Protein AF-A0A3B9H6B2-F1 (afdb_monomer_lite)

Structure (mmCIF, N/CA/C/O backbone):
data_AF-A0A3B9H6B2-F1
#
_entry.id   AF-A0A3B9H6B2-F1
#
loop_
_atom_site.group_PDB
_atom_site.id
_atom_site.type_symbol
_atom_site.label_atom_id
_atom_site.label_alt_id
_atom_site.label_comp_id
_atom_site.label_asym_id
_atom_site.label_entity_id
_atom_site.label_seq_id
_atom_site.pdbx_PDB_ins_code
_atom_site.Cartn_x
_atom_site.Cartn_y
_atom_site.Cartn_z
_atom_site.occupancy
_atom_site.B_iso_or_equiv
_atom_site.auth_seq_id
_atom_site.auth_comp_id
_atom_site.auth_asym_id
_atom_site.auth_atom_id
_atom_site.pdbx_PDB_model_num
ATOM 1 N N . GLU A 1 1 ? 4.409 -14.843 37.267 1.00 37.34 1 GLU A N 1
ATOM 2 C CA . GLU A 1 1 ? 3.905 -14.847 35.875 1.00 37.34 1 GLU A CA 1
ATOM 3 C C . GLU A 1 1 ? 2.578 -15.586 35.691 1.00 37.34 1 GLU A C 1
ATOM 5 O O . GLU A 1 1 ? 1.813 -15.177 34.839 1.00 37.34 1 GLU A O 1
ATOM 10 N N . THR A 1 2 ? 2.205 -16.562 36.526 1.00 37.47 2 THR A N 1
ATOM 11 C CA . THR A 1 2 ? 0.946 -17.332 36.390 1.00 37.47 2 THR A CA 1
ATOM 12 C C . THR A 1 2 ? -0.362 -16.619 36.785 1.00 37.47 2 THR A C 1
ATOM 14 O O . THR A 1 2 ? -1.421 -17.162 36.511 1.00 37.47 2 THR A O 1
ATOM 17 N N . ASN A 1 3 ? -0.320 -15.412 37.372 1.00 46.03 3 ASN A N 1
ATOM 18 C CA . ASN A 1 3 ? -1.519 -14.617 37.714 1.00 46.03 3 ASN A CA 1
ATOM 19 C C . ASN A 1 3 ? -1.785 -13.425 36.775 1.00 46.03 3 ASN A C 1
ATOM 21 O O . ASN A 1 3 ? -2.861 -12.845 36.850 1.00 46.03 3 ASN A O 1
ATOM 25 N N . LYS A 1 4 ? -0.839 -13.053 35.892 1.00 50.12 4 LYS A N 1
ATOM 26 C CA . LYS A 1 4 ? -1.036 -11.940 34.938 1.00 50.12 4 LYS A CA 1
ATOM 27 C C . LYS A 1 4 ? -2.090 -12.262 33.865 1.00 50.12 4 LYS A C 1
ATOM 29 O O . LYS A 1 4 ? -2.644 -11.346 33.288 1.00 50.12 4 LYS A O 1
ATOM 34 N N . ASN A 1 5 ? -2.401 -13.544 33.675 1.00 65.62 5 ASN A N 1
ATOM 35 C CA . ASN A 1 5 ? -3.339 -14.035 32.665 1.00 65.62 5 ASN A CA 1
ATOM 36 C C . ASN A 1 5 ? -4.755 -14.307 33.193 1.00 65.62 5 ASN A C 1
ATOM 38 O O . ASN A 1 5 ? -5.622 -14.670 32.413 1.00 65.62 5 ASN A O 1
ATOM 42 N N . THR A 1 6 ? -5.028 -14.203 34.498 1.00 80.69 6 THR A N 1
ATOM 43 C CA . THR A 1 6 ? -6.309 -14.709 35.026 1.00 80.69 6 THR A CA 1
ATOM 44 C C . THR A 1 6 ? -7.492 -13.821 34.645 1.00 80.69 6 THR A C 1
ATOM 46 O O . THR A 1 6 ? -8.493 -14.341 34.171 1.00 80.69 6 THR A O 1
ATOM 49 N N . VAL A 1 7 ? -7.387 -12.499 34.831 1.00 83.75 7 VAL A N 1
ATOM 50 C CA . VAL A 1 7 ? -8.486 -11.565 34.511 1.00 83.75 7 VAL A CA 1
ATOM 51 C C . VAL A 1 7 ? -8.689 -11.457 33.002 1.00 83.75 7 VAL A C 1
ATOM 53 O O . VAL A 1 7 ? -9.817 -11.547 32.538 1.00 83.75 7 VAL A O 1
ATOM 56 N N . GLU A 1 8 ? -7.595 -11.352 32.250 1.00 86.81 8 GLU A N 1
ATOM 57 C CA . GLU A 1 8 ? -7.602 -11.362 30.786 1.00 86.81 8 GLU A CA 1
ATOM 58 C C . GLU A 1 8 ? -8.286 -12.622 30.241 1.00 86.81 8 GLU A C 1
ATOM 60 O O . GLU A 1 8 ? -9.296 -12.511 29.556 1.00 86.81 8 GLU A O 1
ATOM 65 N N . ASN A 1 9 ? -7.861 -13.820 30.669 1.00 88.44 9 ASN A N 1
ATOM 66 C CA . ASN A 1 9 ? -8.517 -15.068 30.270 1.00 88.44 9 ASN A CA 1
ATOM 67 C C . ASN A 1 9 ? -10.003 -15.106 30.652 1.00 88.44 9 ASN A C 1
ATOM 69 O O . ASN A 1 9 ? -10.813 -15.640 29.900 1.00 88.44 9 ASN A O 1
ATOM 73 N N . ILE A 1 10 ? -10.372 -14.583 31.827 1.00 91.12 10 ILE A N 1
ATOM 74 C CA . ILE A 1 10 ? -11.774 -14.532 32.256 1.00 91.12 10 ILE A CA 1
ATOM 75 C C . ILE A 1 10 ? -12.583 -13.639 31.315 1.00 91.12 10 ILE A C 1
ATOM 77 O O . ILE A 1 10 ? -13.641 -14.070 30.867 1.00 91.12 10 ILE A O 1
ATOM 81 N N . LEU A 1 11 ? -12.103 -12.438 30.991 1.00 91.69 11 LEU A N 1
ATOM 82 C CA . LEU A 1 11 ? -12.800 -11.518 30.088 1.00 91.69 11 LEU A CA 1
ATOM 83 C C . LEU A 1 11 ? -12.894 -12.074 28.669 1.00 91.69 11 LEU A C 1
ATOM 85 O O . LEU A 1 11 ? -13.954 -11.981 28.058 1.00 91.69 11 LEU A O 1
ATOM 89 N N . THR A 1 12 ? -11.840 -12.729 28.186 1.00 92.12 12 THR A N 1
ATOM 90 C CA . THR A 1 12 ? -11.838 -13.434 26.899 1.00 92.12 12 THR A CA 1
ATOM 91 C C . THR A 1 12 ? -12.897 -14.536 26.869 1.00 92.12 12 THR A C 1
ATOM 93 O O . THR A 1 12 ? -13.685 -14.604 25.931 1.00 92.12 12 THR A O 1
ATOM 96 N N . ILE A 1 13 ? -12.996 -15.354 27.925 1.00 94.50 13 ILE A N 1
ATOM 97 C CA . ILE A 1 13 ? -14.036 -16.392 28.037 1.00 94.50 13 ILE A CA 1
ATOM 98 C C . ILE A 1 13 ? -15.432 -15.769 28.139 1.00 94.50 13 ILE A C 1
ATOM 100 O O . ILE A 1 13 ? -16.369 -16.278 27.527 1.00 94.50 13 ILE A O 1
ATOM 104 N N . ILE A 1 14 ? -15.597 -14.696 28.920 1.00 94.94 14 ILE A N 1
ATOM 105 C CA . ILE A 1 14 ? -16.883 -13.999 29.054 1.00 94.94 14 ILE A CA 1
ATOM 106 C C . ILE A 1 14 ? -17.320 -13.459 27.696 1.00 94.94 14 ILE A C 1
ATOM 108 O O . ILE A 1 14 ? -18.473 -13.669 27.329 1.00 94.94 14 ILE A O 1
ATOM 112 N N . SER A 1 15 ? -16.419 -12.812 26.955 1.00 95.56 15 SER A N 1
ATOM 113 C CA . SER A 1 15 ? -16.688 -12.329 25.604 1.00 95.56 15 SER A CA 1
ATOM 114 C C . SER A 1 15 ? -17.088 -13.501 24.706 1.00 95.56 15 SER A C 1
ATOM 116 O O . SER A 1 15 ? -18.256 -13.608 24.341 1.00 95.56 15 SER A O 1
ATOM 118 N N . GLU A 1 16 ? -16.205 -14.480 24.487 1.00 95.06 16 GLU A N 1
ATOM 119 C CA . GLU A 1 16 ? -16.471 -15.654 23.640 1.00 95.06 16 GLU A CA 1
ATOM 120 C C . GLU A 1 16 ? -17.826 -16.319 23.946 1.00 95.06 16 GLU A C 1
ATOM 122 O O . GLU A 1 16 ? -18.606 -16.626 23.042 1.00 95.06 16 GLU A O 1
ATOM 127 N N . LYS A 1 17 ? -18.141 -16.540 25.229 1.00 95.69 17 LYS A N 1
ATOM 128 C CA . LYS A 1 17 ? -19.388 -17.200 25.640 1.00 95.69 17 LYS A CA 1
ATOM 129 C C . LYS A 1 17 ? -20.616 -16.309 25.539 1.00 95.69 17 LYS A C 1
ATOM 131 O O . LYS A 1 17 ? -21.699 -16.847 25.320 1.00 95.69 17 LYS A O 1
ATOM 136 N N . SER A 1 18 ? -20.476 -14.996 25.674 1.00 95.00 18 SER A N 1
ATOM 137 C CA . SER A 1 18 ? -21.601 -14.074 25.488 1.00 95.00 18 SER A CA 1
ATOM 138 C C . SER A 1 18 ? -22.031 -14.015 24.024 1.00 95.00 18 SER A C 1
ATOM 140 O O . SER A 1 18 ? -23.228 -13.980 23.763 1.00 95.00 18 SER A O 1
ATOM 142 N N . PHE A 1 19 ? -21.079 -14.078 23.087 1.00 94.19 19 PHE A N 1
ATOM 143 C CA . PHE A 1 19 ? -21.347 -14.036 21.645 1.00 94.19 19 PHE A CA 1
ATOM 144 C C . PHE A 1 19 ? -21.756 -15.401 21.069 1.00 94.19 19 PHE A C 1
ATOM 146 O O . PHE A 1 19 ? -22.774 -15.497 20.389 1.00 94.19 19 PHE A O 1
ATOM 153 N N . SER A 1 20 ? -21.037 -16.482 21.395 1.00 92.38 20 SER A N 1
ATOM 154 C CA . SER A 1 20 ? -21.334 -17.821 20.843 1.00 92.38 20 SER A CA 1
ATOM 155 C C . SER A 1 20 ? -22.693 -18.408 21.236 1.00 92.38 20 SER A C 1
ATOM 157 O O . SER A 1 20 ? -23.134 -19.337 20.575 1.00 92.38 20 SER A O 1
ATOM 159 N N . ASN A 1 21 ? -23.343 -17.914 22.299 1.00 92.62 21 ASN A N 1
ATOM 160 C CA . ASN A 1 21 ? -24.599 -18.482 22.816 1.00 92.62 21 ASN A CA 1
ATOM 161 C C . ASN A 1 21 ? -25.804 -17.531 22.672 1.00 92.62 21 ASN A C 1
ATOM 163 O O . ASN A 1 21 ? -26.792 -17.686 23.393 1.00 92.62 21 ASN A O 1
ATOM 167 N N . MET A 1 22 ? -25.734 -16.511 21.809 1.00 93.62 22 MET A N 1
ATOM 168 C CA . MET A 1 22 ? -26.818 -15.523 21.673 1.00 93.62 22 MET A CA 1
ATOM 169 C C . MET A 1 22 ? -28.108 -16.146 21.123 1.00 93.62 22 MET A C 1
ATOM 171 O O . MET A 1 22 ? -29.191 -15.896 21.655 1.00 93.62 22 MET A O 1
ATOM 175 N N . ASP A 1 23 ? -28.006 -16.989 20.097 1.00 91.00 23 ASP A N 1
ATOM 176 C CA . ASP A 1 23 ? -29.142 -17.724 19.531 1.00 91.00 23 ASP A CA 1
ATOM 177 C C . ASP A 1 23 ? -29.670 -18.796 20.497 1.00 91.00 23 ASP A C 1
ATOM 179 O O . ASP A 1 23 ? -30.885 -18.929 20.662 1.00 91.00 23 ASP A O 1
ATOM 183 N N . ASP A 1 24 ? -28.781 -19.483 21.218 1.00 90.62 24 ASP A N 1
ATOM 184 C CA . ASP A 1 24 ? -29.136 -20.417 22.297 1.00 90.62 24 ASP A CA 1
ATOM 185 C C . ASP A 1 24 ? -29.877 -19.728 23.460 1.00 90.62 24 ASP A C 1
ATOM 187 O O . ASP A 1 24 ? -30.750 -20.325 24.101 1.00 90.62 24 ASP A O 1
ATOM 191 N N . ALA A 1 25 ? -29.583 -18.450 23.716 1.00 90.75 25 ALA A N 1
ATOM 192 C CA . ALA A 1 25 ? -30.314 -17.610 24.665 1.00 90.75 25 ALA A CA 1
ATOM 193 C C . ALA A 1 25 ? -31.680 -17.130 24.129 1.00 90.75 25 ALA A C 1
ATOM 195 O O . ALA A 1 25 ? -32.432 -16.474 24.857 1.00 90.75 25 ALA A O 1
ATOM 196 N N . GLY A 1 26 ? -32.030 -17.481 22.888 1.00 91.69 26 GLY A N 1
ATOM 197 C CA . GLY A 1 26 ? -33.289 -17.132 22.236 1.00 91.69 26 GLY A CA 1
ATOM 198 C C . GLY A 1 26 ? -33.285 -15.772 21.539 1.00 91.69 26 GLY A C 1
ATOM 199 O O . GLY A 1 26 ? -34.365 -15.272 21.222 1.00 91.69 26 GLY A O 1
ATOM 200 N N . LEU A 1 27 ? -32.114 -15.164 21.318 1.00 94.69 27 LEU A N 1
ATOM 201 C CA . LEU A 1 27 ? -32.002 -13.918 20.565 1.00 94.69 27 LEU A CA 1
ATOM 202 C C . LEU A 1 27 ? -32.198 -14.185 19.069 1.00 94.69 27 LEU A C 1
ATOM 204 O O . LEU A 1 27 ? -31.592 -15.096 18.501 1.00 94.69 27 LEU A O 1
ATOM 208 N N . GLU A 1 28 ? -33.025 -13.376 18.410 1.00 93.56 28 GLU A N 1
ATOM 209 C CA . GLU A 1 28 ? -33.147 -13.454 16.960 1.00 93.56 28 GLU A CA 1
ATOM 210 C C . GLU A 1 28 ? -31.876 -12.917 16.292 1.00 93.56 28 GLU A C 1
ATOM 212 O O . GLU A 1 28 ? -31.299 -11.911 16.699 1.00 93.56 28 GLU A O 1
ATOM 217 N N . ILE A 1 29 ? -31.455 -13.564 15.208 1.00 91.00 29 ILE A N 1
ATOM 218 C CA . ILE A 1 29 ? -30.258 -13.190 14.443 1.00 91.00 29 ILE A CA 1
ATOM 219 C C . ILE A 1 29 ? -30.289 -11.741 13.917 1.00 91.00 29 ILE A C 1
ATOM 221 O O . ILE A 1 29 ? -29.240 -11.144 13.698 1.00 91.00 29 ILE A O 1
ATOM 225 N N . SER A 1 30 ? -31.477 -11.151 13.732 1.00 91.75 30 SER A N 1
ATOM 226 C CA . SER A 1 30 ? -31.636 -9.730 13.386 1.00 91.75 30 SER A CA 1
ATOM 227 C C . SER A 1 30 ? -31.233 -8.779 14.513 1.00 91.75 30 SER A C 1
ATOM 229 O O . SER A 1 30 ? -30.847 -7.649 14.229 1.00 91.75 30 SER A O 1
ATOM 231 N N . ASP A 1 31 ? -31.293 -9.237 15.762 1.00 94.75 31 ASP A N 1
ATOM 232 C CA . ASP A 1 31 ? -31.017 -8.435 16.955 1.00 94.75 31 ASP A CA 1
ATOM 233 C C . ASP A 1 31 ? -29.579 -8.632 17.462 1.00 94.75 31 ASP A C 1
ATOM 235 O O . ASP A 1 31 ? -29.099 -7.857 18.292 1.00 94.75 31 ASP A O 1
ATOM 239 N N . VAL A 1 32 ? -28.858 -9.633 16.933 1.00 94.50 32 VAL A N 1
ATOM 240 C CA . VAL A 1 32 ? -27.468 -9.948 17.310 1.00 94.50 32 VAL A CA 1
ATOM 241 C C . VAL A 1 32 ? -26.560 -8.734 17.163 1.00 94.50 32 VAL A C 1
ATOM 243 O O . VAL A 1 32 ? -25.736 -8.504 18.040 1.00 94.50 32 VAL A O 1
ATOM 246 N N . SER A 1 33 ? -26.724 -7.917 16.119 1.00 93.88 33 SER A N 1
ATOM 247 C CA . SER A 1 33 ? -25.902 -6.713 15.920 1.00 93.88 33 SER A CA 1
ATOM 248 C C . SER A 1 33 ? -26.065 -5.704 17.062 1.00 93.88 33 SER A C 1
ATOM 250 O O . SER A 1 33 ? -25.073 -5.208 17.591 1.00 93.88 33 SER A O 1
ATOM 252 N N . SER A 1 34 ? -27.303 -5.426 17.482 1.00 92.88 34 SER A N 1
ATOM 253 C CA . SER A 1 34 ? -27.584 -4.485 18.573 1.00 92.88 34 SER A CA 1
ATOM 254 C C . SER A 1 34 ? -27.122 -5.031 19.922 1.00 92.88 34 SER A C 1
ATOM 256 O O . SER A 1 34 ? -26.443 -4.328 20.667 1.00 92.88 34 SER A O 1
ATOM 258 N N . ALA A 1 35 ? -27.412 -6.301 20.204 1.00 95.25 35 ALA A N 1
ATOM 259 C CA . ALA A 1 35 ? -26.955 -6.953 21.427 1.00 95.25 35 ALA A CA 1
ATOM 260 C C . ALA A 1 35 ? -25.419 -7.041 21.497 1.00 95.25 35 ALA A C 1
ATOM 262 O O . ALA A 1 35 ? -24.839 -6.856 22.562 1.00 95.25 35 ALA A O 1
ATOM 263 N N . SER A 1 36 ? -24.751 -7.251 20.358 1.00 95.06 36 SER A N 1
ATOM 264 C CA . SER A 1 36 ? -23.287 -7.245 20.254 1.00 95.06 36 SER A CA 1
ATOM 265 C C . SER A 1 36 ? -22.702 -5.908 20.700 1.00 95.06 36 SER A C 1
ATOM 267 O O . SER A 1 36 ? -21.762 -5.882 21.492 1.00 95.06 36 SER A O 1
ATOM 269 N N . SER A 1 37 ? -23.281 -4.795 20.242 1.00 94.00 37 SER A N 1
ATOM 270 C CA . SER A 1 37 ? -22.865 -3.460 20.674 1.00 94.00 37 SER A CA 1
ATOM 271 C C . SER A 1 37 ? -23.054 -3.254 22.180 1.00 94.00 37 SER A C 1
ATOM 273 O O . SER A 1 37 ? -22.124 -2.797 22.839 1.00 94.00 37 SER A O 1
ATOM 275 N N . GLU A 1 38 ? -24.203 -3.633 22.746 1.00 95.56 38 GLU A N 1
ATOM 276 C CA . GLU A 1 38 ? -24.453 -3.493 24.191 1.00 95.56 38 GLU A CA 1
ATOM 277 C C . GLU A 1 38 ? -23.473 -4.320 25.039 1.00 95.56 38 GLU A C 1
ATOM 279 O O . GLU A 1 38 ? -22.983 -3.847 26.068 1.00 95.56 38 GLU A O 1
ATOM 284 N N . ILE A 1 39 ? -23.147 -5.541 24.601 1.00 95.88 39 ILE A N 1
ATOM 285 C CA . ILE A 1 39 ? -22.178 -6.407 25.286 1.00 95.88 39 ILE A CA 1
ATOM 286 C C . ILE A 1 39 ? -20.778 -5.790 25.240 1.00 95.88 39 ILE A C 1
ATOM 288 O O . ILE A 1 39 ? -20.127 -5.713 26.281 1.00 95.88 39 ILE A O 1
ATOM 292 N N . ILE A 1 40 ? -20.316 -5.326 24.074 1.00 96.69 40 ILE A N 1
ATOM 293 C CA . ILE A 1 40 ? -18.996 -4.689 23.935 1.00 96.69 40 ILE A CA 1
ATOM 294 C C . ILE A 1 40 ? -18.886 -3.436 24.804 1.00 96.69 40 ILE A C 1
ATOM 296 O O . ILE A 1 40 ? -17.924 -3.313 25.561 1.00 96.69 40 ILE A O 1
ATOM 300 N N . GLU A 1 41 ? -19.874 -2.542 24.733 1.00 95.31 41 GLU A N 1
ATOM 301 C CA . GLU A 1 41 ? -19.920 -1.320 25.546 1.00 95.31 41 GLU A CA 1
ATOM 302 C C . GLU A 1 41 ? -19.843 -1.662 27.039 1.00 95.31 41 GLU A C 1
ATOM 304 O O . GLU A 1 41 ? -19.053 -1.083 27.785 1.00 95.31 41 GLU A O 1
ATOM 309 N N . THR A 1 42 ? -20.595 -2.682 27.462 1.00 95.56 42 THR A N 1
ATOM 310 C CA . THR A 1 42 ? -20.593 -3.160 28.848 1.00 95.56 42 THR A CA 1
ATOM 311 C C . THR A 1 42 ? -19.236 -3.735 29.252 1.00 95.56 42 THR A C 1
ATOM 313 O O . THR A 1 42 ? -18.748 -3.429 30.340 1.00 95.56 42 THR A O 1
ATOM 316 N N . LEU A 1 43 ? -18.607 -4.564 28.417 1.00 95.12 43 LEU A N 1
ATOM 317 C CA . LEU A 1 43 ? -17.317 -5.175 28.745 1.00 95.12 43 LEU A CA 1
ATOM 318 C C . LEU A 1 43 ? -16.207 -4.127 28.851 1.00 95.12 43 LEU A C 1
ATOM 320 O O . LEU A 1 43 ? -15.447 -4.159 29.817 1.00 95.12 43 LEU A O 1
ATOM 324 N N . ILE A 1 44 ? -16.137 -3.190 27.904 1.00 93.44 44 ILE A N 1
ATOM 325 C CA . ILE A 1 44 ? -15.106 -2.143 27.879 1.00 93.44 44 ILE A CA 1
ATOM 326 C C . ILE A 1 44 ? -15.340 -1.109 28.983 1.00 93.44 44 ILE A C 1
ATOM 328 O O . ILE A 1 44 ? -14.412 -0.772 29.721 1.00 93.44 44 ILE A O 1
ATOM 332 N N . GLY A 1 45 ? -16.581 -0.653 29.159 1.00 91.44 45 GLY A N 1
ATOM 333 C CA . GLY A 1 45 ? -16.929 0.370 30.144 1.00 91.44 45 GLY A CA 1
ATOM 334 C C . GLY A 1 45 ? -16.814 -0.074 31.604 1.00 91.44 45 GLY A C 1
ATOM 335 O O . GLY A 1 45 ? -16.864 0.773 32.487 1.00 91.44 45 GLY A O 1
ATOM 336 N N . ASN A 1 46 ? -16.652 -1.375 31.879 1.00 90.38 46 ASN A N 1
ATOM 337 C CA . ASN A 1 46 ? -16.465 -1.908 33.236 1.00 90.38 46 ASN A CA 1
ATOM 338 C C . ASN A 1 46 ? -15.044 -2.452 33.489 1.00 90.38 46 ASN A C 1
ATOM 340 O O . ASN A 1 46 ? -14.817 -3.127 34.497 1.00 90.38 46 ASN A O 1
ATOM 344 N N . LEU A 1 47 ? -14.069 -2.183 32.610 1.00 90.56 47 LEU A N 1
ATOM 345 C CA . LEU A 1 47 ? -12.681 -2.633 32.811 1.00 90.56 47 LEU A CA 1
ATOM 346 C C . LEU A 1 47 ? -12.039 -2.036 34.074 1.00 90.56 47 LEU A C 1
ATOM 348 O O . LEU A 1 47 ? -11.181 -2.670 34.686 1.00 90.56 47 LEU A O 1
ATOM 352 N N . ASP A 1 48 ? -12.478 -0.855 34.506 1.00 82.81 48 ASP A N 1
ATOM 353 C CA . ASP A 1 48 ? -12.050 -0.193 35.744 1.00 82.81 48 ASP A CA 1
ATOM 354 C C . ASP A 1 48 ? -12.478 -0.940 37.020 1.00 82.81 48 ASP A C 1
ATOM 356 O O . ASP A 1 48 ? -11.835 -0.806 38.061 1.00 82.81 48 ASP A O 1
ATOM 360 N N . GLN A 1 49 ? -13.523 -1.769 36.939 1.00 83.25 49 GLN A N 1
ATOM 361 C CA . GLN A 1 49 ? -13.996 -2.615 38.042 1.00 83.25 49 GLN A CA 1
ATOM 362 C C . GLN A 1 49 ? -13.183 -3.906 38.199 1.00 83.25 49 GLN A C 1
ATOM 364 O O . GLN A 1 49 ? -13.523 -4.771 39.012 1.00 83.25 49 GLN A O 1
ATOM 369 N N . THR A 1 50 ? -12.114 -4.057 37.423 1.00 81.69 50 THR A N 1
ATOM 370 C CA . THR A 1 50 ? -11.224 -5.215 37.452 1.00 81.69 50 THR A CA 1
ATOM 371 C C . THR A 1 50 ? -9.836 -4.833 37.974 1.00 81.69 50 THR A C 1
ATOM 373 O O . THR A 1 50 ? -9.465 -3.664 38.000 1.00 81.69 50 THR A O 1
ATOM 376 N N . ASP A 1 51 ? -9.022 -5.824 38.350 1.00 83.44 51 ASP A N 1
ATOM 377 C CA . ASP A 1 51 ? -7.619 -5.616 38.757 1.00 83.44 51 ASP A CA 1
ATOM 378 C C . ASP A 1 51 ? -6.653 -5.484 37.548 1.00 83.44 51 ASP A C 1
ATOM 380 O O . ASP A 1 51 ? -5.477 -5.851 37.636 1.00 83.44 51 ASP A O 1
ATOM 384 N N . ILE A 1 52 ? -7.136 -5.008 36.392 1.00 85.62 52 ILE A N 1
ATOM 385 C CA . ILE A 1 52 ? -6.322 -4.819 35.180 1.00 85.62 52 ILE A CA 1
ATOM 386 C C . ILE A 1 52 ? -5.359 -3.646 35.358 1.00 85.62 52 ILE A C 1
ATOM 388 O O . ILE A 1 52 ? -5.744 -2.543 35.747 1.00 85.62 52 ILE A O 1
ATOM 392 N N . SER A 1 53 ? -4.087 -3.871 35.023 1.00 84.00 53 SER A N 1
ATOM 393 C CA . SER A 1 53 ? -3.102 -2.797 34.940 1.00 84.00 53 SER A CA 1
ATOM 394 C C . SER A 1 53 ? -3.136 -2.107 33.579 1.00 84.00 53 SER A C 1
ATOM 396 O O . SER A 1 53 ? -3.511 -2.695 32.566 1.00 84.00 53 SER A O 1
ATOM 398 N N . ILE A 1 54 ? -2.639 -0.871 33.525 1.00 82.00 54 ILE A N 1
ATOM 399 C CA . ILE A 1 54 ? -2.554 -0.116 32.270 1.00 82.00 54 ILE A CA 1
ATOM 400 C C . ILE A 1 54 ? -1.741 -0.849 31.188 1.00 82.00 54 ILE A C 1
ATOM 402 O O . ILE A 1 54 ? -2.056 -0.759 30.012 1.00 82.00 54 ILE A O 1
ATOM 406 N N . GLN A 1 55 ? -0.734 -1.637 31.591 1.00 82.50 55 GLN A N 1
ATOM 407 C CA . GLN A 1 55 ? 0.091 -2.435 30.674 1.00 82.50 55 GLN A CA 1
ATOM 408 C C . GLN A 1 55 ? -0.630 -3.671 30.117 1.00 82.50 55 GLN A C 1
ATOM 410 O O . GLN A 1 55 ? -0.113 -4.307 29.208 1.00 82.50 55 GLN A O 1
ATOM 415 N N . GLN A 1 56 ? -1.764 -4.062 30.700 1.00 87.88 56 GLN A N 1
ATOM 416 C CA . GLN A 1 56 ? -2.575 -5.191 30.236 1.00 87.88 56 GLN A CA 1
ATOM 417 C C . GLN A 1 56 ? -3.739 -4.733 29.356 1.00 87.88 56 GLN A C 1
ATOM 419 O O . GLN A 1 56 ? -4.328 -5.555 28.663 1.00 87.88 56 GLN A O 1
ATOM 424 N N . LEU A 1 57 ? -4.069 -3.440 29.378 1.00 89.56 57 LEU A N 1
ATOM 425 C CA . LEU A 1 57 ? -5.268 -2.903 28.747 1.00 89.56 57 LEU A CA 1
ATOM 426 C C . LEU A 1 57 ? -5.296 -3.163 27.237 1.00 89.56 57 LEU A C 1
ATOM 428 O O . LEU A 1 57 ? -6.314 -3.623 26.737 1.00 89.56 57 LEU A O 1
ATOM 432 N N . GLU A 1 58 ? -4.168 -2.965 26.548 1.00 92.00 58 GLU A N 1
ATOM 433 C CA . GLU A 1 58 ? -4.008 -3.255 25.114 1.00 92.00 58 GLU A CA 1
ATOM 434 C C . GLU A 1 58 ? -4.343 -4.717 24.782 1.00 92.00 58 GLU A C 1
ATOM 436 O O . GLU A 1 58 ? -5.197 -4.976 23.936 1.00 92.00 58 GLU A O 1
ATOM 441 N N . SER A 1 59 ? -3.740 -5.671 25.504 1.00 92.56 59 SER A N 1
ATOM 442 C CA . SER A 1 59 ? -3.990 -7.109 25.304 1.00 92.56 59 SER A CA 1
ATOM 443 C C . SER A 1 59 ? -5.442 -7.481 25.608 1.00 92.56 59 SER A C 1
ATOM 445 O O . SER A 1 59 ? -6.057 -8.271 24.894 1.00 92.56 59 SER A O 1
ATOM 447 N N . VAL A 1 60 ? -6.024 -6.888 26.655 1.00 94.00 60 VAL A N 1
ATOM 448 C CA . VAL A 1 60 ? -7.403 -7.180 27.061 1.00 94.00 60 VAL A CA 1
ATOM 449 C C . VAL A 1 60 ? -8.408 -6.682 26.026 1.00 94.00 60 VAL A C 1
ATOM 451 O O . VAL A 1 60 ? -9.282 -7.454 25.633 1.00 94.00 60 VAL A O 1
ATOM 454 N N . VAL A 1 61 ? -8.304 -5.432 25.559 1.00 95.12 61 VAL A N 1
ATOM 455 C CA . VAL A 1 61 ? -9.245 -4.914 24.547 1.00 95.12 61 VAL A CA 1
ATOM 456 C C . VAL A 1 61 ? -9.069 -5.624 23.203 1.00 95.12 61 VAL A C 1
ATOM 458 O O . VAL A 1 61 ? -10.066 -5.914 22.543 1.00 95.12 61 VAL A O 1
ATOM 461 N N . GLU A 1 62 ? -7.831 -5.985 22.835 1.00 96.19 62 GLU A N 1
ATOM 462 C CA . GLU A 1 62 ? -7.557 -6.831 21.666 1.00 96.19 62 GLU A CA 1
ATOM 463 C C . GLU A 1 62 ? -8.315 -8.159 21.778 1.00 96.19 62 GLU A C 1
ATOM 465 O O . GLU A 1 62 ? -9.045 -8.539 20.861 1.00 96.19 62 GLU A O 1
ATOM 470 N N . GLN A 1 63 ? -8.179 -8.861 22.907 1.00 95.25 63 GLN A N 1
ATOM 471 C CA . GLN A 1 63 ? -8.773 -10.184 23.080 1.00 95.25 63 GLN A CA 1
ATOM 472 C C . GLN A 1 63 ? -10.289 -10.164 23.240 1.00 95.25 63 GLN A C 1
ATOM 474 O O . GLN A 1 63 ? -10.941 -11.078 22.732 1.00 95.25 63 GLN A O 1
ATOM 479 N N . ILE A 1 64 ? -10.873 -9.156 23.897 1.00 96.00 64 ILE A N 1
ATOM 480 C CA . ILE A 1 64 ? -12.335 -9.011 23.984 1.00 96.00 64 ILE A CA 1
ATOM 481 C C . ILE A 1 64 ? -12.925 -8.960 22.574 1.00 96.00 64 ILE A C 1
ATOM 483 O O . ILE A 1 64 ? -13.813 -9.754 22.259 1.00 96.00 64 ILE A O 1
ATOM 487 N N . ASN A 1 65 ? -12.383 -8.101 21.709 1.00 95.88 65 ASN A N 1
ATOM 488 C CA . ASN A 1 65 ? -12.849 -7.973 20.333 1.00 95.88 65 ASN A CA 1
ATOM 489 C C . ASN A 1 65 ? -12.524 -9.208 19.485 1.00 95.88 65 ASN A C 1
ATOM 491 O O . ASN A 1 65 ? -13.386 -9.681 18.743 1.00 95.88 65 ASN A O 1
ATOM 495 N N . ALA A 1 66 ? -11.317 -9.764 19.612 1.00 96.62 66 ALA A N 1
ATOM 496 C CA . ALA A 1 66 ? -10.920 -10.944 18.850 1.00 96.62 66 ALA A CA 1
ATOM 497 C C . ALA A 1 66 ? -11.792 -12.167 19.180 1.00 96.62 66 ALA A C 1
ATOM 499 O O . ALA A 1 66 ? -12.221 -12.889 18.282 1.00 96.62 66 ALA A O 1
ATOM 500 N N . SER A 1 67 ? -12.091 -12.389 20.462 1.00 95.56 67 SER A N 1
ATOM 501 C CA . SER A 1 67 ? -12.952 -13.493 20.907 1.00 95.56 67 SER A CA 1
ATOM 502 C C . SER A 1 67 ? -14.426 -13.272 20.573 1.00 95.56 67 SER A C 1
ATOM 504 O O . SER A 1 67 ? -15.114 -14.236 20.237 1.00 95.56 67 SER A O 1
ATOM 506 N N . ALA A 1 68 ? -14.905 -12.024 20.590 1.00 96.06 68 ALA A N 1
ATOM 507 C CA . ALA A 1 68 ? -16.243 -11.689 20.115 1.00 96.06 68 ALA A CA 1
ATOM 508 C C . ALA A 1 68 ? -16.398 -12.079 18.640 1.00 96.06 68 ALA A C 1
ATOM 510 O O . ALA A 1 68 ? -17.239 -12.908 18.311 1.00 96.06 68 ALA A O 1
ATOM 511 N N . VAL A 1 69 ? -15.524 -11.570 17.764 1.00 96.44 69 VAL A N 1
ATOM 512 C CA . VAL A 1 69 ? -15.575 -11.847 16.318 1.00 96.44 69 VAL A CA 1
ATOM 513 C C . VAL A 1 69 ? -15.341 -13.321 16.003 1.00 96.44 69 VAL A C 1
ATOM 515 O O . VAL A 1 69 ? -16.104 -13.914 15.245 1.00 96.44 69 VAL A O 1
ATOM 518 N N . GLY A 1 70 ? -14.325 -13.932 16.613 1.00 94.25 70 GLY A N 1
ATOM 519 C CA . GLY A 1 70 ? -13.974 -15.332 16.372 1.00 94.25 70 GLY A CA 1
ATOM 520 C C . GLY A 1 70 ? -15.023 -16.337 16.854 1.00 94.25 70 GLY A C 1
ATOM 521 O O . GLY A 1 70 ? -14.925 -17.507 16.510 1.00 94.25 70 GLY A O 1
ATOM 522 N N . SER A 1 71 ? -16.015 -15.907 17.641 1.00 94.12 71 SER A N 1
ATOM 523 C CA . SER A 1 71 ? -17.094 -16.773 18.130 1.00 94.12 71 SER A CA 1
ATOM 524 C C . SER A 1 71 ? -18.423 -16.590 17.392 1.00 94.12 71 SER A C 1
ATOM 526 O O . SER A 1 71 ? -19.332 -17.400 17.597 1.00 94.12 71 SER A O 1
ATOM 528 N N . LEU A 1 72 ? -18.529 -15.591 16.505 1.00 94.44 72 LEU A N 1
ATOM 529 C CA . LEU A 1 72 ? -19.742 -15.303 15.732 1.00 94.44 72 LEU A CA 1
ATOM 530 C C . LEU A 1 72 ? -20.158 -16.461 14.819 1.00 94.44 72 LEU A C 1
ATOM 532 O O . LEU A 1 72 ? -21.349 -16.669 14.601 1.00 94.44 72 LEU A O 1
ATOM 536 N N . ASP A 1 73 ? -19.204 -17.252 14.324 1.00 92.44 73 ASP A N 1
ATOM 537 C CA . ASP A 1 73 ? -19.487 -18.382 13.435 1.00 92.44 73 ASP A CA 1
ATOM 538 C C . ASP A 1 73 ? -20.202 -19.561 14.122 1.00 92.44 73 ASP A C 1
ATOM 540 O O . ASP A 1 73 ? -20.659 -20.478 13.438 1.00 92.44 73 ASP A O 1
ATOM 544 N N . ASN A 1 74 ? -20.367 -19.503 15.450 1.00 92.94 74 ASN A N 1
ATOM 545 C CA . ASN A 1 74 ? -21.187 -20.438 16.222 1.00 92.94 74 ASN A CA 1
ATOM 546 C C . ASN A 1 74 ? -22.677 -20.069 16.232 1.00 92.94 74 ASN A C 1
ATOM 548 O O . ASN A 1 74 ? -23.498 -20.906 16.599 1.00 92.94 74 ASN A O 1
ATOM 552 N N . ILE A 1 75 ? -23.039 -18.847 15.827 1.00 92.75 75 ILE A N 1
ATOM 553 C CA . ILE A 1 75 ? -24.427 -18.384 15.838 1.00 92.75 75 ILE A CA 1
ATOM 554 C C . ILE A 1 75 ? -25.166 -18.942 14.615 1.00 92.75 75 ILE A C 1
ATOM 556 O O . ILE A 1 75 ? -24.794 -18.719 13.456 1.00 92.75 75 ILE A O 1
ATOM 560 N N . SER A 1 76 ? -26.273 -19.636 14.862 1.00 91.12 76 SER A N 1
ATOM 561 C CA . SER A 1 76 ? -27.087 -20.259 13.822 1.00 91.12 76 SER A CA 1
ATOM 562 C C . SER A 1 76 ? -27.658 -19.236 12.837 1.00 91.12 76 SER A C 1
ATOM 564 O O . SER A 1 76 ? -28.293 -18.249 13.208 1.00 91.12 76 SER A O 1
ATOM 566 N N . GLY A 1 77 ? -27.512 -19.517 11.538 1.00 89.19 77 GLY A N 1
ATOM 567 C CA . GLY A 1 77 ? -28.062 -18.666 10.476 1.00 89.19 77 GLY A CA 1
ATOM 568 C C . GLY A 1 77 ? -27.222 -17.428 10.155 1.00 89.19 77 GLY A C 1
ATOM 569 O O . GLY A 1 77 ? -27.747 -16.485 9.552 1.00 89.19 77 GLY A O 1
ATOM 570 N N . MET A 1 78 ? -25.943 -17.427 10.543 1.00 94.44 78 MET A N 1
ATOM 571 C CA . MET A 1 78 ? -24.983 -16.420 10.112 1.00 94.44 78 MET A CA 1
ATOM 572 C C . MET A 1 78 ? -24.624 -16.565 8.625 1.00 94.44 78 MET A C 1
ATOM 574 O O . MET A 1 78 ? -24.284 -17.648 8.144 1.00 94.44 78 MET A O 1
ATOM 578 N N . ASP A 1 79 ? -24.680 -15.444 7.912 1.00 94.31 79 ASP A N 1
ATOM 579 C CA . ASP A 1 79 ? -24.196 -15.271 6.544 1.00 94.31 79 ASP A CA 1
ATOM 580 C C . ASP A 1 79 ? -23.171 -14.128 6.493 1.00 94.31 79 ASP A C 1
ATOM 582 O O . ASP A 1 79 ? -22.913 -13.462 7.499 1.00 94.31 79 ASP A O 1
ATOM 586 N N . LEU A 1 80 ? -22.558 -13.926 5.326 1.00 94.81 80 LEU A N 1
ATOM 587 C CA . LEU A 1 80 ? -21.498 -12.936 5.148 1.00 94.81 80 LEU A CA 1
ATOM 588 C C . LEU A 1 80 ? -21.965 -11.489 5.395 1.00 94.81 80 LEU A C 1
ATOM 590 O O . LEU A 1 80 ? -21.230 -10.727 6.016 1.00 94.81 80 LEU A O 1
ATOM 594 N N . ASP A 1 81 ? -23.166 -11.117 4.944 1.00 93.75 81 ASP A N 1
ATOM 595 C CA . ASP A 1 81 ? -23.684 -9.748 5.089 1.00 93.75 81 ASP A CA 1
ATOM 596 C C . ASP A 1 81 ? -23.944 -9.416 6.567 1.00 93.75 81 ASP A C 1
ATOM 598 O O . ASP A 1 81 ? -23.638 -8.322 7.050 1.00 93.75 81 ASP A O 1
ATOM 602 N N . ARG A 1 82 ? -24.478 -10.385 7.319 1.00 94.69 82 ARG A N 1
ATOM 603 C CA . ARG A 1 82 ? -24.674 -10.256 8.767 1.00 94.69 82 ARG A CA 1
ATOM 604 C C . ARG A 1 82 ? -23.357 -10.232 9.514 1.00 94.69 82 ARG A C 1
ATOM 606 O O . ARG A 1 82 ? -23.206 -9.399 10.402 1.00 94.69 82 ARG A O 1
ATOM 613 N N . LEU A 1 83 ? -22.423 -11.115 9.157 1.00 96.25 83 LEU A N 1
ATOM 614 C CA . LEU A 1 83 ? -21.083 -11.130 9.739 1.00 96.25 83 LEU A CA 1
ATOM 615 C C . LEU A 1 83 ? -20.430 -9.752 9.595 1.00 96.25 83 LEU A C 1
ATOM 617 O O . LEU A 1 83 ? -19.967 -9.196 10.585 1.00 96.25 83 LEU A O 1
ATOM 621 N N . ASP A 1 84 ? -20.461 -9.179 8.392 1.00 96.25 84 ASP A N 1
ATOM 622 C CA . ASP A 1 84 ? -19.921 -7.850 8.113 1.00 96.25 84 ASP A CA 1
ATOM 623 C C . ASP A 1 84 ? -20.575 -6.768 8.992 1.00 96.25 84 ASP A C 1
ATOM 625 O O . ASP A 1 84 ? -19.885 -6.056 9.723 1.00 96.25 84 ASP A O 1
ATOM 629 N N . SER A 1 85 ? -21.910 -6.700 9.016 1.00 95.69 85 SER A N 1
ATOM 630 C CA . SER A 1 85 ? -22.643 -5.724 9.839 1.00 95.69 85 SER A CA 1
ATOM 631 C C . SER A 1 85 ? -22.361 -5.865 11.342 1.00 95.69 85 SER A C 1
ATOM 633 O O . SER A 1 85 ? -22.244 -4.860 12.054 1.00 95.69 85 SER A O 1
ATOM 635 N N . ILE A 1 86 ? -22.270 -7.098 11.849 1.00 96.62 86 ILE A N 1
ATOM 636 C CA . ILE A 1 86 ? -22.021 -7.370 13.270 1.00 96.62 86 ILE A CA 1
ATOM 637 C C . ILE A 1 86 ? -20.575 -7.018 13.630 1.00 96.62 86 ILE A C 1
ATOM 639 O O . ILE A 1 86 ? -20.353 -6.360 14.644 1.00 96.62 86 ILE A O 1
ATOM 643 N N . ILE A 1 87 ? -19.597 -7.381 12.794 1.00 97.50 87 ILE A N 1
ATOM 644 C CA . ILE A 1 87 ? -18.187 -7.024 12.996 1.00 97.50 87 ILE A CA 1
ATOM 645 C C . ILE A 1 87 ? -18.016 -5.503 13.036 1.00 97.50 87 ILE A C 1
ATOM 647 O O . ILE A 1 87 ? -17.393 -4.988 13.962 1.00 97.50 87 ILE A O 1
ATOM 651 N N . GLN A 1 88 ? -18.615 -4.773 12.090 1.00 96.88 88 GLN A N 1
ATOM 652 C CA . GLN A 1 88 ? -18.593 -3.306 12.092 1.00 96.88 88 GLN A CA 1
ATOM 653 C C . GLN A 1 88 ? -19.191 -2.732 13.385 1.00 96.88 88 GLN A C 1
ATOM 655 O O . GLN A 1 88 ? -18.622 -1.815 13.980 1.00 96.88 88 GLN A O 1
ATOM 660 N N . SER A 1 89 ? -20.296 -3.315 13.865 1.00 95.75 89 SER A N 1
ATOM 661 C CA . SER A 1 89 ? -20.941 -2.918 15.123 1.00 95.75 89 SER A CA 1
ATOM 662 C C . SER A 1 89 ? -20.064 -3.194 16.347 1.00 95.75 89 SER A C 1
ATOM 664 O O . SER A 1 89 ? -19.985 -2.342 17.230 1.00 95.75 89 SER A O 1
ATOM 666 N N . ILE A 1 90 ? -19.381 -4.343 16.400 1.00 97.31 90 ILE A N 1
ATOM 667 C CA . ILE A 1 90 ? -18.443 -4.704 17.475 1.00 97.31 90 ILE A CA 1
ATOM 668 C C . ILE A 1 90 ? -17.242 -3.756 17.475 1.00 97.31 90 ILE A C 1
ATOM 670 O O . ILE A 1 90 ? -16.931 -3.161 18.505 1.00 97.31 90 ILE A O 1
ATOM 674 N N . THR A 1 91 ? -16.576 -3.574 16.334 1.00 97.94 91 THR A N 1
ATOM 675 C CA . THR A 1 91 ? -15.384 -2.721 16.235 1.00 97.94 91 THR A CA 1
ATOM 676 C C . THR A 1 91 ? -15.714 -1.258 16.497 1.00 97.94 91 THR A C 1
ATOM 678 O O . THR A 1 91 ? -15.058 -0.622 17.320 1.00 97.94 91 THR A O 1
ATOM 681 N N . GLY A 1 92 ? -16.733 -0.721 15.822 1.00 95.75 92 GLY A N 1
ATOM 682 C CA . GLY A 1 92 ? -17.118 0.679 15.963 1.00 95.75 92 GLY A CA 1
ATOM 683 C C . GLY A 1 92 ? -17.550 1.002 17.390 1.00 95.75 92 GLY A C 1
ATOM 684 O O . GLY A 1 92 ? -17.102 2.000 17.949 1.00 95.75 92 GLY A O 1
ATOM 685 N N . LYS A 1 93 ? -18.350 0.127 18.015 1.00 95.81 93 LYS A N 1
ATOM 686 C CA . LYS A 1 93 ? -18.778 0.324 19.402 1.00 95.81 93 LYS A CA 1
ATOM 687 C C . LYS A 1 93 ? -17.627 0.175 20.397 1.00 95.81 93 LYS A C 1
ATOM 689 O O . LYS A 1 93 ? -17.583 0.911 21.380 1.00 95.81 93 LYS A O 1
ATOM 694 N N . ALA A 1 94 ? -16.684 -0.729 20.137 1.00 96.81 94 ALA A N 1
ATOM 695 C CA . ALA A 1 94 ? -15.517 -0.891 20.994 1.00 96.81 94 ALA A CA 1
ATOM 696 C C . ALA A 1 94 ? -14.659 0.378 21.046 1.00 96.81 94 ALA A C 1
ATOM 698 O O . ALA A 1 94 ? -14.236 0.790 22.123 1.00 96.81 94 ALA A O 1
ATOM 699 N N . VAL A 1 95 ? -14.436 1.007 19.888 1.00 95.62 95 VAL A N 1
ATOM 700 C CA . VAL A 1 95 ? -13.675 2.260 19.788 1.00 95.62 95 VAL A CA 1
ATOM 701 C C . VAL A 1 95 ? -14.444 3.444 20.382 1.00 95.62 95 VAL A C 1
ATOM 703 O O . VAL A 1 95 ? -13.852 4.235 21.111 1.00 95.62 95 VAL A O 1
ATOM 706 N N . ASP A 1 96 ? -15.749 3.541 20.119 1.00 92.50 96 ASP A N 1
ATOM 707 C CA . ASP A 1 96 ? -16.650 4.538 20.727 1.00 92.50 96 ASP A CA 1
ATOM 708 C C . ASP A 1 96 ? -16.580 4.488 22.265 1.00 92.50 96 ASP A C 1
ATOM 710 O O . ASP A 1 96 ? -16.401 5.508 22.917 1.00 92.50 96 ASP A O 1
ATOM 714 N N . SER A 1 97 ? -16.562 3.282 22.839 1.00 93.50 97 SER A N 1
ATOM 715 C CA . SER A 1 97 ? -16.576 3.061 24.294 1.00 93.50 97 SER A CA 1
ATOM 716 C C . SER A 1 97 ? -15.234 3.303 25.001 1.00 93.50 97 SER A C 1
ATOM 718 O O . SER A 1 97 ? -15.132 3.072 26.209 1.00 93.50 97 SER A O 1
ATOM 720 N N . LEU A 1 98 ? -14.178 3.724 24.294 1.00 92.56 98 LEU A N 1
ATOM 721 C CA . LEU A 1 98 ? -12.859 3.942 24.906 1.00 92.56 98 LEU A CA 1
ATOM 722 C C . LEU A 1 98 ? -12.864 5.068 25.950 1.00 92.56 98 LEU A C 1
ATOM 724 O O . LEU A 1 98 ? -12.060 5.033 26.882 1.00 92.56 98 LEU A O 1
ATOM 728 N N . ASP A 1 99 ? -13.768 6.040 25.828 1.00 89.75 99 ASP A N 1
ATOM 729 C CA . ASP A 1 99 ? -13.933 7.122 26.805 1.00 89.75 99 ASP A CA 1
ATOM 730 C C . ASP A 1 99 ? -14.582 6.673 28.126 1.00 89.75 99 ASP A C 1
ATOM 732 O O . ASP A 1 99 ? -14.466 7.369 29.140 1.00 89.75 99 ASP A O 1
ATOM 736 N N . LEU A 1 100 ? -15.207 5.491 28.148 1.00 90.88 100 LEU A N 1
ATOM 737 C CA . LEU A 1 100 ? -15.784 4.883 29.347 1.00 90.88 100 LEU A CA 1
ATOM 738 C C . LEU A 1 100 ? -14.725 4.234 30.246 1.00 90.88 100 LEU A C 1
ATOM 740 O O . LEU A 1 100 ? -15.010 3.926 31.403 1.00 90.88 100 LEU A O 1
ATOM 744 N N . ILE A 1 101 ? -13.501 4.022 29.753 1.00 88.44 101 ILE A N 1
ATOM 745 C CA . ILE A 1 101 ? -12.441 3.360 30.516 1.00 88.44 101 ILE A CA 1
ATOM 746 C C . ILE A 1 101 ? -11.938 4.289 31.630 1.00 88.44 101 ILE A C 1
ATOM 748 O O . ILE A 1 101 ? -11.240 5.270 31.386 1.00 88.44 101 ILE A O 1
ATOM 752 N N . GLN A 1 102 ? -12.225 3.926 32.884 1.00 82.56 102 GLN A N 1
ATOM 753 C CA . GLN A 1 102 ? -11.800 4.670 34.083 1.00 82.56 102 GLN A CA 1
ATOM 754 C C . GLN A 1 102 ? -10.681 3.977 34.880 1.00 82.56 102 GLN A C 1
ATOM 756 O O . GLN A 1 102 ? -10.487 4.250 36.068 1.00 82.56 102 GLN A O 1
ATOM 761 N N . VAL A 1 103 ? -9.923 3.074 34.245 1.00 76.88 103 VAL A N 1
ATOM 762 C CA . VAL A 1 103 ? -8.804 2.363 34.888 1.00 76.88 103 VAL A CA 1
ATOM 763 C C . VAL A 1 103 ? -7.811 3.376 35.472 1.00 76.88 103 VAL A C 1
ATOM 765 O O . VAL A 1 103 ? -7.369 4.315 34.809 1.00 76.88 103 VAL A O 1
ATOM 768 N N . SER A 1 104 ? -7.449 3.188 36.744 1.00 72.19 104 SER A N 1
ATOM 769 C CA . SER A 1 104 ? -6.594 4.131 37.472 1.00 72.19 104 SER A CA 1
ATOM 770 C C . SER A 1 104 ? -5.252 4.354 36.765 1.00 72.19 104 SER A C 1
ATOM 772 O O . SER A 1 104 ? -4.482 3.416 36.564 1.00 72.19 104 SER A O 1
ATOM 774 N N . GLY A 1 105 ? -4.952 5.617 36.452 1.00 69.12 105 GLY A N 1
ATOM 775 C CA . GLY A 1 105 ? -3.714 6.026 35.783 1.00 69.12 105 GLY A CA 1
ATOM 776 C C . GLY A 1 105 ? -3.794 6.081 34.257 1.00 69.12 105 GLY A C 1
ATOM 777 O O . GLY A 1 105 ? -2.789 6.429 33.645 1.00 69.12 105 GLY A O 1
ATOM 778 N N . VAL A 1 106 ? -4.945 5.763 33.651 1.00 75.62 106 VAL A N 1
ATOM 779 C CA . VAL A 1 106 ? -5.182 5.995 32.219 1.00 75.62 106 VAL A CA 1
ATOM 780 C C . VAL A 1 106 ? -5.224 7.489 31.933 1.00 75.62 106 VAL A C 1
ATOM 782 O O . VAL A 1 106 ? -6.059 8.224 32.459 1.00 75.62 106 VAL A O 1
ATOM 785 N N . GLU A 1 107 ? -4.305 7.926 31.081 1.00 78.31 107 GLU A N 1
ATOM 786 C CA . GLU A 1 107 ? -4.289 9.244 30.465 1.00 78.31 107 GLU A CA 1
ATOM 787 C C . GLU A 1 107 ? -4.683 9.133 28.988 1.00 78.31 107 GLU A C 1
ATOM 789 O O . GLU A 1 107 ? -4.709 8.053 28.398 1.00 78.31 107 GLU A O 1
ATOM 794 N N . LEU A 1 108 ? -4.965 10.276 28.364 1.00 78.00 108 LEU A N 1
ATOM 795 C CA . LEU A 1 108 ? -5.395 10.338 26.968 1.00 78.00 108 LEU A CA 1
ATOM 796 C C . LEU A 1 108 ? -4.386 9.689 26.005 1.00 78.00 108 LEU A C 1
ATOM 798 O O . LEU A 1 108 ? -4.780 9.036 25.044 1.00 78.00 108 LEU A O 1
ATOM 802 N N . ASP A 1 109 ? -3.087 9.804 26.299 1.00 75.75 109 ASP A N 1
ATOM 803 C CA . ASP A 1 109 ? -2.033 9.152 25.518 1.00 75.75 109 ASP A CA 1
ATOM 804 C C . ASP A 1 109 ? -2.115 7.616 25.597 1.00 75.75 109 ASP A C 1
ATOM 806 O O . ASP A 1 109 ? -1.833 6.946 24.604 1.00 75.75 109 ASP A O 1
ATOM 810 N N . ASN A 1 110 ? -2.566 7.044 26.721 1.00 82.44 110 ASN A N 1
ATOM 811 C CA . ASN A 1 110 ? -2.729 5.594 26.870 1.00 82.44 110 ASN A CA 1
ATOM 812 C C . ASN A 1 110 ? -3.886 5.032 26.037 1.00 82.44 110 ASN A C 1
ATOM 814 O O . ASN A 1 110 ? -3.878 3.847 25.731 1.00 82.44 110 ASN A O 1
ATOM 818 N N . LEU A 1 111 ? -4.867 5.855 25.658 1.00 80.38 111 LEU A N 1
ATOM 819 C CA . LEU A 1 111 ? -5.985 5.422 24.814 1.00 80.38 111 LEU A CA 1
ATOM 820 C C . LEU A 1 111 ? -5.617 5.358 23.332 1.00 80.38 111 LEU A C 1
ATOM 822 O O . LEU A 1 111 ? -6.284 4.668 22.563 1.00 80.38 111 LEU A O 1
ATOM 826 N N . THR A 1 112 ? -4.562 6.070 22.921 1.00 84.31 112 THR A N 1
ATOM 827 C CA . THR A 1 112 ? -4.205 6.188 21.501 1.00 84.31 112 THR A CA 1
ATOM 828 C C . THR A 1 112 ? -3.833 4.851 20.863 1.00 84.31 112 THR A C 1
ATOM 830 O O . THR A 1 112 ? -4.100 4.658 19.679 1.00 84.31 112 THR A O 1
ATOM 833 N N . THR A 1 113 ? -3.294 3.911 21.645 1.00 92.50 113 THR A N 1
ATOM 834 C CA . THR A 1 113 ? -2.923 2.564 21.193 1.00 92.50 113 THR A CA 1
ATOM 835 C C . THR A 1 113 ? -4.088 1.572 21.247 1.00 92.50 113 THR A C 1
ATOM 837 O O . THR A 1 113 ? -4.141 0.659 20.425 1.00 92.50 113 THR A O 1
ATOM 840 N N . LEU A 1 114 ? -5.075 1.776 22.130 1.00 95.06 114 LEU A N 1
ATOM 841 C CA . LEU A 1 114 ? -6.191 0.839 22.330 1.00 95.06 114 LEU A CA 1
ATOM 842 C C . LEU A 1 114 ? -7.077 0.686 21.094 1.00 95.06 114 LEU A C 1
ATOM 844 O O . LEU A 1 114 ? -7.490 -0.426 20.771 1.00 95.06 114 LEU A O 1
ATOM 848 N N . ALA A 1 115 ? -7.339 1.778 20.369 1.00 95.62 115 ALA A N 1
ATOM 849 C CA . ALA A 1 115 ? -8.074 1.713 19.104 1.00 95.62 115 ALA A CA 1
ATOM 850 C C . ALA A 1 115 ? -7.330 0.852 18.062 1.00 95.62 115 ALA A C 1
ATOM 852 O O . ALA A 1 115 ? -7.948 0.107 17.295 1.00 95.62 115 ALA A O 1
ATOM 853 N N . GLY A 1 116 ? -5.993 0.905 18.080 1.00 97.31 116 GLY A N 1
ATOM 854 C CA . GLY A 1 116 ? -5.125 0.026 17.304 1.00 97.31 116 GLY A CA 1
ATOM 855 C C . GLY A 1 116 ? -5.275 -1.441 17.710 1.00 97.31 116 GLY A C 1
ATOM 856 O O . GLY A 1 116 ? -5.575 -2.268 16.851 1.00 97.31 116 GLY A O 1
ATOM 857 N N . SER A 1 117 ? -5.163 -1.749 19.007 1.00 97.44 117 SER A N 1
ATOM 858 C CA . SER A 1 117 ? -5.333 -3.102 19.566 1.00 97.44 117 SER A CA 1
ATOM 859 C C . SER A 1 117 ? -6.703 -3.717 19.255 1.00 97.44 117 SER A C 1
ATOM 861 O O . SER A 1 117 ? -6.800 -4.878 18.863 1.00 97.44 117 SER A O 1
ATOM 863 N N . ILE A 1 118 ? -7.778 -2.930 19.359 1.00 98.12 118 ILE A N 1
ATOM 864 C CA . ILE A 1 118 ? -9.130 -3.346 18.958 1.00 98.12 118 ILE A CA 1
ATOM 865 C C . ILE A 1 118 ? -9.157 -3.726 17.472 1.00 98.12 118 ILE A C 1
ATOM 867 O O . ILE A 1 118 ? -9.686 -4.776 17.096 1.00 98.12 118 ILE A O 1
ATOM 871 N N . THR A 1 119 ? -8.573 -2.881 16.621 1.00 98.44 119 THR A N 1
ATOM 872 C CA . THR A 1 119 ? -8.555 -3.079 15.167 1.00 98.44 119 THR A CA 1
ATOM 873 C C . THR A 1 119 ? -7.746 -4.319 14.781 1.00 98.44 119 THR A C 1
ATOM 875 O O . THR A 1 119 ? -8.239 -5.157 14.022 1.00 98.44 119 THR A O 1
ATOM 878 N N . SER A 1 120 ? -6.531 -4.479 15.318 1.00 97.88 120 SER A N 1
ATOM 879 C CA . SER A 1 120 ? -5.665 -5.629 15.025 1.00 97.88 120 SER A CA 1
ATOM 880 C C . SER A 1 120 ? -6.283 -6.941 15.498 1.00 97.88 120 SER A C 1
ATOM 882 O O . SER A 1 120 ? -6.299 -7.903 14.728 1.00 97.88 120 SER A O 1
ATOM 884 N N . GLY A 1 121 ? -6.844 -6.973 16.711 1.00 97.81 121 GLY A N 1
ATOM 885 C CA . GLY A 1 121 ? -7.514 -8.146 17.272 1.00 97.81 121 GLY A CA 1
ATOM 886 C C . GLY A 1 121 ? -8.715 -8.579 16.439 1.00 97.81 121 GLY A C 1
ATOM 887 O O . GLY A 1 121 ? -8.854 -9.759 16.115 1.00 97.81 121 GLY A O 1
ATOM 888 N N . THR A 1 122 ? -9.535 -7.614 16.015 1.00 98.50 122 THR A N 1
ATOM 889 C CA . THR A 1 122 ? -10.693 -7.867 15.144 1.00 98.50 122 THR A CA 1
ATOM 890 C C . THR A 1 122 ? -10.257 -8.440 13.787 1.00 98.50 122 THR A C 1
ATOM 892 O O . THR A 1 122 ? -10.802 -9.449 13.345 1.00 98.50 122 THR A O 1
ATOM 895 N N . ILE A 1 123 ? -9.247 -7.849 13.134 1.00 98.50 123 ILE A N 1
ATOM 896 C CA . ILE A 1 123 ? -8.735 -8.334 11.838 1.00 98.50 123 ILE A CA 1
ATOM 897 C C . ILE A 1 123 ? -8.135 -9.735 11.970 1.00 98.50 123 ILE A C 1
ATOM 899 O O . ILE A 1 123 ? -8.454 -10.621 11.180 1.00 98.50 123 ILE A O 1
ATOM 903 N N . LYS A 1 124 ? -7.292 -9.955 12.981 1.00 97.56 124 LYS A N 1
ATOM 904 C CA . LYS A 1 124 ? -6.661 -11.250 13.257 1.00 97.56 124 LYS A CA 1
ATOM 905 C C . LYS A 1 124 ? -7.702 -12.353 13.463 1.00 97.56 124 LYS A C 1
ATOM 907 O O . LYS A 1 124 ? -7.519 -13.467 12.974 1.00 97.56 124 LYS A O 1
ATOM 912 N N . ALA A 1 125 ? -8.804 -12.039 14.145 1.00 97.50 125 ALA A N 1
ATOM 913 C CA . ALA A 1 125 ? -9.883 -12.984 14.419 1.00 97.50 125 ALA A CA 1
ATOM 914 C C . ALA A 1 125 ? -10.608 -13.485 13.163 1.00 97.50 125 ALA A C 1
ATOM 916 O O . ALA A 1 125 ? -11.175 -14.576 13.206 1.00 97.50 125 ALA A O 1
ATOM 917 N N . LEU A 1 126 ? -10.530 -12.769 12.032 1.00 97.31 126 LEU A N 1
ATOM 918 C CA . LEU A 1 126 ? -11.076 -13.251 10.758 1.00 97.31 126 LEU A CA 1
ATOM 919 C C . LEU A 1 126 ? -10.483 -14.605 10.344 1.00 97.31 126 LEU A C 1
ATOM 921 O O . LEU A 1 126 ? -11.180 -15.397 9.720 1.00 97.31 126 LEU A O 1
ATOM 925 N N . GLY A 1 127 ? -9.234 -14.903 10.724 1.00 94.75 127 GLY A N 1
ATOM 926 C CA . GLY A 1 127 ? -8.621 -16.207 10.450 1.00 94.75 127 GLY A CA 1
ATOM 927 C C . GLY A 1 127 ? -9.270 -17.375 11.204 1.00 94.75 127 GLY A C 1
ATOM 928 O O . GLY A 1 127 ? -9.160 -18.519 10.775 1.00 94.75 127 GLY A O 1
ATOM 929 N N . GLY A 1 128 ? -9.968 -17.095 12.310 1.00 90.56 128 GLY A N 1
ATOM 930 C CA . GLY A 1 128 ? -10.698 -18.098 13.090 1.00 90.56 128 GLY A CA 1
ATOM 931 C C . GLY A 1 128 ? -12.124 -18.360 12.601 1.00 90.56 128 GLY A C 1
ATOM 932 O O . GLY A 1 128 ? -12.700 -19.385 12.957 1.00 90.56 128 GLY A O 1
ATOM 933 N N . VAL A 1 129 ? -12.689 -17.471 11.778 1.00 91.81 129 VAL A N 1
ATOM 934 C CA . VAL A 1 129 ? -14.053 -17.604 11.251 1.00 91.81 129 VAL A CA 1
ATOM 935 C C . VAL A 1 129 ? -14.052 -18.671 10.160 1.00 91.81 129 VAL A C 1
ATOM 937 O O . VAL A 1 129 ? -13.436 -18.498 9.111 1.00 91.81 129 VAL A O 1
ATOM 940 N N . SER A 1 130 ? -14.736 -19.791 10.385 1.00 85.38 130 SER A N 1
ATOM 941 C CA . SER A 1 130 ? -14.680 -20.933 9.454 1.00 85.38 130 SER A CA 1
ATOM 942 C C . SER A 1 130 ? -16.045 -21.504 9.084 1.00 85.38 130 SER A C 1
ATOM 944 O O . SER A 1 130 ? -16.189 -22.112 8.023 1.00 85.38 130 SER A O 1
ATOM 946 N N . SER A 1 131 ? -17.057 -21.282 9.924 1.00 87.75 131 SER A N 1
ATOM 947 C CA . SER A 1 131 ? -18.378 -21.907 9.762 1.00 87.75 131 SER A CA 1
ATOM 948 C C . SER A 1 131 ? -19.428 -21.004 9.102 1.00 87.75 131 SER A C 1
ATOM 950 O O . SER A 1 131 ? -20.541 -21.455 8.826 1.00 87.75 131 SER A O 1
ATOM 952 N N . VAL A 1 132 ? -19.093 -19.743 8.803 1.00 92.56 132 VAL A N 1
ATOM 953 C CA . VAL A 1 132 ? -20.022 -18.797 8.165 1.00 92.56 132 VAL A CA 1
ATOM 954 C C . VAL A 1 132 ? -20.225 -19.144 6.692 1.00 92.56 132 VAL A C 1
ATOM 956 O O . VAL A 1 132 ? -19.283 -19.233 5.903 1.00 92.56 132 VAL A O 1
ATOM 959 N N . SER A 1 133 ? -21.488 -19.298 6.293 1.00 89.50 133 SER A N 1
ATOM 960 C CA . SER A 1 133 ? -21.842 -19.609 4.909 1.00 89.50 133 SER A CA 1
ATOM 961 C C . SER A 1 133 ? -21.382 -18.504 3.955 1.00 89.50 133 SER A C 1
ATOM 963 O O . SER A 1 133 ? -21.828 -17.362 4.050 1.00 89.50 133 SER A O 1
ATOM 965 N N . GLY A 1 134 ? -20.553 -18.873 2.976 1.00 88.00 134 GLY A N 1
ATOM 966 C CA . GLY A 1 134 ? -20.062 -17.956 1.946 1.00 88.00 134 GLY A CA 1
ATOM 967 C C . GLY A 1 134 ? -18.827 -17.149 2.344 1.00 88.00 134 GLY A C 1
ATOM 968 O O . GLY A 1 134 ? -18.410 -16.307 1.554 1.00 88.00 134 GLY A O 1
ATOM 969 N N . PHE A 1 135 ? -18.246 -17.408 3.520 1.00 94.69 135 PHE A N 1
ATOM 970 C CA . PHE A 1 135 ? -16.981 -16.813 3.931 1.00 94.69 135 PHE A CA 1
ATOM 971 C C . PHE A 1 135 ? -15.786 -17.602 3.375 1.00 94.69 135 PHE A C 1
ATOM 973 O O . PHE A 1 135 ? -15.646 -18.803 3.607 1.00 94.69 135 PHE A O 1
ATOM 980 N N . TYR A 1 136 ? -14.924 -16.910 2.637 1.00 93.75 136 TYR A N 1
ATOM 981 C CA . TYR A 1 136 ? -13.691 -17.414 2.040 1.00 93.75 136 TYR A CA 1
ATOM 982 C C . TYR A 1 136 ? -12.563 -16.393 2.212 1.00 93.75 136 TYR A C 1
ATOM 984 O O . TYR A 1 136 ? -12.794 -15.238 2.569 1.00 93.75 136 TYR A O 1
ATOM 992 N N . VAL A 1 137 ? -11.334 -16.801 1.885 1.00 94.12 137 VAL A N 1
ATOM 993 C CA . VAL A 1 137 ? -10.139 -15.951 2.014 1.00 94.12 137 VAL A CA 1
ATOM 994 C C . VAL A 1 137 ? -10.267 -14.609 1.280 1.00 94.12 137 VAL A C 1
ATOM 996 O O . VAL A 1 137 ? -9.852 -13.578 1.801 1.00 94.12 137 VAL A O 1
ATOM 999 N N . ASP A 1 138 ? -10.925 -14.586 0.118 1.00 93.75 138 ASP A N 1
ATOM 1000 C CA . ASP A 1 138 ? -11.119 -13.362 -0.669 1.00 93.75 138 ASP A CA 1
ATOM 1001 C C . ASP A 1 138 ? -11.996 -12.325 0.063 1.00 93.75 138 ASP A C 1
ATOM 1003 O O . ASP A 1 138 ? -11.873 -11.121 -0.178 1.00 93.75 138 ASP A O 1
ATOM 1007 N N . ASN A 1 139 ? -12.849 -12.760 1.000 1.00 96.12 139 ASN A N 1
ATOM 1008 C CA . ASN A 1 139 ? -13.701 -11.869 1.786 1.00 96.12 139 ASN A CA 1
ATOM 1009 C C . ASN A 1 139 ? -12.930 -11.095 2.861 1.00 96.12 139 ASN A C 1
ATOM 1011 O O . ASN A 1 139 ? -13.407 -10.038 3.278 1.00 96.12 139 ASN A O 1
ATOM 1015 N N . VAL A 1 140 ? -11.735 -11.557 3.264 1.00 97.31 140 VAL A N 1
ATOM 1016 C CA . VAL A 1 140 ? -10.870 -10.840 4.220 1.00 97.31 140 VAL A CA 1
ATOM 1017 C C . VAL A 1 140 ? -10.602 -9.417 3.738 1.00 97.31 140 VAL A C 1
ATOM 1019 O O . VAL A 1 140 ? -10.623 -8.497 4.543 1.00 97.31 140 VAL A O 1
ATOM 1022 N N . THR A 1 141 ? -10.449 -9.220 2.425 1.00 97.88 141 THR A N 1
ATOM 1023 C CA . THR A 1 141 ? -10.224 -7.899 1.821 1.00 97.88 141 THR A CA 1
ATOM 1024 C C . THR A 1 141 ? -11.360 -6.916 2.122 1.00 97.88 141 THR A C 1
ATOM 1026 O O . THR A 1 141 ? -11.116 -5.778 2.517 1.00 97.88 141 THR A O 1
ATOM 1029 N N . THR A 1 142 ? -12.617 -7.333 1.942 1.00 98.12 142 THR A N 1
ATOM 1030 C CA . THR A 1 142 ? -13.776 -6.461 2.196 1.00 98.12 142 THR A CA 1
ATOM 1031 C C . THR A 1 142 ? -14.004 -6.264 3.691 1.00 98.12 142 THR A C 1
ATOM 1033 O O . THR A 1 142 ? -14.206 -5.133 4.127 1.00 98.12 142 THR A O 1
ATOM 1036 N N . LEU A 1 143 ? -13.913 -7.333 4.488 1.00 98.44 143 LEU A N 1
ATOM 1037 C CA . LEU A 1 143 ? -14.102 -7.235 5.935 1.00 98.44 143 LEU A CA 1
ATOM 1038 C C . LEU A 1 143 ? -13.015 -6.374 6.589 1.00 98.44 143 LEU A C 1
ATOM 1040 O O . LEU A 1 143 ? -13.334 -5.555 7.444 1.00 98.44 143 LEU A O 1
ATOM 1044 N N . SER A 1 144 ? -11.750 -6.478 6.169 1.00 98.56 144 SER A N 1
ATOM 1045 C CA . SER A 1 144 ? -10.672 -5.653 6.725 1.00 98.56 144 SER A CA 1
ATOM 1046 C C . SER A 1 144 ? -10.865 -4.166 6.413 1.00 98.56 144 SER A C 1
ATOM 1048 O O . SER A 1 144 ? -10.695 -3.343 7.313 1.00 98.56 144 SER A O 1
ATOM 1050 N N . LYS A 1 145 ? -11.315 -3.814 5.195 1.00 98.69 145 LYS A N 1
ATOM 1051 C CA . LYS A 1 145 ? -11.735 -2.438 4.858 1.00 98.69 145 LYS A CA 1
ATOM 1052 C C . LYS A 1 145 ? -12.798 -1.938 5.834 1.00 98.69 145 LYS A C 1
ATOM 1054 O O . LYS A 1 145 ? -12.634 -0.867 6.415 1.00 98.69 145 LYS A O 1
ATOM 1059 N N . ASN A 1 146 ? -13.854 -2.721 6.037 1.00 98.50 146 ASN A N 1
ATOM 1060 C CA . ASN A 1 146 ? -15.005 -2.326 6.848 1.00 98.50 146 ASN A CA 1
ATOM 1061 C C . ASN A 1 146 ? -14.675 -2.235 8.347 1.00 98.50 146 ASN A C 1
ATOM 1063 O O . ASN A 1 146 ? -15.160 -1.329 9.028 1.00 98.50 146 ASN A O 1
ATOM 1067 N N . ILE A 1 147 ? -13.799 -3.109 8.854 1.00 98.75 147 ILE A N 1
ATOM 1068 C CA . ILE A 1 147 ? -13.268 -3.043 10.223 1.00 98.75 147 ILE A CA 1
ATOM 1069 C C . ILE A 1 147 ? -12.513 -1.729 10.436 1.00 98.75 147 ILE A C 1
ATOM 1071 O O . ILE A 1 147 ? -12.818 -0.983 11.366 1.00 98.75 147 ILE A O 1
ATOM 1075 N N . VAL A 1 148 ? -11.553 -1.415 9.561 1.00 98.81 148 VAL A N 1
ATOM 1076 C CA . VAL A 1 148 ? -10.731 -0.201 9.693 1.00 98.81 148 VAL A CA 1
ATOM 1077 C C . VAL A 1 148 ? -11.566 1.063 9.496 1.00 98.81 148 VAL A C 1
ATOM 1079 O O . VAL A 1 148 ? -11.361 2.052 10.208 1.00 98.81 148 VAL A O 1
ATOM 1082 N N . PHE A 1 149 ? -12.547 1.019 8.592 1.00 98.12 149 PHE A N 1
ATOM 1083 C CA . PHE A 1 149 ? -13.516 2.094 8.408 1.00 98.12 149 PHE A CA 1
ATOM 1084 C C . PHE A 1 149 ? -14.337 2.333 9.684 1.00 98.12 149 PHE A C 1
ATOM 1086 O O . PHE A 1 149 ? -14.469 3.467 10.149 1.00 98.12 149 PHE A O 1
ATOM 1093 N N . SER A 1 150 ? -14.851 1.264 10.296 1.00 97.25 150 SER A N 1
ATOM 1094 C CA . SER A 1 150 ? -15.665 1.342 11.517 1.00 97.25 150 SER A CA 1
ATOM 1095 C C . SER A 1 150 ? -14.864 1.849 12.710 1.00 97.25 150 SER A C 1
ATOM 1097 O O . SER A 1 150 ? -15.354 2.700 13.451 1.00 97.25 150 SER A O 1
ATOM 1099 N N . ALA A 1 151 ? -13.622 1.381 12.866 1.00 97.88 151 ALA A N 1
ATOM 1100 C CA . ALA A 1 151 ? -12.710 1.859 13.899 1.00 97.88 151 ALA A CA 1
ATOM 1101 C C . ALA A 1 151 ? -12.404 3.354 13.729 1.00 97.88 151 ALA A C 1
ATOM 1103 O O . ALA A 1 151 ? -12.583 4.132 14.660 1.00 97.88 151 ALA A O 1
ATOM 1104 N N . THR A 1 152 ? -11.998 3.774 12.527 1.00 96.94 152 THR A N 1
ATOM 1105 C CA . THR A 1 152 ? -11.624 5.172 12.251 1.00 96.94 152 THR A CA 1
ATOM 1106 C C . THR A 1 152 ? -12.813 6.123 12.392 1.00 96.94 152 THR A C 1
ATOM 1108 O O . THR A 1 152 ? -12.693 7.167 13.029 1.00 96.94 152 THR A O 1
ATOM 1111 N N . SER A 1 153 ? -13.977 5.756 11.852 1.00 94.38 153 SER A N 1
ATOM 1112 C CA . SER A 1 153 ? -15.185 6.589 11.925 1.00 94.38 153 SER A CA 1
ATOM 1113 C C . SER A 1 153 ? -15.774 6.688 13.335 1.00 94.38 153 SER A C 1
ATOM 1115 O O . SER A 1 153 ? -16.531 7.606 13.604 1.00 94.38 153 SER A O 1
ATOM 1117 N N . ALA A 1 154 ? -15.454 5.763 14.249 1.00 94.25 154 ALA A N 1
ATOM 1118 C CA . ALA A 1 154 ? -15.898 5.823 15.645 1.00 94.25 154 ALA A CA 1
ATOM 1119 C C . ALA A 1 154 ? -15.106 6.806 16.513 1.00 94.25 154 ALA A C 1
ATOM 1121 O O . ALA A 1 154 ? -15.550 7.155 17.605 1.00 94.25 154 ALA A O 1
ATOM 1122 N N . LEU A 1 155 ? -13.948 7.275 16.044 1.00 93.81 155 LEU A N 1
ATOM 1123 C CA . LEU A 1 155 ? -13.078 8.158 16.822 1.00 93.81 155 LEU A CA 1
ATOM 1124 C C . LEU A 1 155 ? -13.708 9.515 17.140 1.00 93.81 155 LEU A C 1
ATOM 1126 O O . LEU A 1 155 ? -13.242 10.206 18.043 1.00 93.81 155 LEU A O 1
ATOM 1130 N N . ASP A 1 156 ? -14.739 9.925 16.406 1.00 90.69 156 ASP A N 1
ATOM 1131 C CA . ASP A 1 156 ? -15.454 11.170 16.665 1.00 90.69 156 ASP A CA 1
ATOM 1132 C C . ASP A 1 156 ? -16.554 11.043 17.724 1.00 90.69 156 ASP A C 1
ATOM 1134 O O . ASP A 1 156 ? -17.189 12.040 18.062 1.00 90.69 156 ASP A O 1
ATOM 1138 N N . GLN A 1 157 ? -16.757 9.849 18.282 1.00 89.25 157 GLN A N 1
ATOM 1139 C CA . GLN A 1 157 ? -17.731 9.610 19.347 1.00 89.25 157 GLN A CA 1
ATOM 1140 C C . GLN A 1 157 ? -17.117 9.748 20.740 1.00 89.25 157 GLN A C 1
ATOM 1142 O O . GLN A 1 157 ? -17.822 10.121 21.671 1.00 89.25 157 GLN A O 1
ATOM 1147 N N . ILE A 1 158 ? -15.797 9.600 20.851 1.00 88.19 158 ILE A N 1
ATOM 1148 C CA . ILE A 1 158 ? -15.039 9.696 22.102 1.00 88.19 158 ILE A CA 1
ATOM 1149 C C . ILE A 1 158 ? -15.240 11.071 22.761 1.00 88.19 158 ILE A C 1
ATOM 1151 O O . ILE A 1 158 ? -14.879 12.117 22.206 1.00 88.19 158 ILE A O 1
ATOM 1155 N N . GLN A 1 159 ? -15.768 11.078 23.987 1.00 86.69 159 GLN A N 1
ATOM 1156 C CA . GLN A 1 159 ? -15.993 12.278 24.791 1.00 86.69 159 GLN A CA 1
ATOM 1157 C C . GLN A 1 159 ? -15.015 12.369 25.959 1.00 86.69 159 GLN A C 1
ATOM 1159 O O . GLN A 1 159 ? -15.310 12.012 27.098 1.00 86.69 159 GLN A O 1
ATOM 1164 N N . MET A 1 160 ? -13.849 12.960 25.702 1.00 85.06 160 MET A N 1
ATOM 1165 C CA . MET A 1 160 ? -12.849 13.188 26.744 1.00 85.06 160 MET A CA 1
ATOM 1166 C C . MET A 1 160 ? -12.333 14.618 26.775 1.00 85.06 160 MET A C 1
ATOM 1168 O O . MET A 1 160 ? -12.111 15.266 25.752 1.00 85.06 160 MET A O 1
ATOM 1172 N N . SER A 1 161 ? -12.092 15.117 27.988 1.00 86.81 161 SER A N 1
ATOM 1173 C CA . SER A 1 161 ? -11.453 16.418 28.175 1.00 86.81 161 SER A CA 1
ATOM 1174 C C . SER A 1 161 ? -10.049 16.406 27.568 1.00 86.81 161 SER A C 1
ATOM 1176 O O . SER A 1 161 ? -9.211 15.601 27.963 1.00 86.81 161 SER A O 1
ATOM 1178 N N . GLY A 1 162 ? -9.778 17.342 26.658 1.00 86.75 162 GLY A N 1
ATOM 1179 C CA . GLY A 1 162 ? -8.491 17.442 25.962 1.00 86.75 162 GLY A CA 1
ATOM 1180 C C . GLY A 1 162 ? -8.404 16.635 24.665 1.00 86.75 162 GLY A C 1
ATOM 1181 O O . GLY A 1 162 ? -7.356 16.664 24.030 1.00 86.75 162 GLY A O 1
ATOM 1182 N N . TYR A 1 163 ? -9.481 15.962 24.248 1.00 89.38 163 TYR A N 1
ATOM 1183 C CA . TYR A 1 163 ? -9.540 15.308 22.944 1.00 89.38 163 TYR A CA 1
ATOM 1184 C C . TYR A 1 163 ? -9.618 16.343 21.810 1.00 89.38 163 TYR A C 1
ATOM 1186 O O . TYR A 1 163 ? -10.581 17.108 21.696 1.00 89.38 163 TYR A O 1
ATOM 1194 N N . ASP A 1 164 ? -8.573 16.392 20.988 1.00 89.75 164 ASP A N 1
ATOM 1195 C CA . ASP A 1 164 ? -8.425 17.316 19.865 1.00 89.75 164 ASP A CA 1
ATOM 1196 C C . ASP A 1 164 ? -7.869 16.606 18.620 1.00 89.75 164 ASP A C 1
ATOM 1198 O O . ASP A 1 164 ? -7.612 15.399 18.625 1.00 89.75 164 ASP A O 1
ATOM 1202 N N . SER A 1 165 ? -7.670 17.356 17.532 1.00 91.06 165 SER A N 1
ATOM 1203 C CA . SER A 1 165 ? -7.147 16.791 16.285 1.00 91.06 165 SER A CA 1
ATOM 1204 C C . SER A 1 165 ? -5.745 16.179 16.398 1.00 91.06 165 SER A C 1
ATOM 1206 O O . SER A 1 165 ? -5.419 15.309 15.597 1.00 91.06 165 SER A O 1
ATOM 1208 N N . THR A 1 166 ? -4.932 16.556 17.388 1.00 91.81 166 THR A N 1
ATOM 1209 C CA . THR A 1 166 ? -3.602 15.961 17.613 1.00 91.81 166 THR A CA 1
ATOM 1210 C C . THR A 1 166 ? -3.725 14.548 18.173 1.00 91.81 166 THR A C 1
ATOM 1212 O O . THR A 1 166 ? -2.989 13.645 17.781 1.00 91.81 166 THR A O 1
ATOM 1215 N N . VAL A 1 167 ? -4.657 14.344 19.103 1.00 92.69 167 VAL A N 1
ATOM 1216 C CA . VAL A 1 167 ? -4.927 13.024 19.690 1.00 92.69 167 VAL A CA 1
ATOM 1217 C C . VAL A 1 167 ? -5.595 12.121 18.658 1.00 92.69 167 VAL A C 1
ATOM 1219 O O . VAL A 1 167 ? -5.196 10.966 18.511 1.00 92.69 167 VAL A O 1
ATOM 1222 N N . LEU A 1 168 ? -6.531 12.675 17.883 1.00 93.94 168 LEU A N 1
ATOM 1223 C CA . LEU A 1 168 ? -7.139 11.992 16.746 1.00 93.94 168 LEU A CA 1
ATOM 1224 C C . LEU A 1 168 ? -6.077 11.519 15.733 1.00 93.94 168 LEU A C 1
ATOM 1226 O O . LEU A 1 168 ? -6.109 10.362 15.321 1.00 93.94 168 LEU A O 1
ATOM 1230 N N . GLU A 1 169 ? -5.108 12.375 15.376 1.00 95.25 169 GLU A N 1
ATOM 1231 C CA . GLU A 1 169 ? -3.987 12.006 14.493 1.00 95.25 169 GLU A CA 1
ATOM 1232 C C . GLU A 1 169 ? -3.224 10.786 15.028 1.00 95.25 169 GLU A C 1
ATOM 1234 O O . GLU A 1 169 ? -2.954 9.858 14.266 1.00 95.25 169 GLU A O 1
ATOM 1239 N N . LYS A 1 170 ? -2.925 10.742 16.336 1.00 95.81 170 LYS A N 1
ATOM 1240 C CA . LYS A 1 170 ? -2.255 9.591 16.967 1.00 95.81 170 LYS A CA 1
ATOM 1241 C C . LYS A 1 170 ? -3.119 8.325 16.947 1.00 95.81 170 LYS A C 1
ATOM 1243 O O . LYS A 1 170 ? -2.589 7.237 16.747 1.00 95.81 170 LYS A O 1
ATOM 1248 N N . MET A 1 171 ? -4.427 8.430 17.171 1.00 97.00 171 MET A N 1
ATOM 1249 C CA . MET A 1 171 ? -5.329 7.270 17.122 1.00 97.00 171 MET A CA 1
ATOM 1250 C C . MET A 1 171 ? -5.423 6.685 15.709 1.00 97.00 171 MET A C 1
ATOM 1252 O O . MET A 1 171 ? -5.311 5.473 15.538 1.00 97.00 171 MET A O 1
ATOM 1256 N N . ILE A 1 172 ? -5.539 7.538 14.689 1.00 97.31 172 ILE A N 1
ATOM 1257 C CA . ILE A 1 172 ? -5.542 7.127 13.276 1.00 97.31 172 ILE A CA 1
ATOM 1258 C C . ILE A 1 172 ? -4.198 6.507 12.871 1.00 97.31 172 ILE A C 1
ATOM 1260 O O . ILE A 1 172 ? -4.165 5.500 12.154 1.00 97.31 172 ILE A O 1
ATOM 1264 N N . GLU A 1 173 ? -3.091 7.080 13.356 1.00 97.62 173 GLU A N 1
ATOM 1265 C CA . GLU A 1 173 ? -1.743 6.530 13.190 1.00 97.62 173 GLU A CA 1
ATOM 1266 C C . GLU A 1 173 ? -1.682 5.083 13.710 1.00 97.62 173 GLU A C 1
ATOM 1268 O O . GLU A 1 173 ? -1.292 4.185 12.960 1.00 97.62 173 GLU A O 1
ATOM 1273 N N . ASN A 1 174 ? -2.147 4.848 14.943 1.00 97.44 174 ASN A N 1
ATOM 1274 C CA . ASN A 1 174 ? -2.154 3.530 15.583 1.00 97.44 174 ASN A CA 1
ATOM 1275 C C . ASN A 1 174 ? -3.128 2.538 14.937 1.00 97.44 174 ASN A C 1
ATOM 1277 O O . ASN A 1 174 ? -2.795 1.360 14.820 1.00 97.44 174 ASN A O 1
ATOM 1281 N N . ILE A 1 175 ? -4.310 2.976 14.492 1.00 98.56 175 ILE A N 1
ATOM 1282 C CA . ILE A 1 175 ? -5.250 2.114 13.756 1.00 98.56 175 ILE A CA 1
ATOM 1283 C C . ILE A 1 175 ? -4.598 1.596 12.472 1.00 98.56 175 ILE A C 1
ATOM 1285 O O . ILE A 1 175 ? -4.671 0.404 12.189 1.00 98.56 175 ILE A O 1
ATOM 1289 N N . SER A 1 176 ? -3.919 2.460 11.715 1.00 98.31 176 SER A N 1
ATOM 1290 C CA . SER A 1 176 ? -3.346 2.087 10.414 1.00 98.31 176 SER A CA 1
ATOM 1291 C C . SER A 1 176 ? -2.139 1.143 10.544 1.00 98.31 176 SER A C 1
ATOM 1293 O O . SER A 1 176 ? -2.032 0.168 9.790 1.00 98.31 176 SER A O 1
ATOM 1295 N N . SER A 1 177 ? -1.255 1.367 11.527 1.00 97.69 177 SER A N 1
ATOM 1296 C CA . SER A 1 177 ? -0.149 0.440 11.821 1.00 97.69 177 SER A CA 1
ATOM 1297 C C . SER A 1 177 ? -0.662 -0.891 12.373 1.00 97.69 177 SER A C 1
ATOM 1299 O O . SER A 1 177 ? -0.272 -1.952 11.885 1.00 97.69 177 SER A O 1
ATOM 1301 N N . SER A 1 178 ? -1.598 -0.851 13.323 1.00 98.00 178 SER A N 1
ATOM 1302 C CA . SER A 1 178 ? -2.152 -2.055 13.952 1.00 98.00 178 SER A CA 1
ATOM 1303 C C . SER A 1 178 ? -2.995 -2.875 12.981 1.00 98.00 178 SER A C 1
ATOM 1305 O O . SER A 1 178 ? -2.960 -4.099 13.038 1.00 98.00 178 SER A O 1
ATOM 1307 N N . ALA A 1 179 ? -3.701 -2.244 12.040 1.00 98.56 179 ALA A N 1
ATOM 1308 C CA . ALA A 1 179 ? -4.390 -2.959 10.970 1.00 98.56 179 ALA A CA 1
ATOM 1309 C C . ALA A 1 179 ? -3.400 -3.711 10.072 1.00 98.56 179 ALA A C 1
ATOM 1311 O O . ALA A 1 179 ? -3.614 -4.882 9.761 1.00 98.56 179 ALA A O 1
ATOM 1312 N N . THR A 1 180 ? -2.288 -3.065 9.708 1.00 98.12 180 THR A N 1
ATOM 1313 C CA . THR A 1 180 ? -1.207 -3.689 8.929 1.00 98.12 180 THR A CA 1
ATOM 1314 C C . THR A 1 180 ? -0.611 -4.886 9.672 1.00 98.12 180 THR A C 1
ATOM 1316 O O . THR A 1 180 ? -0.451 -5.959 9.088 1.00 98.12 180 THR A O 1
ATOM 1319 N N . PHE A 1 181 ? -0.352 -4.734 10.973 1.00 97.19 181 PHE A N 1
ATOM 1320 C CA . PHE A 1 181 ? 0.121 -5.822 11.824 1.00 97.19 181 PHE A CA 1
ATOM 1321 C C . PHE A 1 181 ? -0.920 -6.944 11.950 1.00 97.19 181 PHE A C 1
ATOM 1323 O O . PHE A 1 181 ? -0.599 -8.097 11.686 1.00 97.19 181 PHE A O 1
ATOM 1330 N N . GLY A 1 182 ? -2.179 -6.632 12.261 1.00 97.69 182 GLY A N 1
ATOM 1331 C CA . GLY A 1 182 ? -3.264 -7.609 12.401 1.00 97.69 182 GLY A CA 1
ATOM 1332 C C . GLY A 1 182 ? -3.474 -8.451 11.143 1.00 97.69 182 GLY A C 1
ATOM 1333 O O . GLY A 1 182 ? -3.648 -9.664 11.242 1.00 97.69 182 GLY A O 1
ATOM 1334 N N . LEU A 1 183 ? -3.351 -7.844 9.957 1.00 98.38 183 LEU A N 1
ATOM 1335 C CA . LEU A 1 183 ? -3.394 -8.556 8.676 1.00 98.38 183 LEU A CA 1
ATOM 1336 C C . LEU A 1 183 ? -2.272 -9.589 8.522 1.00 98.38 183 LEU A C 1
ATOM 1338 O O . LEU A 1 183 ? -2.490 -10.592 7.848 1.00 98.38 183 LEU A O 1
ATOM 1342 N N . SER A 1 184 ? -1.100 -9.362 9.125 1.00 96.94 184 SER A N 1
ATOM 1343 C CA . SER A 1 184 ? 0.005 -10.335 9.127 1.00 96.94 184 SER A CA 1
ATOM 1344 C C . SER A 1 184 ? -0.226 -11.503 10.084 1.00 96.94 184 SER A C 1
ATOM 1346 O O . SER A 1 184 ? 0.418 -12.538 9.971 1.00 96.94 184 SER A O 1
ATOM 1348 N N . GLN A 1 185 ? -1.144 -11.345 11.038 1.00 96.56 185 GLN A N 1
ATOM 1349 C CA . GLN A 1 185 ? -1.423 -12.341 12.072 1.00 96.56 185 GLN A CA 1
ATOM 1350 C C . GLN A 1 185 ? -2.587 -13.271 11.704 1.00 96.56 185 GLN A C 1
ATOM 1352 O O . GLN A 1 185 ? -2.931 -14.160 12.486 1.00 96.56 185 GLN A O 1
ATOM 1357 N N . ILE A 1 186 ? -3.213 -13.076 10.539 1.00 96.19 186 ILE A N 1
ATOM 1358 C CA . ILE A 1 186 ? -4.288 -13.946 10.060 1.00 96.19 186 ILE A CA 1
ATOM 1359 C C . ILE A 1 186 ? -3.707 -15.318 9.723 1.00 96.19 186 ILE A C 1
ATOM 1361 O O . ILE A 1 186 ? -2.819 -15.456 8.885 1.00 96.19 186 ILE A O 1
ATOM 1365 N N . SER A 1 187 ? -4.262 -16.348 10.357 1.00 93.50 187 SER A N 1
ATOM 1366 C CA . SER A 1 187 ? -3.963 -17.744 10.058 1.00 93.50 187 SER A CA 1
ATOM 1367 C C . SER A 1 187 ? -5.192 -18.382 9.422 1.00 93.50 187 SER A C 1
ATOM 1369 O O . SER A 1 187 ? -6.153 -18.699 10.114 1.00 93.50 187 SER A O 1
ATOM 1371 N N . MET A 1 188 ? -5.179 -18.514 8.096 1.00 93.00 188 MET A N 1
ATOM 1372 C CA . MET A 1 188 ? -6.276 -19.075 7.305 1.00 93.00 188 MET A CA 1
ATOM 1373 C C . MET A 1 188 ? -5.704 -19.802 6.085 1.00 93.00 188 MET A C 1
ATOM 1375 O O . MET A 1 188 ? -4.738 -19.339 5.479 1.00 93.00 188 MET A O 1
ATOM 1379 N N . GLU A 1 189 ? -6.291 -20.938 5.703 1.00 92.50 189 GLU A N 1
ATOM 1380 C CA . GLU A 1 189 ? -5.857 -21.671 4.509 1.00 92.50 189 GLU A CA 1
ATOM 1381 C C . GLU A 1 189 ? -5.992 -20.798 3.248 1.00 92.50 189 GLU A C 1
ATOM 1383 O O . GLU A 1 189 ? -7.046 -20.218 2.982 1.00 92.50 189 GLU A O 1
ATOM 1388 N N . GLY A 1 190 ? -4.911 -20.700 2.468 1.00 91.75 190 GLY A N 1
ATOM 1389 C CA . GLY A 1 190 ? -4.853 -19.887 1.249 1.00 91.75 190 GLY A CA 1
ATOM 1390 C C . GLY A 1 190 ? -4.594 -18.392 1.474 1.00 91.75 190 GLY A C 1
ATOM 1391 O O . GLY A 1 190 ? -4.544 -17.640 0.497 1.00 91.75 190 GLY A O 1
ATOM 1392 N N . TYR A 1 191 ? -4.415 -17.947 2.723 1.00 95.56 191 TYR A N 1
ATOM 1393 C CA . TYR A 1 191 ? -4.073 -16.562 3.038 1.00 95.56 191 TYR A CA 1
ATOM 1394 C C . TYR A 1 191 ? -2.556 -16.334 2.963 1.00 95.56 191 TYR A C 1
ATOM 1396 O O . TYR A 1 191 ? -1.819 -16.481 3.932 1.00 95.56 191 TYR A O 1
ATOM 1404 N N . GLU A 1 192 ? -2.097 -15.978 1.766 1.00 95.44 192 GLU A N 1
ATOM 1405 C CA . GLU A 1 192 ? -0.689 -15.718 1.451 1.00 95.44 192 GLU A CA 1
ATOM 1406 C C . GLU A 1 192 ? -0.384 -14.211 1.396 1.00 95.44 192 GLU A C 1
ATOM 1408 O O . GLU A 1 192 ? -1.284 -13.367 1.407 1.00 95.44 192 GLU A O 1
ATOM 1413 N N . VAL A 1 193 ? 0.893 -13.848 1.219 1.00 95.62 193 VAL A N 1
ATOM 1414 C CA . VAL A 1 193 ? 1.335 -12.442 1.084 1.00 95.62 193 VAL A CA 1
ATOM 1415 C C . VAL A 1 193 ? 0.560 -11.679 -0.003 1.00 95.62 193 VAL A C 1
ATOM 1417 O O . VAL A 1 193 ? 0.326 -10.480 0.134 1.00 95.62 193 VAL A O 1
ATOM 1420 N N . SER A 1 194 ? 0.127 -12.343 -1.079 1.00 95.19 194 SER A N 1
ATOM 1421 C CA . SER A 1 194 ? -0.702 -11.722 -2.123 1.00 95.19 194 SER A CA 1
ATOM 1422 C C . SER A 1 194 ? -2.097 -11.331 -1.632 1.00 95.19 194 SER A C 1
ATOM 1424 O O . SER A 1 194 ? -2.596 -10.284 -2.043 1.00 95.19 194 SER A O 1
ATOM 1426 N N . GLN A 1 195 ? -2.708 -12.132 -0.758 1.00 96.94 195 GLN A N 1
ATOM 1427 C CA . GLN A 1 195 ? -4.010 -11.828 -0.163 1.00 96.94 195 GLN A CA 1
ATOM 1428 C C . GLN A 1 195 ? -3.876 -10.754 0.910 1.00 96.94 195 GLN A C 1
ATOM 1430 O O . GLN A 1 195 ? -4.634 -9.785 0.899 1.00 96.94 195 GLN A O 1
ATOM 1435 N N . MET A 1 196 ? -2.831 -10.835 1.741 1.00 97.69 196 MET A N 1
ATOM 1436 C CA . MET A 1 196 ? -2.481 -9.758 2.669 1.00 97.69 196 MET A CA 1
ATOM 1437 C C . MET A 1 196 ? -2.280 -8.427 1.935 1.00 97.69 196 MET A C 1
ATOM 1439 O O . MET A 1 196 ? -2.743 -7.391 2.394 1.00 97.69 196 MET A O 1
ATOM 1443 N N . ALA A 1 197 ? -1.632 -8.441 0.768 1.00 98.19 197 ALA A N 1
ATOM 1444 C CA . ALA A 1 197 ? -1.409 -7.248 -0.040 1.00 98.19 197 ALA A CA 1
ATOM 1445 C C . ALA A 1 197 ? -2.724 -6.599 -0.520 1.00 98.19 197 ALA A C 1
ATOM 1447 O O . ALA A 1 197 ? -2.820 -5.371 -0.547 1.00 98.19 197 ALA A O 1
ATOM 1448 N N . LEU A 1 198 ? -3.731 -7.399 -0.889 1.00 98.62 198 LEU A N 1
ATOM 1449 C CA . LEU A 1 198 ? -5.061 -6.904 -1.266 1.00 98.62 198 LEU A CA 1
ATOM 1450 C C . LEU A 1 198 ? -5.827 -6.370 -0.053 1.00 98.62 198 LEU A C 1
ATOM 1452 O O . LEU A 1 198 ? -6.365 -5.265 -0.111 1.00 98.62 198 LEU A O 1
ATOM 1456 N N . ALA A 1 199 ? -5.813 -7.108 1.055 1.00 98.69 199 ALA A N 1
ATOM 1457 C CA . ALA A 1 199 ? -6.448 -6.685 2.294 1.00 98.69 199 ALA A CA 1
ATOM 1458 C C . ALA A 1 199 ? -5.799 -5.418 2.877 1.00 98.69 199 ALA A C 1
ATOM 1460 O O . ALA A 1 199 ? -6.500 -4.559 3.399 1.00 98.69 199 ALA A O 1
ATOM 1461 N N . LEU A 1 200 ? -4.483 -5.240 2.718 1.00 98.75 200 LEU A N 1
ATOM 1462 C CA . LEU A 1 200 ? -3.765 -4.026 3.111 1.00 98.75 200 LEU A CA 1
ATOM 1463 C C . LEU A 1 200 ? -4.198 -2.814 2.280 1.00 98.75 200 LEU A C 1
ATOM 1465 O O . LEU A 1 200 ? -4.467 -1.760 2.847 1.00 98.75 200 LEU A O 1
ATOM 1469 N N . GLU A 1 201 ? -4.301 -2.954 0.953 1.00 98.81 201 GLU A N 1
ATOM 1470 C CA . GLU A 1 201 ? -4.849 -1.896 0.087 1.00 98.81 201 GLU A CA 1
ATOM 1471 C C . GLU A 1 201 ? -6.250 -1.484 0.558 1.00 98.81 201 GLU A C 1
ATOM 1473 O O . GLU A 1 201 ? -6.501 -0.300 0.785 1.00 98.81 201 GLU A O 1
ATOM 1478 N N . ALA A 1 202 ? -7.125 -2.463 0.790 1.00 98.81 202 ALA A N 1
ATOM 1479 C CA . ALA A 1 202 ? -8.505 -2.229 1.197 1.00 98.81 202 ALA A CA 1
ATOM 1480 C C . ALA A 1 202 ? -8.622 -1.635 2.616 1.00 98.81 202 ALA A C 1
ATOM 1482 O O . ALA A 1 202 ? -9.414 -0.722 2.836 1.00 98.81 202 ALA A O 1
ATOM 1483 N N . SER A 1 203 ? -7.797 -2.074 3.569 1.00 98.88 203 SER A N 1
ATOM 1484 C CA . SER A 1 203 ? -7.740 -1.515 4.927 1.00 98.88 203 SER A CA 1
ATOM 1485 C C . SER A 1 203 ? -7.328 -0.041 4.929 1.00 98.88 203 SER A C 1
ATOM 1487 O O . SER A 1 203 ? -7.945 0.772 5.613 1.00 98.88 203 SER A O 1
ATOM 1489 N N . ILE A 1 204 ? -6.323 0.337 4.133 1.00 98.81 204 ILE A N 1
ATOM 1490 C CA . ILE A 1 204 ? -5.874 1.736 4.031 1.00 98.81 204 ILE A CA 1
ATOM 1491 C C . ILE A 1 204 ? -6.896 2.603 3.282 1.00 98.81 204 ILE A C 1
ATOM 1493 O O . ILE A 1 204 ? -7.088 3.774 3.626 1.00 98.81 204 ILE A O 1
ATOM 1497 N N . GLU A 1 205 ? -7.594 2.032 2.300 1.00 98.75 205 GLU A N 1
ATOM 1498 C CA . GLU A 1 205 ? -8.762 2.662 1.679 1.00 98.75 205 GLU A CA 1
ATOM 1499 C C . GLU A 1 205 ? -9.878 2.911 2.707 1.00 98.75 205 GLU A C 1
ATOM 1501 O O . GLU A 1 205 ? -10.432 4.009 2.742 1.00 98.75 205 GLU A O 1
ATOM 1506 N N . GLY A 1 206 ? -10.152 1.944 3.590 1.00 98.56 206 GLY A N 1
ATOM 1507 C CA . GLY A 1 206 ? -11.103 2.063 4.703 1.00 98.56 206 GLY A CA 1
ATOM 1508 C C . GLY A 1 206 ? -10.729 3.155 5.707 1.00 98.56 206 GLY A C 1
ATOM 1509 O O . GLY A 1 206 ? -11.571 3.977 6.054 1.00 98.56 206 GLY A O 1
ATOM 1510 N N . ALA A 1 207 ? -9.457 3.235 6.113 1.00 98.62 207 ALA A N 1
ATOM 1511 C CA . ALA A 1 207 ? -8.968 4.310 6.986 1.00 98.62 207 ALA A CA 1
ATOM 1512 C C . ALA A 1 207 ? -9.141 5.692 6.341 1.00 98.62 207 ALA A C 1
ATOM 1514 O O . ALA A 1 207 ? -9.562 6.647 6.988 1.00 98.62 207 ALA A O 1
ATOM 1515 N N . THR A 1 208 ? -8.815 5.800 5.050 1.00 98.06 208 THR A N 1
ATOM 1516 C CA . THR A 1 208 ? -8.850 7.073 4.324 1.00 98.06 208 THR A CA 1
ATOM 1517 C C . THR A 1 208 ? -10.275 7.560 4.073 1.00 98.06 208 THR A C 1
ATOM 1519 O O . THR A 1 208 ? -10.563 8.736 4.276 1.00 98.06 208 THR A O 1
ATOM 1522 N N . SER A 1 209 ? -11.159 6.667 3.629 1.00 96.12 209 SER A N 1
ATOM 1523 C CA . SER A 1 209 ? -12.572 6.975 3.377 1.00 96.12 209 SER A CA 1
ATOM 1524 C C . SER A 1 209 ? -13.320 7.329 4.662 1.00 96.12 209 SER A C 1
ATOM 1526 O O . SER A 1 209 ? -14.110 8.266 4.664 1.00 96.12 209 SER A O 1
ATOM 1528 N N . ALA A 1 210 ? -13.006 6.671 5.780 1.00 95.88 210 ALA A N 1
ATOM 1529 C CA . ALA A 1 210 ? -13.610 6.969 7.077 1.00 95.88 210 ALA A CA 1
ATOM 1530 C C . ALA A 1 210 ? -13.293 8.369 7.618 1.00 95.88 210 ALA A C 1
ATOM 1532 O O . ALA A 1 210 ? -14.016 8.848 8.490 1.00 95.88 210 ALA A O 1
ATOM 1533 N N . LEU A 1 211 ? -12.258 9.050 7.103 1.00 94.31 211 LEU A N 1
ATOM 1534 C CA . LEU A 1 211 ? -12.016 10.456 7.440 1.00 94.31 211 LEU A CA 1
ATOM 1535 C C . LEU A 1 211 ? -13.195 11.352 7.040 1.00 94.31 211 LEU A C 1
ATOM 1537 O O . LEU A 1 211 ? -13.364 12.407 7.637 1.00 9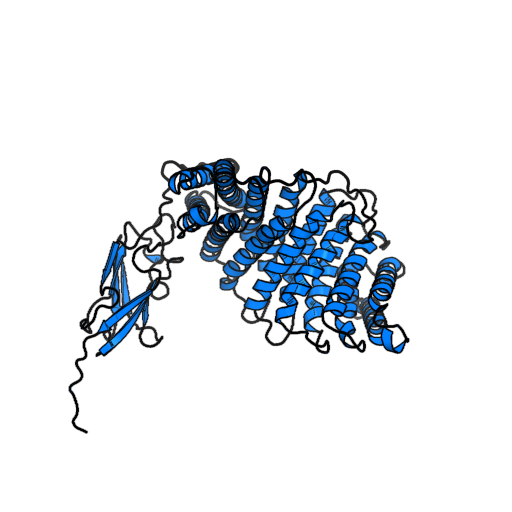4.31 211 LEU A O 1
ATOM 1541 N N . ASP A 1 212 ? -14.000 10.942 6.056 1.00 90.81 212 ASP A N 1
ATOM 1542 C CA . ASP A 1 212 ? -15.196 11.676 5.639 1.00 90.81 212 ASP A CA 1
ATOM 1543 C C . ASP A 1 212 ? -16.304 11.674 6.700 1.00 90.81 212 ASP A C 1
ATOM 1545 O O . ASP A 1 212 ? -17.062 12.635 6.811 1.00 90.81 212 ASP A O 1
ATOM 1549 N N . GLU A 1 213 ? -16.382 10.601 7.491 1.00 89.38 213 GLU A N 1
ATOM 1550 C CA . GLU A 1 213 ? -17.418 10.414 8.511 1.00 89.38 213 GLU A CA 1
ATOM 1551 C C . GLU A 1 213 ? -17.107 11.170 9.806 1.00 89.38 213 GLU A C 1
ATOM 1553 O O . GLU A 1 213 ? -18.019 11.499 10.562 1.00 89.38 213 GLU A O 1
ATOM 1558 N N . ILE A 1 214 ? -15.832 11.479 10.062 1.00 89.12 214 ILE A N 1
ATOM 1559 C CA . ILE A 1 214 ? -15.409 12.212 11.258 1.00 89.12 214 ILE A CA 1
ATOM 1560 C C . ILE A 1 214 ? -16.019 13.616 11.223 1.00 89.12 214 ILE A C 1
ATOM 1562 O O . ILE A 1 214 ? -15.722 14.413 10.334 1.00 89.12 214 ILE A O 1
ATOM 1566 N N . GLN A 1 215 ? -16.830 13.945 12.231 1.00 79.25 215 GLN A N 1
ATOM 1567 C CA . GLN A 1 215 ? -17.622 15.183 12.298 1.00 79.25 215 GLN A CA 1
ATOM 1568 C C . GLN A 1 215 ? -18.676 15.355 11.200 1.00 79.25 215 GLN A C 1
ATOM 1570 O O . GLN A 1 215 ? -19.223 16.456 11.055 1.00 79.25 215 GLN A O 1
ATOM 1575 N N . GLY A 1 216 ? -18.973 14.309 10.432 1.00 67.75 216 GLY A N 1
ATOM 1576 C CA . GLY A 1 216 ? -20.064 14.342 9.471 1.00 67.75 216 GLY A CA 1
ATOM 1577 C C . GLY A 1 216 ? -21.413 14.499 10.178 1.00 67.75 216 GLY A C 1
ATOM 1578 O O . GLY A 1 216 ? -21.636 13.959 11.265 1.00 67.75 216 GLY A O 1
ATOM 1579 N N . ASP A 1 217 ? -22.356 15.202 9.542 1.00 57.12 217 ASP A N 1
ATOM 1580 C CA . ASP A 1 217 ? -23.779 15.036 9.855 1.00 57.12 217 ASP A CA 1
ATOM 1581 C C . ASP A 1 217 ? -24.143 13.594 9.450 1.00 57.12 217 ASP A C 1
ATOM 1583 O O . ASP A 1 217 ? -24.468 13.331 8.293 1.00 57.12 217 ASP A O 1
ATOM 1587 N N . SER A 1 218 ? -23.962 12.647 10.376 1.00 50.81 218 SER A N 1
ATOM 1588 C CA . SER A 1 218 ? -23.938 11.207 10.096 1.00 50.81 218 SER A CA 1
ATOM 1589 C C . SER A 1 218 ? -25.097 10.746 9.204 1.00 50.81 218 SER A C 1
ATOM 1591 O O . SER A 1 218 ? -26.270 11.009 9.485 1.00 50.81 218 SER A O 1
ATOM 1593 N N . SER A 1 219 ? -24.769 9.983 8.157 1.00 46.66 219 SER A N 1
ATOM 1594 C CA . SER A 1 219 ? -25.752 9.318 7.293 1.00 46.66 219 SER A CA 1
ATOM 1595 C C . SER A 1 219 ? -26.456 8.132 7.979 1.00 46.66 219 SER A C 1
ATOM 1597 O O . SER A 1 219 ? -27.522 7.711 7.527 1.00 46.66 219 SER A O 1
ATOM 1599 N N . ASN A 1 220 ? -25.919 7.645 9.107 1.00 49.00 220 ASN A N 1
ATOM 1600 C CA . ASN A 1 220 ? -26.319 6.404 9.770 1.00 49.00 220 ASN A CA 1
ATOM 1601 C C . ASN A 1 220 ? -26.389 6.577 11.294 1.00 49.00 220 ASN A C 1
ATOM 1603 O O . ASN A 1 220 ? -25.375 6.388 11.941 1.00 49.00 220 ASN A O 1
ATOM 1607 N N . SER A 1 221 ? -27.558 6.908 11.863 1.00 48.03 221 SER A N 1
ATOM 1608 C CA . SER A 1 221 ? -27.981 6.743 13.284 1.00 48.03 221 SER A CA 1
ATOM 1609 C C . SER A 1 221 ? -26.977 6.979 14.442 1.00 48.03 221 SER A C 1
ATOM 1611 O O . SER A 1 221 ? -27.265 6.598 15.576 1.00 48.03 221 SER A O 1
ATOM 1613 N N . ARG A 1 222 ? -25.818 7.587 14.198 1.00 64.06 222 ARG A N 1
ATOM 1614 C CA . ARG A 1 222 ? -24.673 7.710 15.103 1.00 64.06 222 ARG A CA 1
ATOM 1615 C C . ARG A 1 222 ? -24.567 9.159 15.565 1.00 64.06 222 ARG A C 1
ATOM 1617 O O . ARG A 1 222 ? -24.696 10.080 14.762 1.00 64.06 222 ARG A O 1
ATOM 1624 N N . ALA A 1 223 ? -24.353 9.373 16.862 1.00 62.31 223 ALA A N 1
ATOM 1625 C CA . ALA A 1 223 ? -24.088 10.704 17.394 1.00 62.31 223 ALA A CA 1
ATOM 1626 C C . ALA A 1 223 ? -22.604 11.037 17.181 1.00 62.31 223 ALA A C 1
ATOM 1628 O O . ALA A 1 223 ? -21.747 10.359 17.735 1.00 62.31 223 ALA A O 1
ATOM 1629 N N . SER A 1 224 ? -22.311 12.052 16.368 1.00 72.06 224 SER A N 1
ATOM 1630 C CA . SER A 1 224 ? -20.953 12.576 16.182 1.00 72.06 224 SER A CA 1
ATOM 1631 C C . SER A 1 224 ? -20.679 13.710 17.173 1.00 72.06 224 SER A C 1
ATOM 1633 O O . SER A 1 224 ? -21.532 14.588 17.371 1.00 72.06 224 SER A O 1
ATOM 1635 N N . ASN A 1 225 ? -19.490 13.722 17.781 1.00 80.25 225 ASN A N 1
ATOM 1636 C CA . ASN A 1 225 ? -19.017 14.823 18.611 1.00 80.25 225 ASN A CA 1
ATOM 1637 C C . ASN A 1 225 ? -18.004 15.680 17.850 1.00 80.25 225 ASN A C 1
ATOM 1639 O O . ASN A 1 225 ? -17.045 15.207 17.242 1.00 80.25 225 ASN A O 1
ATOM 1643 N N . LYS A 1 226 ? -18.181 17.003 17.926 1.00 82.00 226 LYS A N 1
ATOM 1644 C CA . LYS A 1 226 ? -17.246 17.942 17.301 1.00 82.00 226 LYS A CA 1
ATOM 1645 C C . LYS A 1 226 ? -15.883 17.896 17.991 1.00 82.00 226 LYS A C 1
ATOM 1647 O O . LYS A 1 226 ? -15.689 18.485 19.051 1.00 82.00 226 LYS A O 1
ATOM 1652 N N . ILE A 1 227 ? -14.927 17.260 17.331 1.00 87.19 227 ILE A N 1
ATOM 1653 C CA . ILE A 1 227 ? -13.494 17.324 17.647 1.00 87.19 227 ILE A CA 1
ATOM 1654 C C . ILE A 1 227 ? -12.961 18.760 17.461 1.00 87.19 227 ILE A C 1
ATOM 1656 O O . ILE A 1 227 ? -13.164 19.432 16.447 1.00 87.19 227 ILE A O 1
ATOM 1660 N N . SER A 1 228 ? -12.247 19.278 18.451 1.00 84.31 228 SER A N 1
ATOM 1661 C CA . SER A 1 228 ? -11.700 20.633 18.338 1.00 84.31 228 SER A CA 1
ATOM 1662 C C . SER A 1 228 ? -10.570 20.694 17.302 1.00 84.31 228 SER A C 1
ATOM 1664 O O . SER A 1 228 ? -9.686 19.840 17.290 1.00 84.31 228 SER A O 1
ATOM 1666 N N . ASN A 1 229 ? -10.562 21.746 16.472 1.00 83.50 229 ASN A N 1
ATOM 1667 C CA . ASN A 1 229 ? -9.519 22.018 15.470 1.00 83.50 229 ASN A CA 1
ATOM 1668 C C . ASN A 1 229 ? -9.335 20.910 14.413 1.00 83.50 229 ASN A C 1
ATOM 1670 O O . ASN A 1 229 ? -8.205 20.655 13.981 1.00 83.50 229 ASN A O 1
ATOM 1674 N N . TYR A 1 230 ? -10.424 20.244 14.032 1.00 86.31 230 TYR A N 1
ATOM 1675 C CA . TYR A 1 230 ? -10.475 19.324 12.898 1.00 86.31 230 TYR A CA 1
ATOM 1676 C C . TYR A 1 230 ? -11.331 19.915 11.768 1.00 86.31 230 TYR A C 1
ATOM 1678 O O . TYR A 1 230 ? -12.289 20.643 12.028 1.00 86.31 230 TYR A O 1
ATOM 1686 N N . GLY A 1 231 ? -10.945 19.608 10.531 1.00 83.31 231 GLY A N 1
ATOM 1687 C CA . GLY A 1 231 ? -11.532 20.125 9.301 1.00 83.31 231 GLY A CA 1
ATOM 1688 C C . GLY A 1 231 ? -10.752 19.649 8.066 1.00 83.31 231 GLY A C 1
ATOM 1689 O O . GLY A 1 231 ? -9.730 18.962 8.205 1.00 83.31 231 GLY A O 1
ATOM 1690 N N . PRO A 1 232 ? -11.184 20.016 6.845 1.00 84.25 232 PRO A N 1
ATOM 1691 C CA . PRO A 1 232 ? -10.550 19.586 5.593 1.00 84.25 232 PRO A CA 1
ATOM 1692 C C . PRO A 1 232 ? -9.063 19.971 5.493 1.00 84.25 232 PRO A C 1
ATOM 1694 O O . PRO A 1 232 ? -8.283 19.305 4.811 1.00 84.25 232 PRO A O 1
ATOM 1697 N N . GLU A 1 233 ? -8.625 21.014 6.199 1.00 88.00 233 GLU A N 1
ATOM 1698 C CA . GLU A 1 233 ? -7.221 21.422 6.295 1.00 88.00 233 GLU A CA 1
ATOM 1699 C C . GLU A 1 233 ? -6.329 20.414 7.037 1.00 88.00 233 GLU A C 1
ATOM 1701 O O . GLU A 1 233 ? -5.110 20.427 6.849 1.00 88.00 233 GLU A O 1
ATOM 1706 N N . LYS A 1 234 ? -6.920 19.530 7.852 1.00 92.31 234 LYS A N 1
ATOM 1707 C CA . LYS A 1 234 ? -6.229 18.460 8.586 1.00 92.31 234 LYS A CA 1
ATOM 1708 C C . LYS A 1 234 ? -6.160 17.140 7.825 1.00 92.31 234 LYS A C 1
ATOM 1710 O O . LYS A 1 234 ? -5.358 16.288 8.190 1.00 92.31 234 LYS A O 1
ATOM 1715 N N . LEU A 1 235 ? -6.899 16.975 6.724 1.00 93.56 235 LEU A N 1
ATOM 1716 C CA . LEU A 1 235 ? -6.830 15.748 5.916 1.00 93.56 235 LEU A CA 1
ATOM 1717 C C . LEU A 1 235 ? -5.400 15.431 5.466 1.00 93.56 235 LEU A C 1
ATOM 1719 O O . LEU A 1 235 ? -4.997 14.274 5.448 1.00 93.56 235 LEU A O 1
ATOM 1723 N N . GLY A 1 236 ? -4.610 16.459 5.141 1.00 95.56 236 GLY A N 1
ATOM 1724 C CA . GLY A 1 236 ? -3.216 16.280 4.748 1.00 95.56 236 GLY A CA 1
ATOM 1725 C C . GLY A 1 236 ? -2.360 15.630 5.839 1.00 95.56 236 GLY A C 1
ATOM 1726 O O . GLY A 1 236 ? -1.613 14.707 5.530 1.00 95.56 236 GLY A O 1
ATOM 1727 N N . SER A 1 237 ? -2.472 16.072 7.098 1.00 96.25 237 SER A N 1
ATOM 1728 C CA . SER A 1 237 ? -1.719 15.461 8.202 1.00 96.25 237 SER A CA 1
ATOM 1729 C C . SER A 1 237 ? -2.239 14.064 8.528 1.00 96.25 237 SER A C 1
ATOM 1731 O O . SER A 1 237 ? -1.432 13.155 8.688 1.00 96.25 237 SER A O 1
ATOM 1733 N N . MET A 1 238 ? -3.558 13.848 8.518 1.00 97.25 238 MET A N 1
ATOM 1734 C CA . MET A 1 238 ? -4.153 12.520 8.731 1.00 97.25 238 MET A CA 1
ATOM 1735 C C . MET A 1 238 ? -3.682 11.500 7.689 1.00 97.25 238 MET A C 1
ATOM 1737 O O . MET A 1 238 ? -3.248 10.409 8.040 1.00 97.25 238 MET A O 1
ATOM 1741 N N . LEU A 1 239 ? -3.700 11.861 6.403 1.00 98.00 239 LEU A N 1
ATOM 1742 C CA . LEU A 1 239 ? -3.229 10.994 5.319 1.00 98.00 239 LEU A CA 1
ATOM 1743 C C . LEU A 1 239 ? -1.727 10.708 5.407 1.00 98.00 239 LEU A C 1
ATOM 1745 O O . LEU A 1 239 ? -1.298 9.585 5.134 1.00 98.00 239 LEU A O 1
ATOM 1749 N N . GLU A 1 240 ? -0.926 11.706 5.796 1.00 98.19 240 GLU A N 1
ATOM 1750 C CA . GLU A 1 240 ? 0.497 11.509 6.089 1.00 98.19 240 GLU A CA 1
ATOM 1751 C C . GLU A 1 240 ? 0.667 10.470 7.209 1.00 98.19 240 GLU A C 1
ATOM 1753 O O . GLU A 1 240 ? 1.461 9.546 7.052 1.00 98.19 240 GLU A O 1
ATOM 1758 N N . LYS A 1 241 ? -0.127 10.553 8.289 1.00 98.19 241 LYS A N 1
ATOM 1759 C CA . LYS A 1 241 ? -0.104 9.589 9.401 1.00 98.19 241 LYS A CA 1
ATOM 1760 C C . LYS A 1 241 ? -0.526 8.182 8.994 1.00 98.19 241 LYS A C 1
ATOM 1762 O O . LYS A 1 241 ? 0.226 7.252 9.268 1.00 98.19 241 LYS A O 1
ATOM 1767 N N . ILE A 1 242 ? -1.658 8.034 8.302 1.00 98.62 242 ILE A N 1
ATOM 1768 C CA . ILE A 1 242 ? -2.168 6.739 7.809 1.00 98.62 242 ILE A CA 1
ATOM 1769 C C . ILE A 1 242 ? -1.094 6.021 6.989 1.00 98.62 242 ILE A C 1
ATOM 1771 O O . ILE A 1 242 ? -0.791 4.849 7.203 1.00 98.62 242 ILE A O 1
ATOM 1775 N N . THR A 1 243 ? -0.506 6.736 6.030 1.00 98.38 243 THR A N 1
ATOM 1776 C CA . THR A 1 243 ? 0.436 6.145 5.075 1.00 98.38 243 THR A CA 1
ATOM 1777 C C . THR A 1 243 ? 1.807 5.885 5.688 1.00 98.38 243 THR A C 1
ATOM 1779 O O . THR A 1 243 ? 2.405 4.840 5.414 1.00 98.38 243 THR A O 1
ATOM 1782 N N . ALA A 1 244 ? 2.294 6.787 6.546 1.00 97.94 244 ALA A N 1
ATOM 1783 C CA . ALA A 1 244 ? 3.557 6.609 7.249 1.00 97.94 244 ALA A CA 1
ATOM 1784 C C . ALA A 1 244 ? 3.498 5.425 8.223 1.00 97.94 244 ALA A C 1
ATOM 1786 O O . ALA A 1 244 ? 4.379 4.568 8.189 1.00 97.94 244 ALA A O 1
ATOM 1787 N N . SER A 1 245 ? 2.459 5.327 9.056 1.00 97.69 245 SER A N 1
ATOM 1788 C CA . SER A 1 245 ? 2.399 4.277 10.077 1.00 97.69 245 SER A CA 1
ATOM 1789 C C . SER A 1 245 ? 2.162 2.890 9.487 1.00 97.69 245 SER A C 1
ATOM 1791 O O . SER A 1 245 ? 2.818 1.937 9.906 1.00 97.69 245 SER A O 1
ATOM 1793 N N . ALA A 1 246 ? 1.323 2.774 8.453 1.00 98.31 246 ALA A N 1
ATOM 1794 C CA . ALA A 1 246 ? 1.160 1.525 7.712 1.00 98.31 246 ALA A CA 1
ATOM 1795 C C . ALA A 1 246 ? 2.466 1.085 7.031 1.00 98.31 246 ALA A C 1
ATOM 1797 O O . ALA A 1 246 ? 2.811 -0.094 7.046 1.00 98.31 246 ALA A O 1
ATOM 1798 N N . THR A 1 247 ? 3.227 2.030 6.464 1.00 97.56 247 THR A N 1
ATOM 1799 C CA . THR A 1 247 ? 4.520 1.730 5.825 1.00 97.56 247 THR A CA 1
ATOM 1800 C C . THR A 1 247 ? 5.573 1.313 6.846 1.00 97.56 247 THR A C 1
ATOM 1802 O O . THR A 1 247 ? 6.292 0.345 6.607 1.00 97.56 247 THR A O 1
ATOM 1805 N N . GLY A 1 248 ? 5.650 2.000 7.988 1.00 95.94 248 GLY A N 1
ATOM 1806 C CA . GLY A 1 248 ? 6.567 1.647 9.073 1.00 95.94 248 GLY A CA 1
ATOM 1807 C C . GLY A 1 248 ? 6.281 0.255 9.640 1.00 95.94 248 GLY A C 1
ATOM 1808 O O . GLY A 1 248 ? 7.206 -0.540 9.810 1.00 95.94 248 GLY A O 1
ATOM 1809 N N . ALA A 1 249 ? 4.999 -0.085 9.818 1.00 96.25 249 ALA A N 1
ATOM 1810 C CA . ALA A 1 249 ? 4.556 -1.391 10.309 1.00 96.25 249 ALA A CA 1
ATOM 1811 C C . ALA A 1 249 ? 4.970 -2.564 9.401 1.00 96.25 249 ALA A C 1
ATOM 1813 O O . ALA A 1 249 ? 5.059 -3.697 9.868 1.00 96.25 249 ALA A O 1
ATOM 1814 N N . LEU A 1 250 ? 5.304 -2.317 8.125 1.00 96.12 250 LEU A N 1
ATOM 1815 C CA . LEU A 1 250 ? 5.842 -3.359 7.243 1.00 96.12 250 LEU A CA 1
ATOM 1816 C C . LEU A 1 250 ? 7.164 -3.952 7.752 1.00 96.12 250 LEU A C 1
ATOM 1818 O O . LEU A 1 250 ? 7.498 -5.089 7.414 1.00 96.12 250 LEU A O 1
ATOM 1822 N N . GLY A 1 251 ? 7.926 -3.192 8.546 1.00 93.50 251 GLY A N 1
ATOM 1823 C CA . GLY A 1 251 ? 9.153 -3.678 9.175 1.00 93.50 251 GLY A CA 1
ATOM 1824 C C . GLY A 1 251 ? 8.904 -4.802 10.178 1.00 93.50 251 GLY A C 1
ATOM 1825 O O . GLY A 1 251 ? 9.719 -5.716 10.269 1.00 93.50 251 GLY A O 1
ATOM 1826 N N . GLU A 1 252 ? 7.753 -4.773 10.850 1.00 91.62 252 GLU A N 1
ATOM 1827 C CA . GLU A 1 252 ? 7.385 -5.678 11.944 1.00 91.62 252 GLU A CA 1
ATOM 1828 C C . GLU A 1 252 ? 6.647 -6.940 11.467 1.00 91.62 252 GLU A C 1
ATOM 1830 O O . GLU A 1 252 ? 6.302 -7.799 12.273 1.00 91.62 252 GLU A O 1
ATOM 1835 N N . ILE A 1 253 ? 6.403 -7.077 10.158 1.00 92.75 253 ILE A N 1
ATOM 1836 C CA . ILE A 1 253 ? 5.705 -8.241 9.604 1.00 92.75 253 ILE A CA 1
ATOM 1837 C C . ILE A 1 253 ? 6.574 -9.497 9.722 1.00 92.75 253 ILE A C 1
ATOM 1839 O O . ILE A 1 253 ? 7.662 -9.595 9.137 1.00 92.75 253 ILE A O 1
ATOM 1843 N N . GLU A 1 254 ? 6.015 -10.502 10.388 1.00 87.06 254 GLU A N 1
ATOM 1844 C CA . GLU A 1 254 ? 6.513 -11.872 10.424 1.00 87.06 254 GLU A CA 1
ATOM 1845 C C . GLU A 1 254 ? 5.417 -12.805 9.899 1.00 87.06 254 GLU A C 1
ATOM 1847 O O . GLU A 1 254 ? 4.405 -13.032 10.556 1.00 87.06 254 GLU A O 1
ATOM 1852 N N . MET A 1 255 ? 5.608 -13.328 8.688 1.00 89.69 255 MET A N 1
ATOM 1853 C CA . MET A 1 255 ? 4.681 -14.251 8.030 1.00 89.69 255 MET A CA 1
ATOM 1854 C C . MET A 1 255 ? 5.462 -15.317 7.266 1.00 89.69 255 MET A C 1
ATOM 1856 O O . MET A 1 255 ? 6.595 -15.080 6.831 1.00 89.69 255 MET A O 1
ATOM 1860 N N . GLU A 1 256 ? 4.857 -16.486 7.063 1.00 89.25 256 GLU A N 1
ATOM 1861 C CA . GLU A 1 256 ? 5.454 -17.519 6.218 1.00 89.25 256 GLU A CA 1
ATOM 1862 C C . GLU A 1 256 ? 5.675 -16.977 4.794 1.00 89.25 256 GLU A C 1
ATOM 1864 O O . GLU A 1 256 ? 4.842 -16.252 4.251 1.00 89.25 256 GLU A O 1
ATOM 1869 N N . ASN A 1 257 ? 6.831 -17.290 4.200 1.00 88.12 257 ASN A N 1
ATOM 1870 C CA . ASN A 1 257 ? 7.233 -16.848 2.857 1.00 88.12 257 ASN A CA 1
ATOM 1871 C C . ASN A 1 257 ? 7.326 -15.321 2.651 1.00 88.12 257 ASN A C 1
ATOM 1873 O O . ASN A 1 257 ? 7.488 -14.865 1.515 1.00 88.12 257 ASN A O 1
ATOM 1877 N N . PHE A 1 258 ? 7.279 -14.524 3.721 1.00 92.75 258 PHE A N 1
ATOM 1878 C CA . PHE A 1 258 ? 7.492 -13.082 3.653 1.00 92.75 258 PHE A CA 1
ATOM 1879 C C . PHE A 1 258 ? 8.987 -12.725 3.661 1.00 92.75 258 PHE A C 1
ATOM 1881 O O . PHE A 1 258 ? 9.757 -13.224 4.482 1.00 92.75 258 PHE A O 1
ATOM 1888 N N . SER A 1 259 ? 9.403 -11.820 2.772 1.00 92.69 259 SER A N 1
ATOM 1889 C CA . SER A 1 259 ? 10.760 -11.255 2.736 1.00 92.69 259 SER A CA 1
ATOM 1890 C C . SER A 1 259 ? 10.766 -9.795 2.273 1.00 92.69 259 SER A C 1
ATOM 1892 O O . SER A 1 259 ? 9.758 -9.267 1.795 1.00 92.69 259 SER A O 1
ATOM 1894 N N . ALA A 1 260 ? 11.927 -9.141 2.333 1.00 89.25 260 ALA A N 1
ATOM 1895 C CA . ALA A 1 260 ? 12.105 -7.770 1.854 1.00 89.25 260 ALA A CA 1
ATOM 1896 C C . ALA A 1 260 ? 11.720 -7.558 0.372 1.00 89.25 260 ALA A C 1
ATOM 1898 O O . ALA A 1 260 ? 11.399 -6.433 -0.018 1.00 89.25 260 ALA A O 1
ATOM 1899 N N . ASP A 1 261 ? 11.698 -8.609 -0.458 1.00 88.88 261 ASP A N 1
ATOM 1900 C CA . ASP A 1 261 ? 11.221 -8.523 -1.847 1.00 88.88 261 ASP A CA 1
ATOM 1901 C C . ASP A 1 261 ? 9.720 -8.195 -1.940 1.00 88.88 261 ASP A C 1
ATOM 1903 O O . ASP A 1 261 ? 9.270 -7.604 -2.927 1.00 88.88 261 ASP A O 1
ATOM 1907 N N . ASN A 1 262 ? 8.941 -8.505 -0.900 1.00 94.81 262 ASN A N 1
ATOM 1908 C CA . ASN A 1 262 ? 7.512 -8.207 -0.840 1.00 94.81 262 ASN A CA 1
ATOM 1909 C C . ASN A 1 262 ? 7.219 -6.737 -0.491 1.00 94.81 262 ASN A C 1
ATOM 1911 O O . ASN A 1 262 ? 6.147 -6.235 -0.829 1.00 94.81 262 ASN A O 1
ATOM 1915 N N . LEU A 1 263 ? 8.159 -6.007 0.119 1.00 95.19 263 LEU A N 1
ATOM 1916 C CA . LEU A 1 263 ? 7.942 -4.628 0.587 1.00 95.19 263 LEU A CA 1
ATOM 1917 C C . LEU A 1 263 ? 7.609 -3.650 -0.547 1.00 95.19 263 LEU A C 1
ATOM 1919 O O . LEU A 1 263 ? 6.804 -2.734 -0.375 1.00 95.19 263 LEU A O 1
ATOM 1923 N N . THR A 1 264 ? 8.182 -3.858 -1.735 1.00 94.56 264 THR A N 1
ATOM 1924 C CA . THR A 1 264 ? 7.850 -3.050 -2.921 1.00 94.56 264 THR A CA 1
ATOM 1925 C C . THR A 1 264 ? 6.391 -3.254 -3.352 1.00 94.56 264 THR A C 1
ATOM 1927 O O . THR A 1 264 ? 5.738 -2.301 -3.771 1.00 94.56 264 THR A O 1
ATOM 1930 N N . LEU A 1 265 ? 5.858 -4.476 -3.234 1.00 96.81 265 LEU A N 1
ATOM 1931 C CA . LEU A 1 265 ? 4.444 -4.748 -3.504 1.00 96.81 265 LEU A CA 1
ATOM 1932 C C . LEU A 1 265 ? 3.557 -4.107 -2.429 1.00 96.81 265 LEU A C 1
ATOM 1934 O O . LEU A 1 265 ? 2.576 -3.453 -2.764 1.00 96.81 265 LEU A O 1
ATOM 1938 N N . LEU A 1 266 ? 3.898 -4.261 -1.149 1.00 98.00 266 LEU A N 1
ATOM 1939 C CA . LEU A 1 266 ? 3.070 -3.730 -0.062 1.00 98.00 266 LEU A CA 1
ATOM 1940 C C . LEU A 1 266 ? 3.048 -2.192 -0.033 1.00 98.00 266 LEU A C 1
ATOM 1942 O O . LEU A 1 266 ? 1.987 -1.605 0.146 1.00 98.00 266 LEU A O 1
ATOM 1946 N N . THR A 1 267 ? 4.164 -1.518 -0.321 1.00 97.69 267 THR A N 1
ATOM 1947 C CA . THR A 1 267 ? 4.182 -0.045 -0.461 1.00 97.69 267 THR A CA 1
ATOM 1948 C C . THR A 1 267 ? 3.367 0.454 -1.652 1.00 97.69 267 THR A C 1
ATOM 1950 O O . THR A 1 267 ? 2.705 1.492 -1.559 1.00 97.69 267 THR A O 1
ATOM 1953 N N . GLU A 1 268 ? 3.352 -0.292 -2.762 1.00 98.38 268 GLU A N 1
ATOM 1954 C CA . GLU A 1 268 ? 2.425 -0.033 -3.868 1.00 98.38 268 GLU A CA 1
ATOM 1955 C C . GLU A 1 268 ? 0.971 -0.111 -3.390 1.00 98.38 268 GLU A C 1
ATOM 1957 O O . GLU A 1 268 ? 0.183 0.781 -3.700 1.00 98.38 268 GLU A O 1
ATOM 1962 N N . LYS A 1 269 ? 0.630 -1.122 -2.587 1.00 98.75 269 LYS A N 1
ATOM 1963 C CA . LYS A 1 269 ? -0.726 -1.347 -2.073 1.00 98.75 269 LYS A CA 1
ATOM 1964 C C . LYS A 1 269 ? -1.191 -0.303 -1.065 1.00 98.75 269 LYS A C 1
ATOM 1966 O O . LYS A 1 269 ? -2.307 0.185 -1.203 1.00 98.75 269 LYS A O 1
ATOM 1971 N N . ILE A 1 270 ? -0.332 0.132 -0.145 1.00 98.81 270 ILE A N 1
ATOM 1972 C CA . ILE A 1 270 ? -0.654 1.241 0.773 1.00 98.81 270 ILE A CA 1
ATOM 1973 C C . ILE A 1 270 ? -0.914 2.529 -0.024 1.00 98.81 270 ILE A C 1
ATOM 1975 O O . ILE A 1 270 ? -1.903 3.223 0.215 1.00 98.81 270 ILE A O 1
ATOM 1979 N N . THR A 1 271 ? -0.080 2.824 -1.030 1.00 98.62 271 THR A N 1
ATOM 1980 C CA . THR A 1 271 ? -0.272 4.006 -1.891 1.00 98.62 271 THR A CA 1
ATOM 1981 C C . THR A 1 271 ? -1.596 3.924 -2.663 1.00 98.62 271 THR A C 1
ATOM 1983 O O . THR A 1 271 ? -2.313 4.921 -2.781 1.00 98.62 271 THR A O 1
ATOM 1986 N N . LEU A 1 272 ? -1.944 2.745 -3.192 1.00 98.75 272 LEU A N 1
ATOM 1987 C CA . LEU A 1 272 ? -3.218 2.522 -3.882 1.00 98.75 272 LEU A CA 1
ATOM 1988 C C . LEU A 1 272 ? -4.417 2.682 -2.947 1.00 98.75 272 LEU A C 1
ATOM 1990 O O . LEU A 1 272 ? -5.367 3.354 -3.339 1.00 98.75 272 LEU A O 1
ATOM 1994 N N . GLY A 1 273 ? -4.360 2.140 -1.730 1.00 98.69 273 GLY A N 1
ATOM 1995 C CA . GLY A 1 273 ? -5.439 2.258 -0.750 1.00 98.69 273 GLY A CA 1
ATOM 1996 C C . GLY A 1 273 ? -5.715 3.714 -0.388 1.00 98.69 273 GLY A C 1
ATOM 1997 O O . GLY A 1 273 ? -6.835 4.199 -0.541 1.00 98.69 273 GLY A O 1
ATOM 1998 N N . ALA A 1 274 ? -4.663 4.461 -0.033 1.00 98.56 274 ALA A N 1
ATOM 1999 C CA . ALA A 1 274 ? -4.792 5.868 0.342 1.00 98.56 274 ALA A CA 1
ATOM 2000 C C . ALA A 1 274 ? -5.324 6.728 -0.815 1.00 98.56 274 ALA A C 1
ATOM 2002 O O . ALA A 1 274 ? -6.207 7.562 -0.636 1.00 98.56 274 ALA A O 1
ATOM 2003 N N . THR A 1 275 ? -4.823 6.512 -2.035 1.00 98.19 275 THR A N 1
ATOM 2004 C CA . THR A 1 275 ? -5.289 7.275 -3.204 1.00 98.19 275 THR A CA 1
ATOM 2005 C C . THR A 1 275 ? -6.678 6.859 -3.690 1.00 98.19 275 THR A C 1
ATOM 2007 O O . THR A 1 275 ? -7.396 7.701 -4.231 1.00 98.19 275 THR A O 1
ATOM 2010 N N . SER A 1 276 ? -7.086 5.604 -3.486 1.00 98.00 276 SER A N 1
ATOM 2011 C CA . SER A 1 276 ? -8.437 5.131 -3.810 1.00 98.00 276 SER A CA 1
ATOM 2012 C C . SER A 1 276 ? -9.466 5.690 -2.835 1.00 98.00 276 SER A C 1
ATOM 2014 O O . SER A 1 276 ? -10.504 6.170 -3.292 1.00 98.00 276 SER A O 1
ATOM 2016 N N . GLY A 1 277 ? -9.135 5.749 -1.540 1.00 97.12 277 GLY A N 1
ATOM 2017 C CA . GLY A 1 277 ? -9.999 6.316 -0.503 1.00 97.12 277 GLY A CA 1
ATOM 2018 C C . GLY A 1 277 ? -10.315 7.799 -0.714 1.00 97.12 277 GLY A C 1
ATOM 2019 O O . GLY A 1 277 ? -11.410 8.237 -0.386 1.00 97.12 277 GLY A O 1
ATOM 2020 N N . LEU A 1 278 ? -9.431 8.568 -1.372 1.00 96.75 278 LEU A N 1
ATOM 2021 C CA . LEU A 1 278 ? -9.726 9.958 -1.766 1.00 96.75 278 LEU A CA 1
ATOM 2022 C C . LEU A 1 278 ? -10.968 10.092 -2.664 1.00 96.75 278 LEU A C 1
ATOM 2024 O O . LEU A 1 278 ? -11.533 11.178 -2.753 1.00 96.75 278 LEU A O 1
ATOM 2028 N N . ASN A 1 279 ? -11.378 9.028 -3.364 1.00 95.50 279 ASN A N 1
ATOM 2029 C CA . ASN A 1 279 ? -12.594 9.041 -4.180 1.00 95.50 279 ASN A CA 1
ATOM 2030 C C . ASN A 1 279 ? -13.879 8.915 -3.355 1.00 95.50 279 ASN A C 1
ATOM 2032 O O . ASN A 1 279 ? -14.954 9.146 -3.907 1.00 95.50 279 ASN A O 1
ATOM 2036 N N . GLU A 1 280 ? -13.769 8.503 -2.093 1.00 93.88 280 GLU A N 1
ATOM 2037 C CA . GLU A 1 280 ? -14.892 8.317 -1.172 1.00 93.88 280 GLU A CA 1
ATOM 2038 C C . GLU A 1 280 ? -15.067 9.520 -0.232 1.00 93.88 280 GLU A C 1
ATOM 2040 O O . GLU A 1 280 ? -16.091 9.619 0.425 1.00 93.88 280 GLU A O 1
ATOM 2045 N N . ILE A 1 281 ? -14.123 10.472 -0.227 1.00 91.44 281 ILE A N 1
ATOM 2046 C CA . ILE A 1 281 ? -14.231 11.711 0.554 1.00 91.44 281 ILE A CA 1
ATOM 2047 C C . ILE A 1 281 ? -15.162 12.706 -0.152 1.00 91.44 281 ILE A C 1
ATOM 2049 O O . ILE A 1 281 ? -14.976 13.041 -1.329 1.00 91.44 281 ILE A O 1
ATOM 2053 N N . SER A 1 282 ? -16.143 13.215 0.589 1.00 90.00 282 SER A N 1
ATOM 2054 C CA . SER A 1 282 ? -17.195 14.119 0.129 1.00 90.00 282 SER A CA 1
ATOM 2055 C C . SER A 1 282 ? -17.469 15.314 1.061 1.00 90.00 282 SER A C 1
ATOM 2057 O O . SER A 1 282 ? -18.330 16.141 0.745 1.00 90.00 282 SER A O 1
ATOM 2059 N N . MET A 1 283 ? -16.716 15.452 2.157 1.00 86.25 283 MET A N 1
ATOM 2060 C CA . MET A 1 283 ? -16.892 16.481 3.181 1.00 86.25 283 MET A CA 1
ATOM 2061 C C . MET A 1 283 ? -16.777 17.904 2.635 1.00 86.25 283 MET A C 1
ATOM 2063 O O . MET A 1 283 ? -16.079 18.190 1.654 1.00 86.25 283 MET A O 1
ATOM 2067 N N . GLU A 1 284 ? -17.450 18.837 3.310 1.00 86.38 284 GLU A N 1
ATOM 2068 C CA . GLU A 1 284 ? -17.425 20.246 2.935 1.00 86.38 284 GLU A CA 1
ATOM 2069 C C . GLU A 1 284 ? -15.983 20.785 2.896 1.00 86.38 284 GLU A C 1
ATOM 2071 O O . GLU A 1 284 ? -15.191 20.610 3.819 1.00 86.38 284 GLU A O 1
ATOM 2076 N N . GLY A 1 285 ? -15.632 21.455 1.794 1.00 86.00 285 GLY A N 1
ATOM 2077 C CA . GLY A 1 285 ? -14.288 21.989 1.564 1.00 86.00 285 GLY A CA 1
ATOM 2078 C C . GLY A 1 285 ? -13.327 21.027 0.859 1.00 86.00 285 GLY A C 1
ATOM 2079 O O . GLY A 1 285 ? -12.298 21.483 0.355 1.00 86.00 285 GLY A O 1
ATOM 2080 N N . PHE A 1 286 ? -13.662 19.740 0.723 1.00 89.75 286 PHE A N 1
ATOM 2081 C CA . PHE A 1 286 ? -12.914 18.828 -0.140 1.00 89.75 286 PHE A CA 1
ATOM 2082 C C . PHE A 1 286 ? -13.220 19.101 -1.621 1.00 89.75 286 PHE A C 1
ATOM 2084 O O . PHE A 1 286 ? -14.369 19.150 -2.058 1.00 89.75 286 PHE A O 1
ATOM 2091 N N . SER A 1 287 ? -12.175 19.307 -2.425 1.00 90.94 287 SER A N 1
ATOM 2092 C CA . SER A 1 287 ? -12.314 19.578 -3.858 1.00 90.94 287 SER A CA 1
ATOM 2093 C C . SER A 1 287 ? -11.030 19.272 -4.628 1.00 90.94 287 SER A C 1
ATOM 2095 O O . SER A 1 287 ? -9.955 19.085 -4.052 1.00 90.94 287 SER A O 1
ATOM 2097 N N . SER A 1 288 ? -11.101 19.326 -5.961 1.00 91.19 288 SER A N 1
ATOM 2098 C CA . SER A 1 288 ? -9.925 19.177 -6.829 1.00 91.19 288 SER A CA 1
ATOM 2099 C C . SER A 1 288 ? -8.835 20.242 -6.625 1.00 91.19 288 SER A C 1
ATOM 2101 O O . SER A 1 288 ? -7.735 20.069 -7.151 1.00 91.19 288 SER A O 1
ATOM 2103 N N . ASP A 1 289 ? -9.090 21.323 -5.878 1.00 91.50 289 ASP A N 1
ATOM 2104 C CA . ASP A 1 289 ? -8.073 22.331 -5.544 1.00 91.50 289 ASP A CA 1
ATOM 2105 C C . ASP A 1 289 ? -7.082 21.844 -4.471 1.00 91.50 289 ASP A C 1
ATOM 2107 O O . ASP A 1 289 ? -5.911 22.246 -4.479 1.00 91.50 289 ASP A O 1
ATOM 2111 N N . ASN A 1 290 ? -7.531 20.946 -3.589 1.00 93.12 290 ASN A N 1
ATOM 2112 C CA . ASN A 1 290 ? -6.773 20.468 -2.430 1.00 93.12 290 ASN A CA 1
ATOM 2113 C C . ASN A 1 290 ? -6.108 19.108 -2.678 1.00 93.12 290 ASN A C 1
ATOM 2115 O O . ASN A 1 290 ? -5.079 18.810 -2.075 1.00 93.12 290 ASN A O 1
ATOM 2119 N N . VAL A 1 291 ? -6.627 18.310 -3.618 1.00 95.56 291 VAL A N 1
ATOM 2120 C CA . VAL A 1 291 ? -6.140 16.949 -3.922 1.00 95.56 291 VAL A CA 1
ATOM 2121 C C . VAL A 1 291 ? -4.641 16.902 -4.215 1.00 95.56 291 VAL A C 1
ATOM 2123 O O . VAL A 1 291 ? -3.971 15.959 -3.812 1.00 95.56 291 VAL A O 1
ATOM 2126 N N . SER A 1 292 ? -4.077 17.926 -4.864 1.00 97.06 292 SER A N 1
ATOM 2127 C CA . SER A 1 292 ? -2.628 17.980 -5.094 1.00 97.06 292 SER A CA 1
ATOM 2128 C C . SER A 1 292 ? -1.827 17.964 -3.794 1.00 97.06 292 SER A C 1
ATOM 2130 O O . SER A 1 292 ? -0.796 17.306 -3.720 1.00 97.06 292 SER A O 1
ATOM 2132 N N . ASP A 1 293 ? -2.290 18.693 -2.777 1.00 97.56 293 ASP A N 1
ATOM 2133 C CA . ASP A 1 293 ? -1.599 18.776 -1.492 1.00 97.56 293 ASP A CA 1
ATOM 2134 C C . ASP A 1 293 ? -1.775 17.466 -0.701 1.00 97.56 293 ASP A C 1
ATOM 2136 O O . ASP A 1 293 ? -0.815 17.000 -0.092 1.00 97.56 293 ASP A O 1
ATOM 2140 N N . LEU A 1 294 ? -2.936 16.808 -0.818 1.00 98.12 294 LEU A N 1
ATOM 2141 C CA . LEU A 1 294 ? -3.189 15.483 -0.234 1.00 98.12 294 LEU A CA 1
ATOM 2142 C C . LEU A 1 294 ? -2.323 14.386 -0.868 1.00 98.12 294 LEU A C 1
ATOM 2144 O O . LEU A 1 294 ? -1.686 13.623 -0.151 1.00 98.12 294 LEU A O 1
ATOM 2148 N N . LEU A 1 295 ? -2.223 14.339 -2.202 1.00 98.50 295 LEU A N 1
ATOM 2149 C CA . LEU A 1 295 ? -1.332 13.404 -2.904 1.00 98.50 295 LEU A CA 1
ATOM 2150 C C . LEU A 1 295 ? 0.138 13.634 -2.530 1.00 98.50 295 LEU A C 1
ATOM 2152 O O . LEU A 1 295 ? 0.891 12.675 -2.356 1.00 98.50 295 LEU A O 1
ATOM 2156 N N . GLY A 1 296 ? 0.541 14.898 -2.367 1.00 98.44 296 GLY A N 1
ATOM 2157 C CA . GLY A 1 296 ? 1.863 15.240 -1.846 1.00 98.44 296 GLY A CA 1
ATOM 2158 C C . GLY A 1 296 ? 2.088 14.694 -0.436 1.00 98.44 296 GLY A C 1
ATOM 2159 O O . GLY A 1 296 ? 3.128 14.093 -0.187 1.00 98.44 296 GLY A O 1
ATOM 2160 N N . LYS A 1 297 ? 1.105 14.830 0.460 1.00 98.38 297 LYS A N 1
ATOM 2161 C CA . LYS A 1 297 ? 1.184 14.345 1.846 1.00 98.38 297 LYS A CA 1
ATOM 2162 C C . LYS A 1 297 ? 1.168 12.824 1.982 1.00 98.38 297 LYS A C 1
ATOM 2164 O O . LYS A 1 297 ? 1.965 12.293 2.746 1.00 98.38 297 LYS A O 1
ATOM 2169 N N . ILE A 1 298 ? 0.356 12.132 1.181 1.00 98.69 298 ILE A N 1
ATOM 2170 C CA . ILE A 1 298 ? 0.410 10.668 1.024 1.00 98.69 298 ILE A CA 1
ATOM 2171 C C . ILE A 1 298 ? 1.829 10.247 0.631 1.00 98.69 298 ILE A C 1
ATOM 2173 O O . ILE A 1 298 ? 2.421 9.366 1.242 1.00 98.69 298 ILE A O 1
ATOM 2177 N N . THR A 1 299 ? 2.402 10.911 -0.375 1.00 98.56 299 THR A N 1
ATOM 2178 C CA . THR A 1 299 ? 3.736 10.560 -0.875 1.00 98.56 299 THR A CA 1
ATOM 2179 C C . THR A 1 299 ? 4.834 10.866 0.154 1.00 98.56 299 THR A C 1
ATOM 2181 O O . THR A 1 299 ? 5.757 10.069 0.312 1.00 98.56 299 THR A O 1
ATOM 2184 N N . GLU A 1 300 ? 4.730 11.988 0.874 1.00 97.56 300 GLU A N 1
ATOM 2185 C CA . GLU A 1 300 ? 5.648 12.362 1.961 1.00 97.56 300 GLU A CA 1
ATOM 2186 C C . GLU A 1 300 ? 5.611 11.349 3.108 1.00 97.56 300 GLU A C 1
ATOM 2188 O O . GLU A 1 300 ? 6.668 10.860 3.510 1.00 97.56 300 GLU A O 1
ATOM 2193 N N . GLY A 1 301 ? 4.413 10.996 3.587 1.00 96.88 301 GLY A N 1
ATOM 2194 C CA . GLY A 1 301 ? 4.215 10.027 4.665 1.00 96.88 301 GLY A CA 1
ATOM 2195 C C . GLY A 1 301 ? 4.828 8.675 4.319 1.00 96.88 301 GLY A C 1
ATOM 2196 O O . GLY A 1 301 ? 5.712 8.205 5.037 1.00 96.88 301 GLY A O 1
ATOM 2197 N N . MET A 1 302 ? 4.458 8.126 3.155 1.00 97.69 302 MET A N 1
ATOM 2198 C CA . MET A 1 302 ? 5.036 6.893 2.611 1.00 97.69 302 MET A CA 1
ATOM 2199 C C . MET A 1 302 ? 6.569 6.940 2.592 1.00 97.69 302 MET A C 1
ATOM 2201 O O . MET A 1 302 ? 7.212 6.101 3.215 1.00 97.69 302 MET A O 1
ATOM 2205 N N . VAL A 1 303 ? 7.174 7.912 1.895 1.00 97.06 303 VAL A N 1
ATOM 2206 C CA . VAL A 1 303 ? 8.636 7.942 1.707 1.00 97.06 303 VAL A CA 1
ATOM 2207 C C . VAL A 1 303 ? 9.376 8.165 3.023 1.00 97.06 303 VAL A C 1
ATOM 2209 O O . VAL A 1 303 ? 10.411 7.541 3.241 1.00 97.06 303 VAL A O 1
ATOM 2212 N N . SER A 1 304 ? 8.828 8.978 3.928 1.00 94.00 304 SER A N 1
ATOM 2213 C CA . SER A 1 304 ? 9.436 9.202 5.243 1.00 94.00 304 SER A CA 1
ATOM 2214 C C . SER A 1 304 ? 9.489 7.955 6.119 1.00 94.00 304 SER A C 1
ATOM 2216 O O . SER A 1 304 ? 10.409 7.824 6.918 1.00 94.00 304 SER A O 1
ATOM 2218 N N . ALA A 1 305 ? 8.544 7.032 5.948 1.00 95.50 305 ALA A N 1
ATOM 2219 C CA . ALA A 1 305 ? 8.474 5.803 6.727 1.00 95.50 305 ALA A CA 1
ATOM 2220 C C . ALA A 1 305 ? 9.276 4.643 6.120 1.00 95.50 305 ALA A C 1
ATOM 2222 O O . ALA A 1 305 ? 9.628 3.713 6.839 1.00 95.50 305 ALA A O 1
ATOM 2223 N N . ILE A 1 306 ? 9.620 4.694 4.824 1.00 94.44 306 ILE A N 1
ATOM 2224 C CA . ILE A 1 306 ? 10.495 3.692 4.178 1.00 94.44 306 ILE A CA 1
ATOM 2225 C C . ILE A 1 306 ? 11.861 3.609 4.881 1.00 94.44 306 ILE A C 1
ATOM 2227 O O . ILE A 1 306 ? 12.485 2.546 4.902 1.00 94.44 306 ILE A O 1
ATOM 2231 N N . ASP A 1 307 ? 12.321 4.724 5.448 1.00 85.25 307 ASP A N 1
ATOM 2232 C CA . ASP A 1 307 ? 13.563 4.810 6.218 1.00 85.25 307 ASP A CA 1
ATOM 2233 C C . ASP A 1 307 ? 13.460 4.184 7.614 1.00 85.25 307 ASP A C 1
ATOM 2235 O O . ASP A 1 307 ? 14.430 3.624 8.118 1.00 85.25 307 ASP A O 1
ATOM 2239 N N . ASP A 1 308 ? 12.266 4.189 8.210 1.00 84.94 308 ASP A N 1
A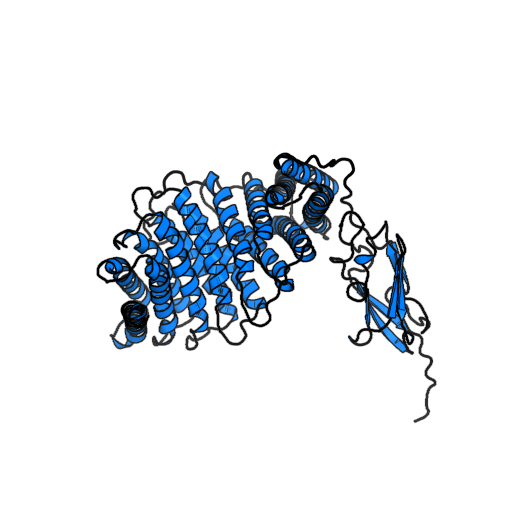TOM 2240 C CA . ASP A 1 308 ? 12.036 3.607 9.533 1.00 84.94 308 ASP A CA 1
ATOM 2241 C C . ASP A 1 308 ? 11.907 2.070 9.496 1.00 84.94 308 ASP A C 1
ATOM 2243 O O . ASP A 1 308 ? 11.894 1.432 10.553 1.00 84.94 308 ASP A O 1
ATOM 2247 N N . ILE A 1 309 ? 11.821 1.458 8.306 1.00 90.12 309 ILE A N 1
ATOM 2248 C CA . ILE A 1 309 ? 11.708 0.002 8.146 1.00 90.12 309 ILE A CA 1
ATOM 2249 C C . ILE A 1 309 ? 13.013 -0.667 8.586 1.00 90.12 309 ILE A C 1
ATOM 2251 O O . ILE A 1 309 ? 14.049 -0.586 7.922 1.00 90.12 309 ILE A O 1
ATOM 2255 N N . LYS A 1 310 ? 12.943 -1.393 9.703 1.00 85.25 310 LYS A N 1
ATOM 2256 C CA . LYS A 1 310 ? 14.073 -2.115 10.294 1.00 85.25 310 LYS A CA 1
ATOM 2257 C C . LYS A 1 310 ? 13.924 -3.611 10.062 1.00 85.25 310 LYS A C 1
ATOM 2259 O O . LYS A 1 310 ? 13.131 -4.257 10.737 1.00 85.25 310 LYS A O 1
ATOM 2264 N N . ARG A 1 311 ? 14.701 -4.161 9.126 1.00 87.44 311 ARG A N 1
ATOM 2265 C CA . ARG A 1 311 ? 14.819 -5.611 8.899 1.00 87.44 311 ARG A CA 1
ATOM 2266 C C . ARG A 1 311 ? 16.232 -5.988 8.472 1.00 87.44 311 ARG A C 1
ATOM 2268 O O . ARG A 1 311 ? 16.884 -5.222 7.765 1.00 87.44 311 ARG A O 1
ATOM 2275 N N . ASP A 1 312 ? 16.665 -7.192 8.830 1.00 85.94 312 ASP A N 1
ATOM 2276 C CA . ASP A 1 312 ? 18.003 -7.698 8.493 1.00 85.94 312 ASP A CA 1
ATOM 2277 C C . ASP A 1 312 ? 18.168 -8.015 6.995 1.00 85.94 312 ASP A C 1
ATOM 2279 O O . ASP A 1 312 ? 19.270 -7.929 6.453 1.00 85.94 312 ASP A O 1
ATOM 2283 N N . ASP A 1 313 ? 17.074 -8.364 6.308 1.00 83.38 313 ASP A N 1
ATOM 2284 C CA . ASP A 1 313 ? 17.035 -8.662 4.870 1.00 83.38 313 ASP A CA 1
ATOM 2285 C C . ASP A 1 313 ? 16.764 -7.422 3.992 1.00 83.38 313 ASP A C 1
ATOM 2287 O O . ASP A 1 313 ? 16.734 -7.509 2.759 1.00 83.38 313 ASP A O 1
ATOM 2291 N N . TYR A 1 314 ? 16.599 -6.248 4.609 1.00 84.38 314 TYR A N 1
ATOM 2292 C CA . TYR A 1 314 ? 16.343 -4.987 3.922 1.00 84.38 314 TYR A CA 1
ATOM 2293 C C . TYR A 1 314 ? 17.636 -4.336 3.419 1.00 84.38 314 TYR A C 1
ATOM 2295 O O . TYR A 1 314 ? 18.669 -4.318 4.084 1.00 84.38 314 TYR A O 1
ATOM 2303 N N . SER A 1 315 ? 17.592 -3.778 2.207 1.00 85.25 315 SER A N 1
ATOM 2304 C CA . SER A 1 315 ? 18.767 -3.181 1.568 1.00 85.25 315 SER A CA 1
ATOM 2305 C C . SER A 1 315 ? 18.455 -1.831 0.939 1.00 85.25 315 SER A C 1
ATOM 2307 O O . SER A 1 315 ? 17.328 -1.553 0.528 1.00 85.25 315 SER A O 1
ATOM 2309 N N . LYS A 1 316 ? 19.504 -1.033 0.718 1.00 84.06 316 LYS A N 1
ATOM 2310 C CA . LYS A 1 316 ? 19.431 0.228 -0.040 1.00 84.06 316 LYS A CA 1
ATOM 2311 C C . LYS A 1 316 ? 18.829 0.055 -1.442 1.00 84.06 316 LYS A C 1
ATOM 2313 O O . LYS A 1 316 ? 18.240 0.986 -1.986 1.00 84.06 316 LYS A O 1
ATOM 2318 N N . LYS A 1 317 ? 18.955 -1.137 -2.043 1.00 84.50 317 LYS A N 1
ATOM 2319 C CA . LYS A 1 317 ? 18.311 -1.467 -3.324 1.00 84.50 317 LYS A CA 1
ATOM 2320 C C . LYS A 1 317 ? 16.786 -1.517 -3.181 1.00 84.50 317 LYS A C 1
ATOM 2322 O O . LYS A 1 317 ? 16.099 -0.988 -4.051 1.00 84.50 317 LYS A O 1
ATOM 2327 N N . GLN A 1 318 ? 16.269 -2.120 -2.107 1.00 88.56 318 GLN A N 1
ATOM 2328 C CA . GLN A 1 318 ? 14.827 -2.151 -1.837 1.00 88.56 318 GLN A CA 1
ATOM 2329 C C . GLN A 1 318 ? 14.296 -0.758 -1.516 1.00 88.56 318 GLN A C 1
ATOM 2331 O O . GLN A 1 318 ? 13.316 -0.349 -2.130 1.00 88.56 318 GLN A O 1
ATOM 2336 N N . TYR A 1 319 ? 15.009 0.015 -0.692 1.00 91.50 319 TYR A N 1
ATOM 2337 C CA . TYR A 1 319 ? 14.673 1.416 -0.420 1.00 91.50 319 TYR A CA 1
ATOM 2338 C C . TYR A 1 319 ? 14.459 2.203 -1.724 1.00 91.50 319 TYR A C 1
ATOM 2340 O O . TYR A 1 319 ? 13.395 2.775 -1.962 1.00 91.50 319 TYR A O 1
ATOM 2348 N N . LYS A 1 320 ? 15.451 2.172 -2.628 1.00 90.56 320 LYS A N 1
ATOM 2349 C CA . LYS A 1 320 ? 15.396 2.842 -3.941 1.00 90.56 320 LYS A CA 1
ATOM 2350 C C . LYS A 1 320 ? 14.185 2.402 -4.770 1.00 90.56 320 LYS A C 1
ATOM 2352 O O . LYS A 1 320 ? 13.491 3.240 -5.348 1.00 90.56 320 LYS A O 1
ATOM 2357 N N . LYS A 1 321 ? 13.912 1.092 -4.817 1.00 91.69 321 LYS A N 1
ATOM 2358 C CA . LYS A 1 321 ? 12.750 0.530 -5.522 1.00 91.69 321 LYS A CA 1
ATOM 2359 C C . LYS A 1 321 ? 11.430 1.014 -4.926 1.00 91.69 321 LYS A C 1
ATOM 2361 O O . LYS A 1 321 ? 10.540 1.371 -5.693 1.00 91.69 321 LYS A O 1
ATOM 2366 N N . MET A 1 322 ? 11.313 1.053 -3.602 1.00 95.56 322 MET A N 1
ATOM 2367 C CA . MET A 1 322 ? 10.097 1.465 -2.904 1.00 95.56 322 MET A CA 1
ATOM 2368 C C . MET A 1 322 ? 9.817 2.954 -3.108 1.00 95.56 322 MET A C 1
ATOM 2370 O O . MET A 1 322 ? 8.709 3.287 -3.514 1.00 95.56 322 MET A O 1
ATOM 2374 N N . VAL A 1 323 ? 10.814 3.839 -2.971 1.00 96.31 323 VAL A N 1
ATOM 2375 C CA . VAL A 1 323 ? 10.648 5.281 -3.262 1.00 96.31 323 VAL A CA 1
ATOM 2376 C C . VAL A 1 323 ? 10.131 5.500 -4.682 1.00 96.31 323 VAL A C 1
ATOM 2378 O O . VAL A 1 323 ? 9.122 6.178 -4.886 1.00 96.31 323 VAL A O 1
ATOM 2381 N N . ARG A 1 324 ? 10.772 4.864 -5.670 1.00 95.56 324 ARG A N 1
ATOM 2382 C CA . ARG A 1 324 ? 10.340 4.939 -7.071 1.00 95.56 324 ARG A CA 1
ATOM 2383 C C . ARG A 1 324 ? 8.940 4.362 -7.276 1.00 95.56 324 ARG A C 1
ATOM 2385 O O . ARG A 1 324 ? 8.159 4.888 -8.069 1.00 95.56 324 ARG A O 1
ATOM 2392 N N . LYS A 1 325 ? 8.618 3.255 -6.604 1.00 97.00 325 LYS A N 1
ATOM 2393 C CA . LYS A 1 325 ? 7.315 2.601 -6.723 1.00 97.00 325 LYS A CA 1
ATOM 2394 C C . LYS A 1 325 ? 6.204 3.476 -6.149 1.00 97.00 325 LYS A C 1
ATOM 2396 O O . LYS A 1 325 ? 5.193 3.637 -6.823 1.00 97.00 325 LYS A O 1
ATOM 2401 N N . VAL A 1 326 ? 6.408 4.082 -4.981 1.00 98.44 326 VAL A N 1
ATOM 2402 C CA . VAL A 1 326 ? 5.450 5.002 -4.350 1.00 98.44 326 VAL A CA 1
ATOM 2403 C C . VAL A 1 326 ? 5.119 6.155 -5.293 1.00 98.44 326 VAL A C 1
ATOM 2405 O O . VAL A 1 326 ? 3.947 6.376 -5.600 1.00 98.44 326 VAL A O 1
ATOM 2408 N N . THR A 1 327 ? 6.126 6.846 -5.835 1.00 98.50 327 THR A N 1
ATOM 2409 C CA . THR A 1 327 ? 5.868 7.990 -6.722 1.00 98.50 327 THR A CA 1
ATOM 2410 C C . THR A 1 327 ? 5.232 7.576 -8.044 1.00 98.50 327 THR A C 1
ATOM 2412 O O . THR A 1 327 ? 4.306 8.244 -8.518 1.00 98.50 327 THR A O 1
ATOM 2415 N N . LYS A 1 328 ? 5.644 6.434 -8.610 1.00 97.62 328 LYS A N 1
ATOM 2416 C CA . LYS A 1 328 ? 5.008 5.855 -9.801 1.00 97.62 328 LYS A CA 1
ATOM 2417 C C . LYS A 1 328 ? 3.531 5.570 -9.550 1.00 97.62 328 LYS A C 1
ATOM 2419 O O . LYS A 1 328 ? 2.685 5.969 -10.347 1.00 97.62 328 LYS A O 1
ATOM 2424 N N . THR A 1 329 ? 3.210 4.913 -8.443 1.00 98.44 329 THR A N 1
ATOM 2425 C CA . THR A 1 329 ? 1.842 4.522 -8.095 1.00 98.44 329 THR A CA 1
ATOM 2426 C C . THR A 1 329 ? 0.960 5.728 -7.785 1.00 98.44 329 THR A C 1
ATOM 2428 O O . THR A 1 329 ? -0.133 5.828 -8.346 1.00 98.44 329 THR A O 1
ATOM 2431 N N . ALA A 1 330 ? 1.441 6.688 -6.991 1.00 98.62 330 ALA A N 1
ATOM 2432 C CA . ALA A 1 330 ? 0.718 7.928 -6.708 1.00 98.62 330 ALA A CA 1
ATOM 2433 C C . ALA A 1 330 ? 0.413 8.716 -7.996 1.00 98.62 330 ALA A C 1
ATOM 2435 O O . ALA A 1 330 ? -0.702 9.201 -8.188 1.00 98.62 330 ALA A O 1
ATOM 2436 N N . THR A 1 331 ? 1.366 8.778 -8.933 1.00 98.50 331 THR A N 1
ATOM 2437 C CA . THR A 1 331 ? 1.163 9.450 -10.230 1.00 98.50 331 THR A CA 1
ATOM 2438 C C . THR A 1 331 ? 0.133 8.725 -11.091 1.00 98.50 331 THR A C 1
ATOM 2440 O O . THR A 1 331 ? -0.736 9.364 -11.686 1.00 98.50 331 THR A O 1
ATOM 2443 N N . LYS A 1 332 ? 0.164 7.387 -11.128 1.00 97.06 332 LYS A N 1
ATOM 2444 C CA . LYS A 1 332 ? -0.853 6.593 -11.837 1.00 97.06 332 LYS A CA 1
ATOM 2445 C C . LYS A 1 332 ? -2.252 6.809 -11.283 1.00 97.06 332 LYS A C 1
ATOM 2447 O O . LYS A 1 332 ? -3.211 6.802 -12.057 1.00 97.06 332 LYS A O 1
ATOM 2452 N N . ALA A 1 333 ? -2.371 6.981 -9.968 1.00 96.94 333 ALA A N 1
ATOM 2453 C CA . ALA A 1 333 ? -3.653 7.164 -9.303 1.00 96.94 333 ALA A CA 1
ATOM 2454 C C . ALA A 1 333 ? -4.395 8.415 -9.792 1.00 96.94 333 ALA A C 1
ATOM 2456 O O . ALA A 1 333 ? -5.622 8.402 -9.817 1.00 96.94 333 ALA A O 1
ATOM 2457 N N . ILE A 1 334 ? -3.684 9.433 -10.301 1.00 97.00 334 ILE A N 1
ATOM 2458 C CA . ILE A 1 334 ? -4.291 10.631 -10.906 1.00 97.00 334 ILE A CA 1
ATOM 2459 C C . ILE A 1 334 ? -5.323 10.256 -11.985 1.00 97.00 334 ILE A C 1
ATOM 2461 O O . ILE A 1 334 ? -6.405 10.839 -12.026 1.00 97.00 334 ILE A O 1
ATOM 2465 N N . LYS A 1 335 ? -5.041 9.241 -12.816 1.00 94.31 335 LYS A N 1
ATOM 2466 C CA . LYS A 1 335 ? -5.955 8.763 -13.876 1.00 94.31 335 LYS A CA 1
ATOM 2467 C C . LYS A 1 335 ? -7.222 8.093 -13.339 1.00 94.31 335 LYS A C 1
ATOM 2469 O O . LYS A 1 335 ? -8.199 7.947 -14.066 1.00 94.31 335 LYS A O 1
ATOM 2474 N N . LYS A 1 336 ? -7.188 7.637 -12.087 1.00 94.12 336 LYS A N 1
ATOM 2475 C CA . LYS A 1 336 ? -8.281 6.920 -11.423 1.00 94.12 336 LYS A CA 1
ATOM 2476 C C . LYS A 1 336 ? -9.121 7.824 -10.518 1.00 94.12 336 LYS A C 1
ATOM 2478 O O . LYS A 1 336 ? -10.125 7.351 -9.991 1.00 94.12 336 LYS A O 1
ATOM 2483 N N . LEU A 1 337 ? -8.735 9.091 -10.343 1.00 93.94 337 LEU A N 1
ATOM 2484 C CA . LEU A 1 337 ? -9.474 10.036 -9.512 1.00 93.94 337 LEU A CA 1
ATOM 2485 C C . LEU A 1 337 ? -10.861 10.313 -10.099 1.00 93.94 337 LEU A C 1
ATOM 2487 O O . LEU A 1 337 ? -11.001 10.722 -11.252 1.00 93.94 337 LEU A O 1
ATOM 2491 N N . LYS A 1 338 ? -11.893 10.150 -9.275 1.00 91.56 338 LYS A N 1
ATOM 2492 C CA . LYS A 1 338 ? -13.304 10.396 -9.602 1.00 91.56 338 LYS A CA 1
ATOM 2493 C C . LYS A 1 338 ? -13.766 11.771 -9.104 1.00 91.56 338 LYS A C 1
ATOM 2495 O O . LYS A 1 338 ? -14.891 11.928 -8.642 1.00 91.56 338 LYS A O 1
ATOM 2500 N N . ILE A 1 339 ? -12.896 12.776 -9.204 1.00 88.06 339 ILE A N 1
ATOM 2501 C CA . ILE A 1 339 ? -13.122 14.125 -8.666 1.00 88.06 339 ILE A CA 1
ATOM 2502 C C . ILE A 1 339 ? -13.414 15.094 -9.813 1.00 88.06 339 ILE A C 1
ATOM 2504 O O . ILE A 1 339 ? -12.716 15.120 -10.827 1.00 88.06 339 ILE A O 1
ATOM 2508 N N . GLN A 1 340 ? -14.450 15.917 -9.661 1.00 90.00 340 GLN A N 1
ATOM 2509 C CA . GLN A 1 340 ? -14.856 16.869 -10.694 1.00 90.00 340 GLN A CA 1
ATOM 2510 C C . GLN A 1 340 ? -13.927 18.097 -10.772 1.00 90.00 340 GLN A C 1
ATOM 2512 O O . GLN A 1 340 ? -13.271 18.498 -9.806 1.00 90.00 340 GLN A O 1
ATOM 2517 N N . GLY A 1 341 ? -13.895 18.738 -11.945 1.00 90.75 341 GLY A N 1
ATOM 2518 C CA . GLY A 1 341 ? -13.189 20.009 -12.144 1.00 90.75 341 GLY A CA 1
ATOM 2519 C C . GLY A 1 341 ? -11.665 19.898 -12.254 1.00 90.75 341 GLY A C 1
ATOM 2520 O O . GLY A 1 341 ? -10.968 20.872 -11.957 1.00 90.75 341 GLY A O 1
ATOM 2521 N N . LEU A 1 342 ? -11.144 18.734 -12.661 1.00 93.62 342 LEU A N 1
ATOM 2522 C CA . LEU A 1 342 ? -9.734 18.559 -13.018 1.00 93.62 342 LEU A CA 1
ATOM 2523 C C . LEU A 1 342 ? -9.402 19.319 -14.312 1.00 93.62 342 LEU A C 1
ATOM 2525 O O . LEU A 1 342 ? -10.156 19.295 -15.280 1.00 93.62 342 LEU A O 1
ATOM 2529 N N . THR A 1 343 ? -8.257 19.999 -14.312 1.00 96.31 343 THR A N 1
ATOM 2530 C CA . THR A 1 343 ? -7.714 20.765 -15.446 1.00 96.31 343 THR A CA 1
ATOM 2531 C C . THR A 1 343 ? -6.232 20.455 -15.602 1.00 96.31 343 THR A C 1
ATOM 2533 O O . THR A 1 343 ? -5.593 20.033 -14.631 1.00 96.31 343 THR A O 1
ATOM 2536 N N . ALA A 1 344 ? -5.636 20.736 -16.760 1.00 97.00 344 ALA A N 1
ATOM 2537 C CA . ALA A 1 344 ? -4.202 20.553 -16.992 1.00 97.00 344 ALA A CA 1
ATOM 2538 C C . ALA A 1 344 ? -3.344 21.243 -15.917 1.00 97.00 344 ALA A C 1
ATOM 2540 O O . ALA A 1 344 ? -2.351 20.682 -15.454 1.00 97.00 344 ALA A O 1
ATOM 2541 N N . LYS A 1 345 ? -3.756 22.431 -15.447 1.00 97.38 345 LYS A N 1
ATOM 2542 C CA . LYS A 1 345 ? -3.083 23.149 -14.349 1.00 97.38 345 LYS A CA 1
ATOM 2543 C C . LYS A 1 345 ? -3.110 22.362 -13.033 1.00 97.38 345 LYS A C 1
ATOM 2545 O O . LYS A 1 345 ? -2.106 22.329 -12.325 1.00 97.38 345 LYS A O 1
ATOM 2550 N N . LYS A 1 346 ? -4.244 21.746 -12.693 1.00 97.31 346 LYS A N 1
ATOM 2551 C CA . LYS A 1 346 ? -4.379 20.940 -11.470 1.00 97.31 346 LYS A CA 1
ATOM 2552 C C . LYS A 1 346 ? -3.565 19.656 -11.563 1.00 97.31 346 LYS A C 1
ATOM 2554 O O . LYS A 1 346 ? -2.865 19.337 -10.611 1.00 97.31 346 LYS A O 1
ATOM 2559 N N . ILE A 1 347 ? -3.571 18.989 -12.718 1.00 98.12 347 ILE A N 1
ATOM 2560 C CA . ILE A 1 347 ? -2.747 17.795 -12.956 1.00 98.12 347 ILE A CA 1
ATOM 2561 C C . ILE A 1 347 ? -1.254 18.117 -12.820 1.00 98.12 347 ILE A C 1
ATOM 2563 O O . ILE A 1 347 ? -0.541 17.403 -12.119 1.00 98.12 347 ILE A O 1
ATOM 2567 N N . LYS A 1 348 ? -0.787 19.232 -13.395 1.00 98.25 348 LYS A N 1
ATOM 2568 C CA . LYS A 1 348 ? 0.586 19.728 -13.190 1.00 98.25 348 LYS A CA 1
ATOM 2569 C C . LYS A 1 348 ? 0.920 19.913 -11.711 1.00 98.25 348 LYS A C 1
ATOM 2571 O O . LYS A 1 348 ? 1.939 19.413 -11.246 1.00 98.25 348 LYS A O 1
ATOM 2576 N N . LYS A 1 349 ? 0.027 20.565 -10.953 1.00 98.44 349 LYS A N 1
ATOM 2577 C CA . LYS A 1 349 ? 0.198 20.756 -9.504 1.00 98.44 349 LYS A CA 1
ATOM 2578 C C . LYS A 1 349 ? 0.242 19.418 -8.755 1.00 98.44 349 LYS A C 1
ATOM 2580 O O . LYS A 1 349 ? 1.048 19.286 -7.844 1.00 98.44 349 LYS A O 1
ATOM 2585 N N . MET A 1 350 ? -0.579 18.432 -9.127 1.00 98.69 350 MET A N 1
ATOM 2586 C CA . MET A 1 350 ? -0.548 17.085 -8.533 1.00 98.69 350 MET A CA 1
ATOM 2587 C C . MET A 1 350 ? 0.791 16.391 -8.785 1.00 98.69 350 MET A C 1
ATOM 2589 O O . MET A 1 350 ? 1.406 15.922 -7.836 1.00 98.69 350 MET A O 1
ATOM 2593 N N . VAL A 1 351 ? 1.270 16.391 -10.033 1.00 98.69 351 VAL A N 1
ATOM 2594 C CA . VAL A 1 351 ? 2.573 15.819 -10.407 1.00 98.69 351 VAL A CA 1
ATOM 2595 C C . VAL A 1 351 ? 3.711 16.481 -9.625 1.00 98.69 351 VAL A C 1
ATOM 2597 O O . VAL A 1 351 ? 4.480 15.779 -8.972 1.00 98.69 351 VAL A O 1
ATOM 2600 N N . ARG A 1 352 ? 3.764 17.820 -9.591 1.00 98.56 352 ARG A N 1
ATOM 2601 C CA . ARG A 1 352 ? 4.743 18.576 -8.789 1.00 98.56 352 ARG A CA 1
ATOM 2602 C C . ARG A 1 352 ? 4.688 18.186 -7.313 1.00 98.56 352 ARG A C 1
ATOM 2604 O O . ARG A 1 352 ? 5.720 17.931 -6.698 1.00 98.56 352 ARG A O 1
ATOM 2611 N N . LYS A 1 353 ? 3.481 18.130 -6.739 1.00 98.62 353 LYS A N 1
ATOM 2612 C CA . LYS A 1 353 ? 3.284 17.872 -5.310 1.00 98.62 353 LYS A CA 1
ATOM 2613 C C . LYS A 1 353 ? 3.631 16.446 -4.910 1.00 98.62 353 LYS A C 1
ATOM 2615 O O . LYS A 1 353 ? 4.254 16.296 -3.865 1.00 98.62 353 LYS A O 1
ATOM 2620 N N . ILE A 1 354 ? 3.319 15.446 -5.736 1.00 98.81 354 ILE A N 1
ATOM 2621 C CA . ILE A 1 354 ? 3.776 14.061 -5.542 1.00 98.81 354 ILE A CA 1
ATOM 2622 C C . ILE A 1 354 ? 5.302 14.032 -5.486 1.00 98.81 354 ILE A C 1
ATOM 2624 O O . ILE A 1 354 ? 5.861 13.560 -4.497 1.00 98.81 354 ILE A O 1
ATOM 2628 N N . THR A 1 355 ? 5.989 14.604 -6.481 1.00 98.25 355 THR A N 1
ATOM 2629 C CA . THR A 1 355 ? 7.458 14.596 -6.487 1.00 98.25 355 THR A CA 1
ATOM 2630 C C . THR A 1 355 ? 8.040 15.348 -5.292 1.00 98.25 355 THR A C 1
ATOM 2632 O O . THR A 1 355 ? 8.951 14.838 -4.646 1.00 98.25 355 THR A O 1
ATOM 2635 N N . SER A 1 356 ? 7.480 16.512 -4.945 1.00 97.19 356 SER A N 1
ATOM 2636 C CA . SER A 1 356 ? 7.928 17.288 -3.781 1.00 97.19 356 SER A CA 1
ATOM 2637 C C . SER A 1 356 ? 7.676 16.576 -2.456 1.00 97.19 356 SER A C 1
ATOM 2639 O O . SER A 1 356 ? 8.486 16.681 -1.545 1.00 97.19 356 SER A O 1
ATOM 2641 N N . GLY A 1 357 ? 6.567 15.842 -2.336 1.00 97.56 357 GLY A N 1
ATOM 2642 C CA . GLY A 1 357 ? 6.255 15.048 -1.154 1.00 97.56 357 GLY A CA 1
ATOM 2643 C C . GLY A 1 357 ? 7.274 13.933 -0.976 1.00 97.56 357 GLY A C 1
ATOM 2644 O O . GLY A 1 357 ? 7.839 13.784 0.102 1.00 97.56 357 GLY A O 1
ATOM 2645 N N . ALA A 1 358 ? 7.597 13.221 -2.058 1.00 97.50 358 ALA A N 1
ATOM 2646 C CA . ALA A 1 358 ? 8.621 12.185 -2.032 1.00 97.50 358 ALA A CA 1
ATOM 2647 C C . ALA A 1 358 ? 9.988 12.721 -1.606 1.00 97.50 358 ALA A C 1
ATOM 2649 O O . ALA A 1 358 ? 10.603 12.158 -0.708 1.00 97.50 358 ALA A O 1
ATOM 2650 N N . THR A 1 359 ? 10.461 13.818 -2.208 1.00 94.38 359 THR A N 1
ATOM 2651 C CA . THR A 1 359 ? 11.784 14.358 -1.870 1.00 94.38 359 THR A CA 1
ATOM 2652 C C . THR A 1 359 ? 11.830 14.977 -0.472 1.00 94.38 359 THR A C 1
ATOM 2654 O O . THR A 1 359 ? 12.853 14.847 0.191 1.00 94.38 359 THR A O 1
ATOM 2657 N N . LYS A 1 360 ? 10.720 15.532 0.041 1.00 93.50 360 LYS A N 1
ATOM 2658 C CA . LYS A 1 360 ? 10.572 15.905 1.466 1.00 93.50 360 LYS A CA 1
ATOM 2659 C C . LYS A 1 360 ? 10.647 14.708 2.403 1.00 93.50 360 LYS A C 1
ATOM 2661 O O . LYS A 1 360 ? 11.252 14.791 3.469 1.00 93.50 360 LYS A O 1
ATOM 2666 N N . GLY A 1 361 ? 10.032 13.593 2.013 1.00 93.50 361 GLY A N 1
ATOM 2667 C CA . GLY A 1 361 ? 10.027 12.360 2.796 1.00 93.50 361 GLY A CA 1
ATOM 2668 C C . GLY A 1 361 ? 11.435 11.818 3.059 1.00 93.50 361 GLY A C 1
ATOM 2669 O O . GLY A 1 361 ? 11.665 11.217 4.100 1.00 93.50 361 GLY A O 1
ATOM 2670 N N . LEU A 1 362 ? 12.407 12.118 2.190 1.00 91.75 362 LEU A N 1
ATOM 2671 C CA . LEU A 1 362 ? 13.806 11.701 2.347 1.00 91.75 362 LEU A CA 1
ATOM 2672 C C . LEU A 1 362 ? 14.535 12.368 3.533 1.00 91.75 362 LEU A C 1
ATOM 2674 O O . LEU A 1 362 ? 15.694 12.051 3.777 1.00 91.75 362 LEU A O 1
ATOM 2678 N N . LYS A 1 363 ? 13.874 13.249 4.300 1.00 84.88 363 LYS A N 1
ATOM 2679 C CA . LYS A 1 363 ? 14.437 13.960 5.465 1.00 84.88 363 LYS A CA 1
ATOM 2680 C C . LYS A 1 363 ? 15.059 13.084 6.551 1.00 84.88 363 LYS A C 1
ATOM 2682 O O . LYS A 1 363 ? 15.858 13.590 7.328 1.00 84.88 363 LYS A O 1
ATOM 2687 N N . LYS A 1 364 ? 14.654 11.816 6.653 1.00 79.38 364 LYS A N 1
ATOM 2688 C CA . LYS A 1 364 ? 15.178 10.888 7.667 1.00 79.38 364 LYS A CA 1
ATOM 2689 C C . LYS A 1 364 ? 16.420 10.122 7.215 1.00 79.38 364 LYS A C 1
ATOM 2691 O O . LYS A 1 364 ? 17.137 9.612 8.067 1.00 79.38 364 LYS A O 1
ATOM 2696 N N . VAL A 1 365 ? 16.699 10.101 5.908 1.00 75.56 365 VAL A N 1
ATOM 2697 C CA . VAL A 1 365 ? 17.840 9.370 5.353 1.00 75.56 365 VAL A CA 1
ATOM 2698 C C . VAL A 1 365 ? 19.125 9.931 5.948 1.00 75.56 365 VAL A C 1
ATOM 2700 O O . VAL A 1 365 ? 19.462 11.094 5.721 1.00 75.56 365 VAL A O 1
ATOM 2703 N N . ASP A 1 366 ? 19.865 9.091 6.671 1.00 67.94 366 ASP A N 1
ATOM 2704 C CA . ASP A 1 366 ? 21.228 9.411 7.088 1.00 67.94 366 ASP A CA 1
ATOM 2705 C C . ASP A 1 366 ? 22.134 9.418 5.851 1.00 67.94 366 ASP A C 1
ATOM 2707 O O . ASP A 1 366 ? 22.606 8.387 5.363 1.00 67.94 366 ASP A O 1
ATOM 2711 N N . VAL A 1 367 ? 22.312 10.609 5.288 1.00 59.97 367 VAL A N 1
ATOM 2712 C CA . VAL A 1 367 ? 23.114 10.840 4.083 1.00 59.97 367 VAL A CA 1
ATOM 2713 C C . VAL A 1 367 ? 24.604 11.012 4.397 1.00 59.97 367 VAL A C 1
ATOM 2715 O O . VAL A 1 367 ? 25.416 11.043 3.465 1.00 59.97 367 VAL A O 1
ATOM 2718 N N . GLY A 1 368 ? 24.992 11.103 5.678 1.00 60.50 368 GLY A N 1
ATOM 2719 C CA . GLY A 1 368 ? 26.333 11.527 6.090 1.00 60.50 368 GLY A CA 1
ATOM 2720 C C . GLY A 1 368 ? 26.827 12.755 5.303 1.00 60.50 368 GLY A C 1
ATOM 2721 O O . GLY A 1 368 ? 26.042 13.593 4.870 1.00 60.50 368 GLY A O 1
ATOM 2722 N N . ASP A 1 369 ? 28.130 12.823 5.015 1.00 55.28 369 ASP A N 1
ATOM 2723 C CA . ASP A 1 369 ? 28.710 13.845 4.118 1.00 55.28 369 ASP A CA 1
ATOM 2724 C C . ASP A 1 369 ? 28.414 13.588 2.613 1.00 55.28 369 ASP A C 1
ATOM 2726 O O . ASP A 1 369 ? 28.940 14.281 1.737 1.00 55.28 369 ASP A O 1
ATOM 2730 N N . ASN A 1 370 ? 27.644 12.549 2.262 1.00 59.44 370 ASN A N 1
ATOM 2731 C CA . ASN A 1 370 ? 27.650 11.957 0.923 1.00 59.44 370 ASN A CA 1
ATOM 2732 C C . ASN A 1 370 ? 26.402 12.323 0.097 1.00 59.44 370 ASN A C 1
ATOM 2734 O O . ASN A 1 370 ? 25.479 11.525 -0.082 1.00 59.44 370 ASN A O 1
ATOM 2738 N N . SER A 1 371 ? 26.427 13.515 -0.506 1.00 71.44 371 SER A N 1
ATOM 2739 C CA . SER A 1 371 ? 25.382 14.047 -1.406 1.00 71.44 371 SER A CA 1
ATOM 2740 C C . SER A 1 371 ? 24.975 13.113 -2.560 1.00 71.44 371 SER A C 1
ATOM 2742 O O . SER A 1 371 ? 23.869 13.231 -3.092 1.00 71.44 371 SER A O 1
ATOM 2744 N N . THR A 1 372 ? 25.830 12.155 -2.933 1.00 79.81 372 THR A N 1
ATOM 2745 C CA . THR A 1 372 ? 25.576 11.171 -3.997 1.00 79.81 372 THR A CA 1
ATOM 2746 C C . THR A 1 372 ? 24.384 10.264 -3.686 1.00 79.81 372 THR A C 1
ATOM 2748 O O . THR A 1 372 ? 23.581 9.979 -4.572 1.00 79.81 372 THR A O 1
ATOM 2751 N N . GLU A 1 373 ? 24.234 9.806 -2.440 1.00 81.69 373 GLU A N 1
ATOM 2752 C CA . GLU A 1 373 ? 23.162 8.868 -2.089 1.00 81.69 373 GLU A CA 1
ATOM 2753 C C . GLU A 1 373 ? 21.793 9.549 -2.098 1.00 81.69 373 GLU A C 1
ATOM 2755 O O . GLU A 1 373 ? 20.856 9.026 -2.706 1.00 81.69 373 GLU A O 1
ATOM 2760 N N . LEU A 1 374 ? 21.708 10.756 -1.531 1.00 85.31 374 LEU A N 1
ATOM 2761 C CA . LEU A 1 374 ? 20.501 11.571 -1.624 1.00 85.31 374 LEU A CA 1
ATOM 2762 C C . LEU A 1 374 ? 20.159 11.890 -3.078 1.00 85.31 374 LEU A C 1
ATOM 2764 O O . LEU A 1 374 ? 19.002 11.770 -3.467 1.00 85.31 374 LEU A O 1
ATOM 2768 N N . THR A 1 375 ? 21.162 12.228 -3.894 1.00 87.31 375 THR A N 1
ATOM 2769 C CA . THR A 1 375 ? 20.966 12.478 -5.329 1.00 87.31 375 THR A CA 1
ATOM 2770 C C . THR A 1 375 ? 20.339 11.262 -6.007 1.00 87.31 375 THR A C 1
ATOM 2772 O O . THR A 1 375 ? 19.332 11.411 -6.687 1.00 87.31 375 THR A O 1
ATOM 2775 N N . MET A 1 376 ? 20.836 10.046 -5.749 1.00 88.06 376 MET A N 1
ATOM 2776 C CA . MET A 1 376 ? 20.231 8.828 -6.305 1.00 88.06 376 MET A CA 1
ATOM 2777 C C . MET A 1 376 ? 18.786 8.606 -5.837 1.00 88.06 376 MET A C 1
ATOM 2779 O O . MET A 1 376 ? 17.964 8.125 -6.616 1.00 88.06 376 MET A O 1
ATOM 2783 N N . LEU A 1 377 ? 18.461 8.905 -4.577 1.00 91.00 377 LEU A N 1
ATOM 2784 C CA . LEU A 1 377 ? 17.099 8.765 -4.046 1.00 91.00 377 LEU A CA 1
ATOM 2785 C C . LEU A 1 377 ? 16.140 9.801 -4.634 1.00 91.00 377 LEU A C 1
ATOM 2787 O O . LEU A 1 377 ? 15.009 9.464 -4.984 1.00 91.00 377 LEU A O 1
ATOM 2791 N N . VAL A 1 378 ? 16.611 11.031 -4.817 1.00 92.00 378 VAL A N 1
ATOM 2792 C CA . VAL A 1 378 ? 15.894 12.078 -5.549 1.00 92.00 378 VAL A CA 1
ATOM 2793 C C . VAL A 1 378 ? 15.660 11.641 -6.995 1.00 92.00 378 VAL A C 1
ATOM 2795 O O . VAL A 1 378 ? 14.528 11.730 -7.471 1.00 92.00 378 VAL A O 1
ATOM 2798 N N . THR A 1 379 ? 16.673 11.076 -7.660 1.00 92.38 379 THR A N 1
ATOM 2799 C CA . THR A 1 379 ? 16.521 10.476 -8.991 1.00 92.38 379 THR A CA 1
ATOM 2800 C C . THR A 1 379 ? 15.454 9.380 -8.979 1.00 92.38 379 THR A C 1
ATOM 2802 O O . THR A 1 379 ? 14.554 9.409 -9.808 1.00 92.38 379 THR A O 1
ATOM 2805 N N . GLN A 1 380 ? 15.442 8.462 -8.001 1.00 94.38 380 GLN A N 1
ATOM 2806 C CA . GLN A 1 380 ? 14.383 7.442 -7.901 1.00 94.38 380 GLN A CA 1
ATOM 2807 C C . GLN A 1 380 ? 12.981 8.046 -7.760 1.00 94.38 380 GLN A C 1
ATOM 2809 O O . GLN A 1 380 ? 12.047 7.585 -8.424 1.00 94.38 380 GLN A O 1
ATOM 2814 N N . ALA A 1 381 ? 12.829 9.064 -6.909 1.00 95.62 381 ALA A N 1
ATOM 2815 C CA . ALA A 1 381 ? 11.555 9.737 -6.688 1.00 95.62 381 ALA A CA 1
ATOM 2816 C C . ALA A 1 381 ? 11.030 10.363 -7.987 1.00 95.62 381 ALA A C 1
ATOM 2818 O O . ALA A 1 381 ? 9.887 10.102 -8.371 1.00 95.62 381 ALA A O 1
ATOM 2819 N N . VAL A 1 382 ? 11.872 11.119 -8.696 1.00 95.44 382 VAL A N 1
ATOM 2820 C CA . VAL A 1 382 ? 11.524 11.768 -9.968 1.00 95.44 382 VAL A CA 1
ATOM 2821 C C . VAL A 1 382 ? 11.254 10.737 -11.067 1.00 95.44 382 VAL A C 1
ATOM 2823 O O . VAL A 1 382 ? 10.241 10.828 -11.766 1.00 95.44 382 VAL A O 1
ATOM 2826 N N . SER A 1 383 ? 12.105 9.722 -11.195 1.00 93.62 383 SER A N 1
ATOM 2827 C CA . SER A 1 383 ? 12.006 8.725 -12.264 1.00 93.62 383 SER A CA 1
ATOM 2828 C C . SER A 1 383 ? 10.794 7.814 -12.101 1.00 93.62 383 SER A C 1
ATOM 2830 O O . SER A 1 383 ? 10.234 7.362 -13.096 1.00 93.62 383 SER A O 1
ATOM 2832 N N . GLY A 1 384 ? 10.295 7.608 -10.879 1.00 95.31 384 GLY A N 1
ATOM 2833 C CA . GLY A 1 384 ? 9.004 6.945 -10.665 1.00 95.31 384 GLY A CA 1
ATOM 2834 C C . GLY A 1 384 ? 7.829 7.729 -11.246 1.00 95.31 384 GLY A C 1
ATOM 2835 O O . GLY A 1 384 ? 6.987 7.153 -11.941 1.00 95.31 384 GLY A O 1
ATOM 2836 N N . VAL A 1 385 ? 7.807 9.050 -11.046 1.00 97.69 385 VAL A N 1
ATOM 2837 C CA . VAL A 1 385 ? 6.791 9.937 -11.637 1.00 97.69 385 VAL A CA 1
ATOM 2838 C C . VAL A 1 385 ? 6.916 9.962 -13.160 1.00 97.69 385 VAL A C 1
ATOM 2840 O O . VAL A 1 385 ? 5.921 9.757 -13.860 1.00 97.69 385 VAL A O 1
ATOM 2843 N N . ASN A 1 386 ? 8.135 10.131 -13.683 1.00 94.94 386 ASN A N 1
ATOM 2844 C CA . ASN A 1 386 ? 8.398 10.131 -15.125 1.00 94.94 386 ASN A CA 1
ATOM 2845 C C . ASN A 1 386 ? 7.966 8.813 -15.782 1.00 94.94 386 ASN A C 1
ATOM 2847 O O . ASN A 1 386 ? 7.277 8.856 -16.799 1.00 94.94 386 ASN A O 1
ATOM 2851 N N . ALA A 1 387 ? 8.262 7.666 -15.166 1.00 92.12 387 ALA A N 1
ATOM 2852 C CA . ALA A 1 387 ? 7.849 6.358 -15.670 1.00 92.12 387 ALA A CA 1
ATOM 2853 C C . ALA A 1 387 ? 6.321 6.207 -15.751 1.00 92.12 387 ALA A C 1
ATOM 2855 O O . ALA A 1 387 ? 5.817 5.487 -16.607 1.00 92.12 387 ALA A O 1
ATOM 2856 N N . SER A 1 388 ? 5.558 6.864 -14.866 1.00 94.62 388 SER A N 1
ATOM 2857 C CA . SER A 1 388 ? 4.095 6.904 -14.980 1.00 94.62 388 SER A CA 1
ATOM 2858 C C . SER A 1 388 ? 3.631 7.839 -16.097 1.00 94.62 388 SER A C 1
ATOM 2860 O O . SER A 1 388 ? 2.676 7.508 -16.796 1.00 94.62 388 SER A O 1
ATOM 2862 N N . ILE A 1 389 ? 4.263 9.006 -16.247 1.00 95.19 389 ILE A N 1
ATOM 2863 C CA . ILE A 1 389 ? 3.945 9.976 -17.309 1.00 95.19 389 ILE A CA 1
ATOM 2864 C C . ILE A 1 389 ? 4.216 9.369 -18.687 1.00 95.19 389 ILE A C 1
ATOM 2866 O O . ILE A 1 389 ? 3.497 9.665 -19.643 1.00 95.19 389 ILE A O 1
ATOM 2870 N N . GLU A 1 390 ? 5.245 8.529 -18.798 1.00 91.56 390 GLU A N 1
ATOM 2871 C CA . GLU A 1 390 ? 5.625 7.909 -20.061 1.00 91.56 390 GLU A CA 1
ATOM 2872 C C . GLU A 1 390 ? 4.743 6.738 -20.484 1.00 91.56 390 GLU A C 1
ATOM 2874 O O . GLU A 1 390 ? 4.753 6.380 -21.666 1.00 91.56 390 GLU A O 1
ATOM 2879 N N . GLU A 1 391 ? 3.897 6.216 -19.590 1.00 90.19 391 GLU A N 1
ATOM 2880 C CA . GLU A 1 391 ? 2.967 5.148 -19.943 1.00 90.19 391 GLU A CA 1
ATOM 2881 C C . GLU A 1 391 ? 2.104 5.510 -21.161 1.00 90.19 391 GLU A C 1
ATOM 2883 O O . GLU A 1 391 ? 1.696 6.670 -21.333 1.00 90.19 391 GLU A O 1
ATOM 2888 N N . PRO A 1 392 ? 1.780 4.517 -22.010 1.00 88.56 392 PRO A N 1
ATOM 2889 C CA . PRO A 1 392 ? 0.829 4.713 -23.089 1.00 88.56 392 PRO A CA 1
ATOM 2890 C C . PRO A 1 392 ? -0.486 5.281 -22.552 1.00 88.56 392 PRO A C 1
ATOM 2892 O O . PRO A 1 392 ? -0.981 4.844 -21.512 1.00 88.56 392 PRO A O 1
ATOM 2895 N N . ASN A 1 393 ? -1.055 6.236 -23.283 1.00 90.06 393 ASN A N 1
ATOM 2896 C CA . ASN A 1 393 ? -2.341 6.863 -22.982 1.00 90.06 393 ASN A CA 1
ATOM 2897 C C . ASN A 1 393 ? -2.413 7.640 -21.651 1.00 90.06 393 ASN A C 1
ATOM 2899 O O . ASN A 1 393 ? -3.514 7.961 -21.208 1.00 90.06 393 ASN A O 1
ATOM 2903 N N . PHE A 1 394 ? -1.284 7.958 -20.989 1.00 93.50 394 PHE A N 1
ATOM 2904 C CA . PHE A 1 394 ? -1.331 8.633 -19.684 1.00 93.50 394 PHE A CA 1
ATOM 2905 C C .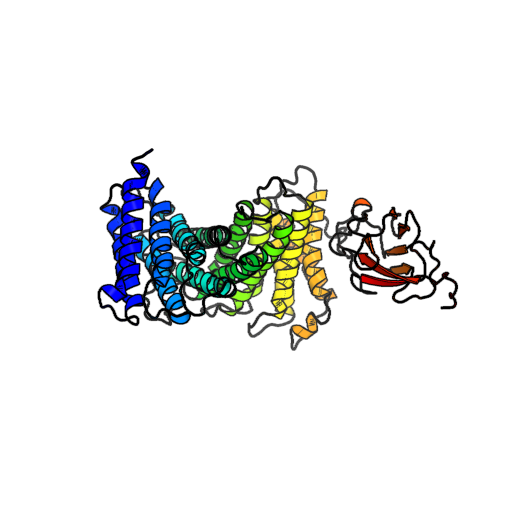 PHE A 1 394 ? -2.152 9.931 -19.711 1.00 93.50 394 PHE A C 1
ATOM 2907 O O . PHE A 1 394 ? -2.913 10.180 -18.782 1.00 93.50 394 PHE A O 1
ATOM 2914 N N . ILE A 1 395 ? -2.014 10.747 -20.761 1.00 94.62 395 ILE A N 1
ATOM 2915 C CA . ILE A 1 395 ? -2.727 12.027 -20.888 1.00 94.62 395 ILE A CA 1
ATOM 2916 C C . ILE A 1 395 ? -4.155 11.806 -21.387 1.00 94.62 395 ILE A C 1
ATOM 2918 O O . ILE A 1 395 ? -5.091 12.447 -20.911 1.00 94.62 395 ILE A O 1
ATOM 2922 N N . GLU A 1 396 ? -4.325 10.891 -22.331 1.00 92.94 396 GLU A N 1
ATOM 2923 C CA . GLU A 1 396 ? -5.594 10.542 -22.956 1.00 92.94 396 GLU A CA 1
ATOM 2924 C C . GLU A 1 396 ? -6.602 10.023 -21.920 1.00 92.94 396 GLU A C 1
ATOM 2926 O O . GLU A 1 396 ? -7.766 10.433 -21.918 1.00 92.94 396 GLU A O 1
ATOM 2931 N N . ASP A 1 397 ? -6.139 9.196 -20.982 1.00 93.81 397 ASP A N 1
ATOM 2932 C CA . ASP A 1 397 ? -6.950 8.627 -19.903 1.00 93.81 397 ASP A CA 1
ATOM 2933 C C . ASP A 1 397 ? -7.462 9.685 -18.909 1.00 93.81 397 ASP A C 1
ATOM 2935 O O . ASP A 1 397 ? -8.485 9.462 -18.259 1.00 93.81 397 ASP A O 1
ATOM 2939 N N . LEU A 1 398 ? -6.809 10.853 -18.814 1.00 93.06 398 LEU A N 1
ATOM 2940 C CA . LEU A 1 398 ? -7.247 11.958 -17.946 1.00 93.06 398 LEU A CA 1
ATOM 2941 C C . LEU A 1 398 ? -8.505 12.662 -18.470 1.00 93.06 398 LEU A C 1
ATOM 2943 O O . LEU A 1 398 ? -9.161 13.371 -17.708 1.00 93.06 398 LEU A O 1
ATOM 2947 N N . LYS A 1 399 ? -8.834 12.496 -19.761 1.00 91.00 399 LYS A N 1
ATOM 2948 C CA . LYS A 1 399 ? -10.029 13.073 -20.410 1.00 91.00 399 LYS A CA 1
ATOM 2949 C C . LYS A 1 399 ? -10.188 14.585 -20.179 1.00 91.00 399 LYS A C 1
ATOM 2951 O O . LYS A 1 399 ? -11.301 15.085 -20.010 1.00 91.00 399 LYS A O 1
ATOM 2956 N N . LEU A 1 400 ? -9.072 15.314 -20.165 1.00 92.12 400 LEU A N 1
ATOM 2957 C CA . LEU A 1 400 ? -9.062 16.764 -19.980 1.00 92.12 400 LEU A CA 1
ATOM 2958 C C . LEU A 1 400 ? -9.644 17.489 -21.196 1.00 92.12 400 LEU A C 1
ATOM 2960 O O . LEU A 1 400 ? -9.501 17.053 -22.338 1.00 92.12 400 LEU A O 1
ATOM 2964 N N . THR A 1 401 ? -10.270 18.637 -20.946 1.00 87.50 401 THR A N 1
ATOM 2965 C CA . THR A 1 401 ? -10.760 19.528 -22.008 1.00 87.50 401 THR A CA 1
ATOM 2966 C C . THR A 1 401 ? -9.697 20.517 -22.489 1.00 87.50 401 THR A C 1
ATOM 2968 O O . THR A 1 401 ? -9.846 21.106 -23.558 1.00 87.50 401 THR A O 1
ATOM 2971 N N . ASP A 1 402 ? -8.653 20.745 -21.690 1.00 93.56 402 ASP A N 1
ATOM 2972 C CA . ASP A 1 402 ? -7.518 21.615 -21.985 1.00 93.56 402 ASP A CA 1
ATOM 2973 C C . ASP A 1 402 ? -6.254 20.818 -22.355 1.00 93.56 402 ASP A C 1
ATOM 2975 O O . ASP A 1 402 ? -6.132 19.626 -22.083 1.00 93.56 402 ASP A O 1
ATOM 2979 N N . SER A 1 403 ? -5.313 21.479 -23.037 1.00 93.69 403 SER A N 1
ATOM 2980 C CA . SER A 1 403 ? -4.104 20.827 -23.554 1.00 93.69 403 SER A CA 1
ATOM 2981 C C . SER A 1 403 ? -3.069 20.583 -22.455 1.00 93.69 403 SER A C 1
ATOM 2983 O O . SER A 1 403 ? -2.754 21.478 -21.665 1.00 93.69 403 SER A O 1
ATOM 2985 N N . LEU A 1 404 ? -2.489 19.385 -22.459 1.00 96.38 404 LEU A N 1
ATOM 2986 C CA . LEU A 1 404 ? -1.417 18.957 -21.570 1.00 96.38 404 LEU A CA 1
ATOM 2987 C C . LEU A 1 404 ? -0.391 18.154 -22.376 1.00 96.38 404 LEU A C 1
ATOM 2989 O O . LEU A 1 404 ? -0.758 17.396 -23.271 1.00 96.38 404 LEU A O 1
ATOM 2993 N N . THR A 1 405 ? 0.898 18.307 -22.069 1.00 96.56 405 THR A N 1
ATOM 2994 C CA . THR A 1 405 ? 1.973 17.548 -22.730 1.00 96.56 405 THR A CA 1
ATOM 2995 C C . THR A 1 405 ? 2.853 16.848 -21.706 1.00 96.56 405 THR A C 1
ATOM 2997 O O . THR A 1 405 ? 3.075 17.383 -20.616 1.00 96.56 405 THR A O 1
ATOM 3000 N N . LYS A 1 406 ? 3.412 15.686 -22.077 1.00 95.25 406 LYS A N 1
ATOM 3001 C CA . LYS A 1 406 ? 4.342 14.925 -21.226 1.00 95.25 406 LYS A CA 1
ATOM 3002 C C . LYS A 1 406 ? 5.550 15.770 -20.814 1.00 95.25 406 LYS A C 1
ATOM 3004 O O . LYS A 1 406 ? 5.891 15.803 -19.640 1.00 95.25 406 LYS A O 1
ATOM 3009 N N . SER A 1 407 ? 6.121 16.534 -21.753 1.00 94.81 407 SER A N 1
ATOM 3010 C CA . SER A 1 407 ? 7.220 17.473 -21.472 1.00 94.81 407 SER A CA 1
ATOM 3011 C C . SER A 1 407 ? 6.848 18.461 -20.370 1.00 94.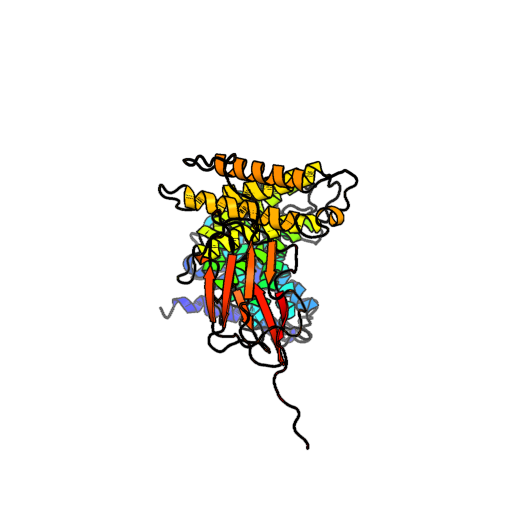81 407 SER A C 1
ATOM 3013 O O . SER A 1 407 ? 7.597 18.625 -19.419 1.00 94.81 407 SER A O 1
ATOM 3015 N N . SER A 1 408 ? 5.654 19.058 -20.448 1.00 96.69 408 SER A N 1
ATOM 3016 C CA . SER A 1 408 ? 5.224 20.029 -19.443 1.00 96.69 408 SER A CA 1
ATOM 3017 C C . SER A 1 408 ? 4.922 19.417 -18.073 1.00 96.69 408 SER A C 1
ATOM 3019 O O . SER A 1 408 ? 4.844 20.159 -17.105 1.00 96.69 408 SER A O 1
ATOM 3021 N N . LEU A 1 409 ? 4.711 18.098 -17.987 1.00 97.56 409 LEU A N 1
ATOM 3022 C CA . LEU A 1 409 ? 4.619 17.377 -16.715 1.00 97.56 409 LEU A CA 1
ATOM 3023 C C . LEU A 1 409 ? 6.009 17.024 -16.180 1.00 97.56 409 LEU A C 1
ATOM 3025 O O . LEU A 1 409 ? 6.237 17.170 -14.987 1.00 97.56 409 LEU A O 1
ATOM 3029 N N . LYS A 1 410 ? 6.944 16.621 -17.049 1.00 94.25 410 LYS A N 1
ATOM 3030 C CA . LYS A 1 410 ? 8.351 16.383 -16.689 1.00 94.25 410 LYS A CA 1
ATOM 3031 C C . LYS A 1 410 ? 9.041 17.647 -16.160 1.00 94.25 410 LYS A C 1
ATOM 3033 O O . LYS A 1 410 ? 9.870 17.561 -15.263 1.00 94.25 410 LYS A O 1
ATOM 3038 N N . ASP A 1 411 ? 8.667 18.826 -16.651 1.00 94.94 411 ASP A N 1
ATOM 3039 C CA . ASP A 1 411 ? 9.141 20.090 -16.071 1.00 94.94 411 ASP A CA 1
ATOM 3040 C C . ASP A 1 411 ? 8.684 20.242 -14.605 1.00 94.94 411 ASP A C 1
ATOM 3042 O O . ASP A 1 411 ? 9.461 20.641 -13.739 1.00 94.94 411 ASP A O 1
ATOM 3046 N N . GLU A 1 412 ? 7.443 19.849 -14.301 1.00 97.56 412 GLU A N 1
ATOM 3047 C CA . GLU A 1 412 ? 6.895 19.882 -12.939 1.00 97.56 412 GLU A CA 1
ATOM 3048 C C . GLU A 1 412 ? 7.495 18.796 -12.035 1.00 97.56 412 GLU A C 1
ATOM 3050 O O . GLU A 1 412 ? 7.587 19.005 -10.826 1.00 97.56 412 GLU A O 1
ATOM 3055 N N . THR A 1 413 ? 7.938 17.652 -12.580 1.00 96.00 413 THR A N 1
ATOM 3056 C CA . THR A 1 413 ? 8.651 16.643 -11.778 1.00 96.00 413 THR A CA 1
ATOM 3057 C C . THR A 1 413 ? 10.003 17.167 -11.314 1.00 96.00 413 THR A C 1
ATOM 3059 O O . THR A 1 413 ? 10.327 17.031 -10.135 1.00 96.00 413 THR A O 1
ATOM 3062 N N . LYS A 1 414 ? 10.756 17.837 -12.195 1.00 92.88 414 LYS A N 1
ATOM 3063 C CA . LYS A 1 414 ? 12.032 18.486 -11.849 1.00 92.88 414 LYS A CA 1
ATOM 3064 C C . LYS A 1 414 ? 11.849 19.547 -10.770 1.00 92.88 414 LYS A C 1
ATOM 3066 O O . LYS A 1 414 ? 12.550 19.537 -9.760 1.00 92.88 414 LYS A O 1
ATOM 3071 N N . GLU A 1 415 ? 10.875 20.427 -10.966 1.00 94.81 415 GLU A N 1
ATOM 3072 C CA . GLU A 1 415 ? 10.590 21.510 -10.031 1.00 94.81 415 GLU A CA 1
ATOM 3073 C C . GLU A 1 415 ? 10.088 20.984 -8.677 1.00 94.81 415 GLU A C 1
ATOM 3075 O O . GLU A 1 415 ? 10.558 21.430 -7.636 1.00 94.81 415 GLU A O 1
ATOM 3080 N N . GLY A 1 416 ? 9.200 19.985 -8.668 1.00 95.44 416 GLY A N 1
ATOM 3081 C CA . GLY A 1 416 ? 8.751 19.344 -7.432 1.00 95.44 416 GLY A CA 1
ATOM 3082 C C . GLY A 1 416 ? 9.895 18.652 -6.688 1.00 95.44 416 GLY A C 1
ATOM 3083 O O . GLY A 1 416 ? 10.016 18.796 -5.473 1.00 95.44 416 GLY A O 1
ATOM 3084 N N . GLY A 1 417 ? 10.777 17.955 -7.414 1.00 93.19 417 GLY A N 1
ATOM 3085 C CA . GLY A 1 417 ? 11.976 17.348 -6.838 1.00 93.19 417 GLY A CA 1
ATOM 3086 C C . GLY A 1 417 ? 12.833 18.380 -6.106 1.00 93.19 417 GLY A C 1
ATOM 3087 O O . GLY A 1 417 ? 13.174 18.169 -4.939 1.00 93.19 417 GLY A O 1
ATOM 3088 N N . LYS A 1 418 ? 13.082 19.519 -6.761 1.00 91.12 418 LYS A N 1
ATOM 3089 C CA . LYS A 1 418 ? 13.820 20.658 -6.208 1.00 91.12 418 LYS A CA 1
ATOM 3090 C C . LYS A 1 418 ? 13.159 21.236 -4.959 1.00 91.12 418 LYS A C 1
ATOM 3092 O O . LYS A 1 418 ? 13.822 21.349 -3.932 1.00 91.12 418 LYS A O 1
ATOM 3097 N N . GLU A 1 419 ? 11.864 21.543 -5.021 1.00 92.19 419 GLU A N 1
ATOM 3098 C CA . GLU A 1 419 ? 11.117 22.118 -3.893 1.00 92.19 419 GLU A CA 1
ATOM 3099 C C . GLU A 1 419 ? 11.214 21.280 -2.620 1.00 92.19 419 GLU A C 1
ATOM 3101 O O . GLU A 1 419 ? 11.240 21.834 -1.523 1.00 92.19 419 GLU A O 1
ATOM 3106 N N . GLY A 1 420 ? 11.203 19.950 -2.736 1.00 89.62 420 GLY A N 1
ATOM 3107 C CA . GLY A 1 420 ? 11.312 19.108 -1.551 1.00 89.62 420 GLY A CA 1
ATOM 3108 C C . GLY A 1 420 ? 12.729 19.043 -0.991 1.00 89.62 420 GLY A C 1
ATOM 3109 O O . GLY A 1 420 ? 12.889 19.147 0.223 1.00 89.62 420 GLY A O 1
ATOM 3110 N N . VAL A 1 421 ? 13.754 18.978 -1.847 1.00 87.94 421 VAL A N 1
ATOM 3111 C CA . VAL A 1 421 ? 15.159 19.011 -1.401 1.00 87.94 421 VAL A CA 1
ATOM 3112 C C . VAL A 1 421 ? 15.501 20.328 -0.708 1.00 87.94 421 VAL A C 1
ATOM 3114 O O . VAL A 1 421 ? 16.183 20.303 0.305 1.00 87.94 421 VAL A O 1
ATOM 3117 N N . GLU A 1 422 ? 14.980 21.466 -1.178 1.00 87.19 422 GLU A N 1
ATOM 3118 C CA . GLU A 1 422 ? 15.200 22.775 -0.535 1.00 87.19 422 GLU A CA 1
ATOM 3119 C C . GLU A 1 422 ? 14.692 22.844 0.918 1.00 87.19 422 GLU A C 1
ATOM 3121 O O . GLU A 1 422 ? 15.097 23.732 1.667 1.00 87.19 422 GLU A O 1
ATOM 3126 N N . THR A 1 423 ? 13.814 21.924 1.331 1.00 83.94 423 THR A N 1
ATOM 3127 C CA . THR A 1 423 ? 13.353 21.825 2.727 1.00 83.94 423 THR A CA 1
ATOM 3128 C C . THR A 1 423 ? 14.211 20.915 3.602 1.00 83.94 423 THR A C 1
ATOM 3130 O O . THR A 1 423 ? 14.008 20.883 4.814 1.00 83.94 423 THR A O 1
ATOM 3133 N N . LEU A 1 424 ? 15.152 20.180 3.007 1.00 81.56 424 LEU A N 1
ATOM 3134 C CA . LEU A 1 424 ? 16.126 19.370 3.724 1.00 81.56 424 LEU A CA 1
ATOM 3135 C C . LEU A 1 424 ? 17.272 20.299 4.128 1.00 81.56 424 LEU A C 1
ATOM 3137 O O . LEU A 1 424 ? 18.035 20.771 3.283 1.00 81.56 424 LEU A O 1
ATOM 3141 N N . GLU A 1 425 ? 17.359 20.623 5.416 1.00 64.19 425 GLU A N 1
ATOM 3142 C CA . GLU A 1 425 ? 18.486 21.391 5.939 1.00 64.19 425 GLU A CA 1
ATOM 3143 C C . GLU A 1 425 ? 19.787 20.635 5.584 1.00 64.19 425 GLU A C 1
ATOM 3145 O O . GLU A 1 425 ? 19.849 19.419 5.721 1.00 64.19 425 GLU A O 1
ATOM 3150 N N . GLU A 1 426 ? 20.807 21.349 5.093 1.00 61.06 426 GLU A N 1
ATOM 3151 C CA . GLU A 1 426 ? 22.183 20.860 4.842 1.00 61.06 426 GLU A CA 1
ATOM 3152 C C . GLU A 1 426 ? 22.550 20.292 3.453 1.00 61.06 426 GLU A C 1
ATOM 3154 O O . GLU A 1 426 ? 23.743 20.094 3.211 1.00 61.06 426 GLU A O 1
ATOM 3159 N N . VAL A 1 427 ? 21.633 20.135 2.482 1.00 65.12 427 VAL A N 1
ATOM 3160 C CA . VAL A 1 427 ? 22.015 19.587 1.155 1.00 65.12 427 VAL A CA 1
ATOM 3161 C C . VAL A 1 427 ? 21.591 20.457 -0.030 1.00 65.12 427 VAL A C 1
ATOM 3163 O O . VAL A 1 427 ? 20.414 20.693 -0.276 1.00 65.12 427 VAL A O 1
ATOM 3166 N N . ASN A 1 428 ? 22.571 20.882 -0.836 1.00 69.12 428 ASN A N 1
ATOM 3167 C CA . ASN A 1 428 ? 22.337 21.606 -2.086 1.00 69.12 428 ASN A CA 1
ATOM 3168 C C . ASN A 1 428 ? 22.568 20.680 -3.292 1.00 69.12 428 ASN A C 1
ATOM 3170 O O . ASN A 1 428 ? 23.700 20.535 -3.758 1.00 69.12 428 ASN A O 1
ATOM 3174 N N . ILE A 1 429 ? 21.502 20.044 -3.788 1.00 75.94 429 ILE A N 1
ATOM 3175 C CA . ILE A 1 429 ? 21.532 19.279 -5.046 1.00 75.94 429 ILE A CA 1
ATOM 3176 C C . ILE A 1 429 ? 21.382 20.248 -6.220 1.00 75.94 429 ILE A C 1
ATOM 3178 O O . ILE A 1 429 ? 20.437 21.035 -6.279 1.00 75.94 429 ILE A O 1
ATOM 3182 N N . ASP A 1 430 ? 22.297 20.169 -7.184 1.00 77.50 430 ASP A N 1
ATOM 3183 C CA . ASP A 1 430 ? 22.198 20.935 -8.422 1.00 77.50 430 ASP A CA 1
ATOM 3184 C C . ASP A 1 430 ? 21.246 20.256 -9.418 1.00 77.50 430 ASP A C 1
ATOM 3186 O O . ASP A 1 430 ? 21.631 19.420 -10.235 1.00 77.50 430 ASP A O 1
ATOM 3190 N N . PHE A 1 431 ? 19.979 20.666 -9.382 1.00 79.06 431 PHE A N 1
ATOM 3191 C CA . PHE A 1 431 ? 18.957 20.188 -10.316 1.00 79.06 431 PHE A CA 1
ATOM 3192 C C . PHE A 1 431 ? 19.198 20.598 -11.779 1.00 79.06 431 PHE A C 1
ATOM 3194 O O . PHE A 1 431 ? 18.471 20.139 -12.659 1.00 79.06 431 PHE A O 1
ATOM 3201 N N . THR A 1 432 ? 20.190 21.447 -12.072 1.00 76.75 432 THR A N 1
ATOM 3202 C CA . THR A 1 432 ? 20.537 21.790 -13.461 1.00 76.75 432 THR A CA 1
ATOM 3203 C C . THR A 1 432 ? 21.444 20.759 -14.127 1.00 76.75 432 THR A C 1
ATOM 3205 O O . THR A 1 432 ? 21.482 20.704 -15.356 1.00 76.75 432 THR A O 1
ATOM 3208 N N . SER A 1 433 ? 22.136 19.931 -13.340 1.00 81.44 433 SER A N 1
ATOM 3209 C CA . SER A 1 433 ? 23.075 18.913 -13.825 1.00 81.44 433 SER A CA 1
ATOM 3210 C C . SER A 1 433 ? 22.672 17.475 -13.488 1.00 81.44 433 SER A C 1
ATOM 3212 O O . SER A 1 433 ? 23.333 16.545 -13.948 1.00 81.44 433 SER A O 1
ATOM 3214 N N . ILE A 1 434 ? 21.588 17.279 -12.727 1.00 84.69 434 ILE A N 1
ATOM 3215 C CA . ILE A 1 434 ? 21.061 15.948 -12.416 1.00 84.69 434 ILE A CA 1
ATOM 3216 C C . ILE A 1 434 ? 20.475 15.277 -13.662 1.00 84.69 434 ILE A C 1
ATOM 3218 O O . ILE A 1 434 ? 19.673 15.860 -14.396 1.00 84.69 434 ILE A O 1
ATOM 3222 N N . ASP A 1 435 ? 20.871 14.028 -13.865 1.00 88.62 435 ASP A N 1
ATOM 3223 C CA . ASP A 1 435 ? 20.338 13.182 -14.919 1.00 88.62 435 ASP A CA 1
ATOM 3224 C C . ASP A 1 435 ? 19.093 12.432 -14.428 1.00 88.62 435 ASP A C 1
ATOM 3226 O O . ASP A 1 435 ? 19.117 11.718 -13.422 1.00 88.62 435 ASP A O 1
ATOM 3230 N N . LEU A 1 436 ? 17.985 12.648 -15.132 1.00 85.81 436 LEU A N 1
ATOM 3231 C CA . LEU A 1 436 ? 16.639 12.167 -14.803 1.00 85.81 436 LEU A CA 1
ATOM 3232 C C . LEU A 1 436 ? 15.976 11.472 -15.996 1.00 85.81 436 LEU A C 1
ATOM 3234 O O . LEU A 1 436 ? 14.782 11.143 -15.940 1.00 85.81 436 LEU A O 1
ATOM 3238 N N . ASP A 1 437 ? 16.711 11.337 -17.097 1.00 86.88 437 ASP A N 1
ATOM 3239 C CA . ASP A 1 437 ? 16.226 10.685 -18.296 1.00 86.88 437 ASP A CA 1
ATOM 3240 C C . ASP A 1 437 ? 16.533 9.190 -18.185 1.00 86.88 437 ASP A C 1
ATOM 3242 O O . ASP A 1 437 ? 17.560 8.772 -17.672 1.00 86.88 437 ASP A O 1
ATOM 3246 N N . SER A 1 438 ? 15.567 8.354 -18.561 1.00 90.69 438 SER A N 1
ATOM 3247 C CA . SER A 1 438 ? 15.740 6.907 -18.459 1.00 90.69 438 SER A CA 1
ATOM 3248 C C . SER A 1 438 ? 16.473 6.363 -19.686 1.00 90.69 438 SER A C 1
ATOM 3250 O O . SER A 1 438 ? 16.080 6.699 -20.816 1.00 90.69 438 SER A O 1
ATOM 3252 N N . PRO A 1 439 ? 17.446 5.449 -19.504 1.00 93.62 439 PRO A N 1
ATOM 3253 C CA . PRO A 1 439 ? 18.079 4.783 -20.625 1.00 93.62 439 PRO A CA 1
ATOM 3254 C C . PRO A 1 439 ? 17.045 3.996 -21.420 1.00 93.62 439 PRO A C 1
ATOM 3256 O O . PRO A 1 439 ? 16.099 3.434 -20.873 1.00 93.62 439 PRO A O 1
ATOM 3259 N N . ASN A 1 440 ? 17.238 3.937 -22.733 1.00 93.06 440 ASN A N 1
ATOM 3260 C CA . ASN A 1 440 ? 16.429 3.164 -23.663 1.00 93.06 440 ASN A CA 1
ATOM 3261 C C . ASN A 1 440 ? 17.263 2.080 -24.348 1.00 93.06 440 ASN A C 1
ATOM 3263 O O . ASN A 1 440 ? 18.486 2.180 -24.471 1.00 93.06 440 ASN A O 1
ATOM 3267 N N . LEU A 1 441 ? 16.591 1.046 -24.857 1.00 93.88 441 LEU A N 1
ATOM 3268 C CA . LEU A 1 441 ? 17.207 0.121 -25.805 1.00 93.88 441 LEU A CA 1
ATOM 3269 C C . LEU A 1 441 ? 17.338 0.798 -27.177 1.00 93.88 441 LEU A C 1
ATOM 3271 O O . LEU A 1 441 ? 16.346 1.211 -27.769 1.00 93.88 441 LEU A O 1
ATOM 3275 N N . SER A 1 442 ? 18.563 0.872 -27.695 1.00 93.94 442 SER A N 1
ATOM 3276 C CA . SER A 1 442 ? 18.876 1.369 -29.042 1.00 93.94 442 SER A CA 1
ATOM 3277 C C . SER A 1 442 ? 18.841 0.252 -30.085 1.00 93.94 442 SER A C 1
ATOM 3279 O O . SER A 1 442 ? 18.423 0.466 -31.220 1.00 93.94 442 SER A O 1
ATOM 3281 N N . SER A 1 443 ? 19.316 -0.946 -29.730 1.00 94.62 443 SER A N 1
ATOM 3282 C CA . SER A 1 443 ? 19.240 -2.130 -30.596 1.00 94.62 443 SER A CA 1
ATOM 3283 C C . SER A 1 443 ? 19.407 -3.423 -29.804 1.00 94.62 443 SER A C 1
ATOM 3285 O O . SER A 1 443 ? 20.006 -3.433 -28.724 1.00 94.62 443 SER A O 1
ATOM 3287 N N . ILE A 1 444 ? 18.901 -4.514 -30.374 1.00 95.88 444 ILE A N 1
ATOM 3288 C CA . ILE A 1 444 ? 19.054 -5.874 -29.861 1.00 95.88 444 ILE A CA 1
ATOM 3289 C C . ILE A 1 444 ? 19.535 -6.805 -30.978 1.00 95.88 444 ILE A C 1
ATOM 3291 O O . ILE A 1 444 ? 19.278 -6.553 -32.155 1.00 95.88 444 ILE A O 1
ATOM 3295 N N . ASN A 1 445 ? 20.242 -7.870 -30.611 1.00 96.25 445 ASN A N 1
ATOM 3296 C CA . ASN A 1 445 ? 20.643 -8.943 -31.516 1.00 96.25 445 ASN A CA 1
ATOM 3297 C C . ASN A 1 445 ? 20.777 -10.258 -30.731 1.00 96.25 445 ASN A C 1
ATOM 3299 O O . ASN A 1 445 ? 21.493 -10.244 -29.736 1.00 96.25 445 ASN A O 1
ATOM 3303 N N . PRO A 1 446 ? 20.206 -11.390 -31.161 1.00 97.50 446 PRO A N 1
ATOM 3304 C CA . PRO A 1 446 ? 19.244 -11.518 -32.255 1.00 97.50 446 PRO A CA 1
ATOM 3305 C C . PRO A 1 446 ? 18.006 -10.637 -32.048 1.00 97.50 446 PRO A C 1
ATOM 3307 O O . PRO A 1 446 ? 17.652 -10.312 -30.910 1.00 97.50 446 PRO A O 1
ATOM 3310 N N . GLY A 1 447 ? 17.399 -10.207 -33.151 1.00 95.62 447 GLY A N 1
ATOM 3311 C CA . GLY A 1 447 ? 16.164 -9.435 -33.175 1.00 95.62 447 GLY A CA 1
ATOM 3312 C C . GLY A 1 447 ? 14.955 -10.251 -32.719 1.00 95.62 447 GLY A C 1
ATOM 3313 O O . GLY A 1 447 ? 14.999 -11.478 -32.622 1.00 95.62 447 GLY A O 1
ATOM 3314 N N . ASN A 1 448 ? 13.854 -9.560 -32.415 1.00 96.19 448 ASN A N 1
ATOM 3315 C CA . ASN A 1 448 ? 12.625 -10.231 -32.005 1.00 96.19 448 ASN A CA 1
ATOM 3316 C C . ASN A 1 448 ? 12.028 -11.034 -33.164 1.00 96.19 448 ASN A C 1
ATOM 3318 O O . ASN A 1 448 ? 11.736 -10.478 -34.222 1.00 96.19 448 ASN A O 1
ATOM 3322 N N . ASN A 1 449 ? 11.772 -12.312 -32.908 1.00 95.94 449 ASN A N 1
ATOM 3323 C CA . ASN A 1 449 ? 11.314 -13.326 -33.851 1.00 95.94 449 ASN A CA 1
ATOM 3324 C C . ASN A 1 449 ? 12.307 -13.645 -34.980 1.00 95.94 449 ASN A C 1
ATOM 3326 O O . ASN A 1 449 ? 11.895 -14.188 -36.006 1.00 95.94 449 ASN A O 1
ATOM 3330 N N . ASP A 1 450 ? 13.599 -13.350 -34.803 1.00 97.88 450 ASP A N 1
ATOM 3331 C CA . ASP A 1 450 ? 14.621 -13.824 -35.738 1.00 97.88 450 ASP A CA 1
ATOM 3332 C C . ASP A 1 450 ? 14.635 -15.359 -35.773 1.00 97.88 450 ASP A C 1
ATOM 3334 O O . ASP A 1 450 ? 14.551 -16.025 -34.737 1.00 97.88 450 ASP A O 1
ATOM 3338 N N . SER A 1 451 ? 14.755 -15.923 -36.974 1.00 96.88 451 SER A N 1
ATOM 3339 C CA . SER A 1 451 ? 14.891 -17.361 -37.217 1.00 96.88 451 SER A CA 1
ATOM 3340 C C . SER A 1 451 ? 16.283 -17.699 -37.746 1.00 96.88 451 SER A C 1
ATOM 3342 O O . SER A 1 451 ? 17.032 -16.817 -38.164 1.00 96.88 451 SER A O 1
ATOM 3344 N N . ASP A 1 452 ? 16.625 -18.989 -37.758 1.00 95.69 452 ASP A N 1
ATOM 3345 C CA . ASP A 1 452 ? 17.903 -19.497 -38.275 1.00 95.69 452 ASP A CA 1
ATOM 3346 C C . ASP A 1 452 ? 19.147 -18.865 -37.622 1.00 95.69 452 ASP A C 1
ATOM 3348 O O . ASP A 1 452 ? 20.223 -18.809 -38.223 1.00 95.69 452 ASP A O 1
ATOM 3352 N N . VAL A 1 453 ? 19.020 -18.418 -36.369 1.00 97.56 453 VAL A N 1
ATOM 3353 C CA . VAL A 1 453 ? 20.129 -17.849 -35.593 1.00 97.56 453 VAL A CA 1
ATOM 3354 C C . VAL A 1 453 ? 21.197 -18.924 -35.364 1.00 97.56 453 VAL A C 1
ATOM 3356 O O . VAL A 1 453 ? 20.876 -20.057 -34.997 1.00 97.56 453 VAL A O 1
ATOM 3359 N N . ASP A 1 454 ? 22.477 -18.594 -35.568 1.00 96.06 454 ASP A N 1
ATOM 3360 C CA . ASP A 1 454 ? 23.570 -19.546 -35.325 1.00 96.06 454 ASP A CA 1
ATOM 3361 C C . ASP A 1 454 ? 23.608 -19.941 -33.842 1.00 96.06 454 ASP A C 1
ATOM 3363 O O . ASP A 1 454 ? 23.515 -19.080 -32.966 1.00 96.06 454 ASP A O 1
ATOM 3367 N N . GLU A 1 455 ? 23.779 -21.231 -33.556 1.00 95.06 455 GLU A N 1
ATOM 3368 C CA . GLU A 1 455 ? 23.788 -21.783 -32.196 1.00 95.06 455 GLU A CA 1
ATOM 3369 C C . GLU A 1 455 ? 24.922 -21.225 -31.312 1.00 95.06 455 GLU A C 1
ATOM 3371 O O . GLU A 1 455 ? 24.868 -21.348 -30.088 1.00 95.06 455 GLU A O 1
ATOM 3376 N N . ASN A 1 456 ? 25.944 -20.603 -31.905 1.00 93.75 456 ASN A N 1
ATOM 3377 C CA . ASN A 1 456 ? 27.053 -19.946 -31.207 1.00 93.75 456 ASN A CA 1
ATOM 3378 C C . ASN A 1 456 ? 26.925 -18.416 -31.183 1.00 93.75 456 ASN A C 1
ATOM 3380 O O . ASN A 1 456 ? 27.865 -17.737 -30.758 1.00 93.75 456 ASN A O 1
ATOM 3384 N N . SER A 1 457 ? 25.804 -17.870 -31.662 1.00 96.44 457 SER A N 1
ATOM 3385 C CA . SER A 1 457 ? 25.550 -16.430 -31.644 1.00 96.44 457 SER A CA 1
ATOM 3386 C C . SER A 1 457 ? 25.563 -15.893 -30.218 1.00 96.44 457 SER A C 1
ATOM 3388 O O . SER A 1 457 ? 25.119 -16.542 -29.271 1.00 96.44 457 SER A O 1
ATOM 3390 N N . GLU A 1 458 ? 26.044 -14.665 -30.073 1.00 97.69 458 GLU A N 1
ATOM 3391 C CA . GLU A 1 458 ? 25.938 -13.919 -28.826 1.00 97.69 458 GLU A CA 1
ATOM 3392 C C . GLU A 1 458 ? 24.618 -13.141 -28.800 1.00 97.69 458 GLU A C 1
ATOM 3394 O O . GLU A 1 458 ? 24.173 -12.611 -29.824 1.00 97.69 458 GLU A O 1
ATOM 3399 N N . VAL A 1 459 ? 24.010 -13.039 -27.617 1.00 98.44 459 VAL A N 1
ATOM 3400 C CA . VAL A 1 459 ? 22.832 -12.196 -27.395 1.00 98.44 459 VAL A CA 1
ATOM 3401 C C . VAL A 1 459 ? 23.321 -10.855 -26.870 1.00 98.44 459 VAL A C 1
ATOM 3403 O O . VAL A 1 459 ? 23.947 -10.788 -25.819 1.00 98.44 459 VAL A O 1
ATOM 3406 N N . SER A 1 460 ? 23.068 -9.770 -27.587 1.00 97.69 460 SER A N 1
ATOM 3407 C CA . SER A 1 460 ? 23.546 -8.438 -27.244 1.00 97.69 460 SER A CA 1
ATOM 3408 C C . SER A 1 460 ? 22.441 -7.397 -27.245 1.00 97.69 460 SER A C 1
ATOM 3410 O O . SER A 1 460 ? 21.529 -7.437 -28.070 1.00 97.69 460 SER A O 1
ATOM 3412 N N . VAL A 1 461 ? 22.587 -6.428 -26.350 1.00 97.31 461 VAL A N 1
ATOM 3413 C CA . VAL A 1 461 ? 21.734 -5.246 -26.231 1.00 97.31 461 VAL A CA 1
ATOM 3414 C C . VAL A 1 461 ? 22.617 -4.005 -26.225 1.00 97.31 461 VAL A C 1
ATOM 3416 O O . VAL A 1 461 ? 23.697 -4.008 -25.632 1.00 97.31 461 VAL A O 1
ATOM 3419 N N . THR A 1 462 ? 22.194 -2.960 -26.928 1.00 96.94 462 THR A N 1
ATOM 3420 C CA . THR A 1 462 ? 22.861 -1.651 -26.940 1.00 96.94 462 THR A CA 1
ATOM 3421 C C . THR A 1 462 ? 21.903 -0.608 -26.392 1.00 96.94 462 THR A C 1
ATOM 3423 O O . THR A 1 462 ? 20.748 -0.567 -26.814 1.00 96.94 462 THR A O 1
ATOM 3426 N N . PHE A 1 463 ? 22.385 0.228 -25.481 1.00 96.69 463 PHE A N 1
ATOM 3427 C CA . PHE A 1 463 ? 21.616 1.235 -24.755 1.00 96.69 463 PHE A CA 1
ATOM 3428 C C . PHE A 1 463 ? 21.789 2.628 -25.377 1.00 96.69 463 PHE A C 1
ATOM 3430 O O . PHE A 1 463 ? 22.695 2.848 -26.187 1.00 96.69 463 PHE A O 1
ATOM 3437 N N . SER A 1 464 ? 20.899 3.565 -25.053 1.00 95.81 464 SER A N 1
ATOM 3438 C CA . SER A 1 464 ? 20.976 4.966 -25.499 1.00 95.81 464 SER A CA 1
ATOM 3439 C C . SER A 1 464 ? 22.102 5.747 -24.825 1.00 95.81 464 SER A C 1
ATOM 3441 O O . SER A 1 464 ? 22.554 6.752 -25.369 1.00 95.81 464 SER A O 1
ATOM 3443 N N . GLU A 1 465 ? 22.569 5.276 -23.670 1.00 96.31 465 GLU A N 1
ATOM 3444 C CA . GLU A 1 465 ? 23.543 5.964 -22.828 1.00 96.31 465 GLU A CA 1
ATOM 3445 C C . GLU A 1 465 ? 24.350 5.004 -21.944 1.00 96.31 465 GLU A C 1
ATOM 3447 O O . GLU A 1 465 ? 24.295 3.781 -22.111 1.00 96.31 465 GLU A O 1
ATOM 3452 N N . ALA A 1 466 ? 25.171 5.579 -21.061 1.00 97.25 466 ALA A N 1
ATOM 3453 C CA . ALA A 1 466 ? 26.072 4.839 -20.194 1.00 97.25 466 ALA A CA 1
ATOM 3454 C C . ALA A 1 466 ? 25.323 4.150 -19.041 1.00 97.25 466 ALA A C 1
ATOM 3456 O O . ALA A 1 466 ? 24.639 4.800 -18.258 1.00 97.25 466 ALA A O 1
ATOM 3457 N N . MET A 1 467 ? 25.521 2.839 -18.900 1.00 97.00 467 MET A N 1
ATOM 3458 C CA . MET A 1 467 ? 24.841 2.014 -17.901 1.00 97.00 467 MET A CA 1
ATOM 3459 C C . MET A 1 467 ? 25.682 1.778 -16.644 1.00 97.00 467 MET A C 1
ATOM 3461 O O . MET A 1 467 ? 26.910 1.655 -16.718 1.00 97.00 467 MET A O 1
ATOM 3465 N N . GLU A 1 468 ? 25.015 1.602 -15.502 1.00 95.62 468 GLU A N 1
ATOM 3466 C CA . GLU A 1 468 ? 25.631 1.046 -14.298 1.00 95.62 468 GLU A CA 1
ATOM 3467 C C . GLU A 1 468 ? 25.861 -0.452 -14.504 1.00 95.62 468 GLU A C 1
ATOM 3469 O O . GLU A 1 468 ? 24.934 -1.265 -14.482 1.00 95.62 468 GLU A O 1
ATOM 3474 N N . GLN A 1 469 ? 27.117 -0.832 -14.724 1.00 95.25 469 GLN A N 1
ATOM 3475 C CA . GLN A 1 469 ? 27.471 -2.187 -15.142 1.00 95.25 469 GLN A CA 1
ATOM 3476 C C . GLN A 1 469 ? 27.091 -3.239 -14.097 1.00 95.25 469 GLN A C 1
ATOM 3478 O O . GLN A 1 469 ? 26.696 -4.343 -14.473 1.00 95.25 469 GLN A O 1
ATOM 3483 N N . GLY A 1 470 ? 27.150 -2.909 -12.800 1.00 92.75 470 GLY A N 1
ATOM 3484 C CA . GLY A 1 470 ? 26.769 -3.831 -11.726 1.00 92.75 470 GLY A CA 1
ATOM 3485 C C . GLY A 1 470 ? 25.282 -4.206 -11.734 1.00 92.75 470 GLY A C 1
ATOM 3486 O O . GLY A 1 470 ? 24.902 -5.272 -11.239 1.00 92.75 470 GLY A O 1
ATOM 3487 N N . SER A 1 471 ? 24.440 -3.365 -12.341 1.00 94.56 471 SER A N 1
ATOM 3488 C CA . SER A 1 471 ? 23.003 -3.610 -12.488 1.00 94.56 471 SER A CA 1
ATOM 3489 C C . SER A 1 471 ? 22.680 -4.681 -13.545 1.00 94.56 471 SER A C 1
ATOM 3491 O O . SER A 1 471 ? 21.595 -5.266 -13.524 1.00 94.56 471 SER A O 1
ATOM 3493 N N . ILE A 1 472 ? 23.632 -5.001 -14.434 1.00 97.06 472 ILE A N 1
ATOM 3494 C CA . ILE A 1 472 ? 23.462 -5.951 -15.539 1.00 97.06 472 ILE A CA 1
ATOM 3495 C C . ILE A 1 472 ? 24.228 -7.239 -15.236 1.00 97.06 472 ILE A C 1
ATOM 3497 O O . ILE A 1 472 ? 25.449 -7.317 -15.361 1.00 97.06 472 ILE A O 1
ATOM 3501 N N . ASN A 1 473 ? 23.495 -8.274 -14.844 1.00 95.69 473 ASN A N 1
ATOM 3502 C CA . ASN A 1 473 ? 24.040 -9.568 -14.443 1.00 95.69 473 ASN A CA 1
ATOM 3503 C C . ASN A 1 473 ? 23.043 -10.693 -14.772 1.00 95.69 473 ASN A C 1
ATOM 3505 O O . ASN A 1 473 ? 21.986 -10.449 -15.351 1.00 95.69 473 ASN A O 1
ATOM 3509 N N . SER A 1 474 ? 23.365 -11.936 -14.410 1.00 95.25 474 SER A N 1
ATOM 3510 C CA . SER A 1 474 ? 22.544 -13.110 -14.746 1.00 95.25 474 SER A CA 1
ATOM 3511 C C . SER A 1 474 ? 21.144 -13.099 -14.120 1.00 95.25 474 SER A C 1
ATOM 3513 O O . SER A 1 474 ? 20.271 -13.834 -14.574 1.00 95.25 474 SER A O 1
ATOM 3515 N N . ALA A 1 475 ? 20.899 -12.263 -13.105 1.00 94.00 475 ALA A N 1
ATOM 3516 C CA . ALA A 1 475 ? 19.578 -12.096 -12.506 1.00 94.00 475 ALA A CA 1
ATOM 3517 C C . ALA A 1 475 ? 18.725 -11.022 -13.203 1.00 94.00 475 ALA A C 1
ATOM 3519 O O . ALA A 1 475 ? 17.511 -10.987 -12.977 1.00 94.00 475 ALA A O 1
ATOM 3520 N N . THR A 1 476 ? 19.330 -10.146 -14.015 1.00 95.31 476 THR A N 1
ATOM 3521 C CA . THR A 1 476 ? 18.653 -9.019 -14.682 1.00 95.31 476 THR A CA 1
ATOM 3522 C C . THR A 1 476 ? 18.656 -9.116 -16.205 1.00 95.31 476 THR A C 1
ATOM 3524 O O . THR A 1 476 ? 17.708 -8.635 -16.819 1.00 95.31 476 THR A O 1
ATOM 3527 N N . PHE A 1 477 ? 19.637 -9.788 -16.809 1.00 97.38 477 PHE A N 1
ATOM 3528 C CA . PHE A 1 477 ? 19.672 -10.159 -18.224 1.00 97.38 477 PHE A CA 1
ATOM 3529 C C . PHE A 1 477 ? 19.628 -11.686 -18.330 1.00 97.38 477 PHE A C 1
ATOM 3531 O O . PHE A 1 477 ? 20.633 -12.376 -18.170 1.00 97.38 477 PHE A O 1
ATOM 3538 N N . ILE A 1 478 ? 18.427 -12.204 -18.589 1.00 97.44 478 ILE A N 1
ATOM 3539 C CA . ILE A 1 478 ? 18.110 -13.631 -18.542 1.00 97.44 478 ILE A CA 1
ATOM 3540 C C . ILE A 1 478 ? 17.881 -14.147 -19.961 1.00 97.44 478 ILE A C 1
ATOM 3542 O O . ILE A 1 478 ? 17.059 -13.596 -20.691 1.00 97.44 478 ILE A O 1
ATOM 3546 N N . VAL A 1 479 ? 18.554 -15.237 -20.331 1.00 98.00 479 VAL A N 1
ATOM 3547 C CA . VAL A 1 479 ? 18.294 -15.997 -21.563 1.00 98.00 479 VAL A CA 1
ATOM 3548 C C . VAL A 1 479 ? 17.834 -17.397 -21.171 1.00 98.00 479 VAL A C 1
ATOM 3550 O O . VAL A 1 479 ? 18.427 -18.015 -20.289 1.00 98.00 479 VAL A O 1
ATOM 3553 N N . SER A 1 480 ? 16.759 -17.887 -21.785 1.00 97.44 480 SER A N 1
ATOM 3554 C CA . SER A 1 480 ? 16.093 -19.128 -21.374 1.00 97.44 480 SER A CA 1
ATOM 3555 C C . SER A 1 480 ? 15.525 -19.928 -22.548 1.00 97.44 480 SER A C 1
ATOM 3557 O O . SER A 1 480 ? 15.211 -19.354 -23.591 1.00 97.44 480 SER A O 1
ATOM 3559 N N . ILE A 1 481 ? 15.363 -21.242 -22.361 1.00 96.19 481 ILE A N 1
ATOM 3560 C CA . ILE A 1 481 ? 14.679 -22.165 -23.288 1.00 96.19 481 ILE A CA 1
ATOM 3561 C C . ILE A 1 481 ? 13.648 -22.952 -22.487 1.00 96.19 481 ILE A C 1
ATOM 3563 O O . ILE A 1 481 ? 13.986 -23.558 -21.475 1.00 96.19 481 ILE A O 1
ATOM 3567 N N . GLY A 1 482 ? 12.389 -22.969 -22.933 1.00 89.81 482 GLY A N 1
ATOM 3568 C CA . GLY A 1 482 ? 11.333 -23.737 -22.257 1.00 89.81 482 GLY A CA 1
ATOM 3569 C C . GLY A 1 482 ? 11.122 -23.356 -20.783 1.00 89.81 482 GLY A C 1
ATOM 3570 O O . GLY A 1 482 ? 10.658 -24.184 -20.010 1.00 89.81 482 GLY A O 1
ATOM 3571 N N . GLY A 1 483 ? 11.490 -22.128 -20.397 1.00 88.62 483 GLY A N 1
ATOM 3572 C CA . GLY A 1 483 ? 11.446 -21.632 -19.016 1.00 88.62 483 GLY A CA 1
ATOM 3573 C C . GLY A 1 483 ? 12.748 -21.804 -18.223 1.00 88.62 483 GLY A C 1
ATOM 3574 O O . GLY A 1 483 ? 12.940 -21.097 -17.239 1.00 88.62 483 GLY A O 1
ATOM 3575 N N . GLU A 1 484 ? 13.671 -22.651 -18.678 1.00 94.38 484 GLU A N 1
ATOM 3576 C CA . GLU A 1 484 ? 14.942 -22.918 -17.996 1.00 94.38 484 GLU A CA 1
ATOM 3577 C C . GLU A 1 484 ? 16.013 -21.893 -18.376 1.00 94.38 484 GLU A C 1
ATOM 3579 O O . GLU A 1 484 ? 16.185 -21.570 -19.555 1.00 94.38 484 GLU A O 1
ATOM 3584 N N . HIS A 1 485 ? 16.753 -21.385 -17.387 1.00 95.06 485 HIS A N 1
ATOM 3585 C CA . HIS A 1 485 ? 17.848 -20.438 -17.612 1.00 95.06 485 HIS A CA 1
ATOM 3586 C C . HIS A 1 485 ? 19.030 -21.110 -18.323 1.00 95.06 485 HIS A C 1
ATOM 3588 O O . HIS A 1 485 ? 19.445 -22.214 -17.973 1.00 95.06 485 HIS A O 1
ATOM 3594 N N . ILE A 1 486 ? 19.611 -20.414 -19.300 1.00 96.56 486 ILE A N 1
ATOM 3595 C CA . ILE A 1 486 ? 20.848 -20.834 -19.957 1.00 96.56 486 ILE A CA 1
ATOM 3596 C C . ILE A 1 486 ? 22.035 -20.234 -19.209 1.00 96.56 486 ILE A C 1
ATOM 3598 O O . ILE A 1 486 ? 22.147 -19.014 -19.082 1.00 96.56 486 ILE A O 1
ATOM 3602 N N . ASP A 1 487 ? 22.965 -21.087 -18.788 1.00 95.88 487 ASP A N 1
ATOM 3603 C CA . ASP A 1 487 ? 24.233 -20.640 -18.217 1.00 95.88 487 ASP A CA 1
ATOM 3604 C C . ASP A 1 487 ? 25.088 -19.912 -19.262 1.00 95.88 487 ASP A C 1
ATOM 3606 O O . ASP A 1 487 ? 25.322 -20.401 -20.376 1.00 95.88 487 ASP A O 1
ATOM 3610 N N . GLY A 1 488 ? 25.618 -18.751 -18.885 1.00 95.69 488 GLY A N 1
ATOM 3611 C CA . GLY A 1 488 ? 26.492 -17.966 -19.742 1.00 95.69 488 GLY A CA 1
ATOM 3612 C C . GLY A 1 488 ? 27.204 -16.838 -19.011 1.00 95.69 488 GLY A C 1
ATOM 3613 O O . GLY A 1 488 ? 26.927 -16.537 -17.850 1.00 95.69 488 GLY A O 1
ATOM 3614 N N . ALA A 1 489 ? 28.149 -16.222 -19.714 1.00 97.00 489 ALA A N 1
ATOM 3615 C CA . ALA A 1 489 ? 28.879 -15.057 -19.235 1.00 97.00 489 ALA A CA 1
ATOM 3616 C C . ALA A 1 489 ? 28.272 -13.778 -19.817 1.00 97.00 489 ALA A C 1
ATOM 3618 O O . ALA A 1 489 ? 27.942 -13.737 -21.003 1.00 97.00 489 ALA A O 1
ATOM 3619 N N . ILE A 1 490 ? 28.175 -12.733 -18.994 1.00 98.31 490 ILE A N 1
ATOM 3620 C CA . ILE A 1 490 ? 27.774 -11.393 -19.425 1.00 98.31 490 ILE A CA 1
ATOM 3621 C C . ILE A 1 490 ? 28.998 -10.485 -19.391 1.00 98.31 490 ILE A C 1
ATOM 3623 O O . ILE A 1 490 ? 29.668 -10.369 -18.366 1.00 98.31 490 ILE A O 1
ATOM 3627 N N . THR A 1 491 ? 29.277 -9.831 -20.514 1.00 97.38 491 THR A N 1
ATOM 3628 C CA . THR A 1 491 ? 30.279 -8.767 -20.614 1.00 97.38 491 THR A CA 1
ATOM 3629 C C . THR A 1 491 ? 29.595 -7.461 -20.972 1.00 97.38 491 THR A C 1
ATOM 3631 O O . THR A 1 491 ? 28.846 -7.405 -21.950 1.00 97.38 491 THR A O 1
ATOM 3634 N N . THR A 1 492 ? 29.883 -6.414 -20.208 1.00 96.81 492 THR A N 1
ATOM 3635 C CA . THR A 1 492 ? 29.244 -5.104 -20.346 1.00 96.81 492 THR A CA 1
ATOM 3636 C C . THR A 1 492 ? 30.307 -4.033 -20.592 1.00 96.81 492 THR A C 1
ATOM 3638 O O . THR A 1 492 ? 31.320 -3.978 -19.899 1.00 96.81 492 THR A O 1
ATOM 3641 N N . THR A 1 493 ? 30.098 -3.203 -21.613 1.00 95.81 493 THR A N 1
ATOM 3642 C CA . THR A 1 493 ? 30.800 -1.930 -21.834 1.00 95.81 493 THR A CA 1
ATOM 3643 C C . THR A 1 493 ? 29.907 -0.775 -21.372 1.00 95.81 493 THR A C 1
ATOM 3645 O O . THR A 1 493 ? 28.837 -1.011 -20.822 1.00 95.81 493 THR A O 1
ATOM 3648 N N . SER A 1 494 ? 30.303 0.484 -21.599 1.00 95.44 494 SER A N 1
ATOM 3649 C CA . SER A 1 494 ? 29.476 1.633 -21.203 1.00 95.44 494 SER A CA 1
ATOM 3650 C C . SER A 1 494 ? 28.056 1.573 -21.774 1.00 95.44 494 SER A C 1
ATOM 3652 O O . SER A 1 494 ? 27.116 1.839 -21.043 1.00 95.44 494 SER A O 1
ATOM 3654 N N . THR A 1 495 ? 27.886 1.198 -23.044 1.00 97.19 495 THR A N 1
ATOM 3655 C CA . THR A 1 495 ? 26.585 1.257 -23.736 1.00 97.19 495 THR A CA 1
ATOM 3656 C C . THR A 1 495 ? 26.150 -0.070 -24.355 1.00 97.19 495 THR A C 1
ATOM 3658 O O . THR A 1 495 ? 25.160 -0.108 -25.084 1.00 97.19 495 THR A O 1
ATOM 3661 N N . LYS A 1 496 ? 26.865 -1.176 -24.111 1.00 97.62 496 LYS A N 1
ATOM 3662 C CA . LYS A 1 496 ? 26.541 -2.480 -24.708 1.00 97.62 496 LYS A CA 1
ATOM 3663 C C . LYS A 1 496 ? 26.759 -3.624 -23.728 1.00 97.62 496 LYS A C 1
ATOM 3665 O O . LYS A 1 496 ? 27.835 -3.737 -23.150 1.00 97.62 496 LYS A O 1
ATOM 3670 N N . SER A 1 497 ? 25.789 -4.526 -23.636 1.00 98.12 497 SER A N 1
ATOM 3671 C CA . SER A 1 497 ? 25.922 -5.790 -22.904 1.00 98.12 497 SER A CA 1
ATOM 3672 C C . SER A 1 497 ? 25.790 -6.972 -23.846 1.00 98.12 497 SER A C 1
ATOM 3674 O O . SER A 1 497 ? 24.982 -6.956 -24.774 1.00 98.12 497 SER A O 1
ATOM 3676 N N . VAL A 1 498 ? 26.604 -7.997 -23.609 1.00 98.38 498 VAL A N 1
ATOM 3677 C CA . VAL A 1 498 ? 26.682 -9.209 -24.423 1.00 98.38 498 VAL A CA 1
ATOM 3678 C C . VAL A 1 498 ? 26.635 -10.423 -23.508 1.00 98.38 498 VAL A C 1
ATOM 3680 O O . VAL A 1 498 ? 27.482 -10.564 -22.629 1.00 98.38 498 VAL A O 1
ATOM 3683 N N . PHE A 1 499 ? 25.657 -11.292 -23.729 1.00 98.56 499 PHE A N 1
ATOM 3684 C CA . PHE A 1 499 ? 25.540 -12.610 -23.131 1.00 98.56 499 PHE A CA 1
ATOM 3685 C C . PHE A 1 499 ? 26.082 -13.671 -24.093 1.00 98.56 499 PHE A C 1
ATOM 3687 O O . PHE A 1 499 ? 25.690 -13.740 -25.264 1.00 98.56 499 PHE A O 1
ATOM 3694 N N . ARG A 1 500 ? 26.948 -14.540 -23.572 1.00 97.88 500 ARG A N 1
ATOM 3695 C CA . ARG A 1 500 ? 27.510 -15.683 -24.289 1.00 97.88 500 ARG A CA 1
ATOM 3696 C C . ARG A 1 500 ? 27.230 -16.973 -23.529 1.00 97.88 500 ARG A C 1
ATOM 3698 O O . ARG A 1 500 ? 27.783 -17.188 -22.450 1.00 97.88 500 ARG A O 1
ATOM 3705 N N . ALA A 1 501 ? 26.409 -17.839 -24.119 1.00 97.56 501 ALA A N 1
ATOM 3706 C CA . ALA A 1 501 ? 26.076 -19.142 -23.552 1.00 97.56 501 ALA A CA 1
ATOM 3707 C C . ALA A 1 501 ? 27.330 -20.020 -23.407 1.00 97.56 501 ALA A C 1
ATOM 3709 O O . ALA A 1 501 ? 28.129 -20.142 -24.339 1.00 97.56 501 ALA A O 1
ATOM 3710 N N . SER A 1 502 ? 27.499 -20.676 -22.258 1.00 96.19 502 SER A N 1
ATOM 3711 C CA . SER A 1 502 ? 28.690 -21.493 -21.978 1.00 96.19 502 SER A CA 1
ATOM 3712 C C . SER A 1 502 ? 28.760 -22.774 -22.814 1.00 96.19 502 SER A C 1
ATOM 3714 O O . SER A 1 502 ? 29.850 -23.289 -23.053 1.00 96.19 502 SER A O 1
ATOM 3716 N N . LYS A 1 503 ? 27.608 -23.292 -23.257 1.00 94.56 503 LYS A N 1
ATOM 3717 C CA . LYS A 1 503 ? 27.486 -24.521 -24.063 1.00 94.56 503 LYS A CA 1
ATOM 3718 C C . LYS A 1 503 ? 26.829 -24.284 -25.432 1.00 94.56 503 LYS A C 1
ATOM 3720 O O . LYS A 1 503 ? 26.462 -25.249 -26.094 1.00 94.56 503 LYS A O 1
ATOM 3725 N N . GLY A 1 504 ? 26.697 -23.023 -25.847 1.00 94.19 504 GLY A N 1
ATOM 3726 C CA . GLY A 1 504 ? 25.893 -22.632 -27.007 1.00 94.19 504 GLY A CA 1
ATOM 3727 C C . GLY A 1 504 ? 24.391 -22.579 -26.705 1.00 94.19 504 GLY A C 1
ATOM 3728 O O . GLY A 1 504 ? 23.944 -22.947 -25.619 1.00 94.19 504 GLY A O 1
ATOM 3729 N N . LEU A 1 505 ? 23.633 -22.082 -27.676 1.00 96.12 505 LEU A N 1
ATOM 3730 C CA . LEU A 1 505 ? 22.180 -21.880 -27.635 1.00 96.12 505 LEU A CA 1
ATOM 3731 C C . LEU A 1 505 ? 21.404 -23.160 -28.029 1.00 96.12 505 LEU A C 1
ATOM 3733 O O . LEU A 1 505 ? 20.236 -23.333 -27.705 1.00 96.12 505 LEU A O 1
ATOM 3737 N N . GLY A 1 506 ? 22.076 -24.124 -28.663 1.00 92.19 506 GLY A N 1
ATOM 3738 C CA . GLY A 1 506 ? 21.499 -25.415 -29.041 1.00 92.19 506 GLY A CA 1
ATOM 3739 C C . GLY A 1 506 ? 20.589 -25.353 -30.272 1.00 92.19 506 GLY A C 1
ATOM 3740 O O . GLY A 1 506 ? 19.936 -24.350 -30.540 1.00 92.19 506 GLY A O 1
ATOM 3741 N N . SER A 1 507 ? 20.560 -26.449 -31.030 1.00 93.19 507 SER A N 1
ATOM 3742 C CA . SER A 1 507 ? 19.877 -26.568 -32.327 1.00 93.19 507 SER A CA 1
ATOM 3743 C C . SER A 1 507 ? 18.352 -26.497 -32.250 1.00 93.19 507 SER A C 1
ATOM 3745 O O . SER A 1 507 ? 17.732 -27.229 -31.469 1.00 93.19 507 SER A O 1
ATOM 3747 N N . GLY A 1 508 ? 17.751 -25.699 -33.138 1.00 94.25 508 GLY A N 1
ATOM 3748 C CA . GLY A 1 508 ? 16.305 -25.675 -33.385 1.00 94.25 508 GLY A CA 1
ATOM 3749 C C . GLY A 1 508 ? 15.465 -25.288 -32.166 1.00 94.25 508 GLY A C 1
ATOM 3750 O O . GLY A 1 508 ? 14.366 -25.815 -31.984 1.00 94.25 508 GLY A O 1
ATOM 3751 N N . LYS A 1 509 ? 15.997 -24.444 -31.274 1.00 95.75 509 LYS A N 1
ATOM 3752 C CA . LYS A 1 509 ? 15.335 -24.038 -30.028 1.00 95.75 509 LYS A CA 1
ATOM 3753 C C . LYS A 1 509 ? 14.832 -22.607 -30.119 1.00 95.75 509 LYS A C 1
ATOM 3755 O O . LYS A 1 509 ? 15.562 -21.700 -30.520 1.00 95.75 509 LYS A O 1
ATOM 3760 N N . GLU A 1 510 ? 13.599 -22.407 -29.668 1.00 97.44 510 GLU A N 1
ATOM 3761 C CA . GLU A 1 510 ? 13.090 -21.078 -29.356 1.00 97.44 510 GLU A CA 1
ATOM 3762 C C . GLU A 1 510 ? 13.681 -20.615 -28.023 1.00 97.44 510 GLU A C 1
ATOM 3764 O O . GLU A 1 510 ? 13.614 -21.304 -27.000 1.00 97.44 510 GLU A O 1
ATOM 3769 N N . HIS A 1 511 ? 14.277 -19.438 -28.068 1.00 98.25 511 HIS A N 1
ATOM 3770 C CA . HIS A 1 511 ? 14.895 -18.764 -26.951 1.00 98.25 511 HIS A CA 1
ATOM 3771 C C . HIS A 1 511 ? 14.043 -17.587 -26.538 1.00 98.25 511 HIS A C 1
ATOM 3773 O O . HIS A 1 511 ? 13.545 -16.836 -27.376 1.00 98.25 511 HIS A O 1
ATOM 3779 N N . ARG A 1 512 ? 13.959 -17.386 -25.231 1.00 97.50 512 ARG A N 1
ATOM 3780 C CA . ARG A 1 512 ? 13.358 -16.213 -24.620 1.00 97.50 512 ARG A CA 1
ATOM 3781 C C . ARG A 1 512 ? 14.435 -15.414 -23.911 1.00 97.50 512 ARG A C 1
ATOM 3783 O O . ARG A 1 512 ? 15.123 -15.948 -23.037 1.00 97.50 512 ARG A O 1
ATOM 3790 N N . VAL A 1 513 ? 14.522 -14.131 -24.231 1.00 97.62 513 VAL A N 1
ATOM 3791 C CA . VAL A 1 513 ? 15.356 -13.175 -23.505 1.00 97.62 513 VAL A CA 1
ATOM 3792 C C . VAL A 1 513 ? 14.465 -12.255 -22.690 1.00 97.62 513 VAL A C 1
ATOM 3794 O O . VAL A 1 513 ? 13.479 -11.736 -23.208 1.00 97.62 513 VAL A O 1
ATOM 3797 N N . ARG A 1 514 ? 14.807 -12.050 -21.419 1.00 95.94 514 ARG A N 1
ATOM 3798 C CA . ARG A 1 514 ? 14.116 -11.134 -20.510 1.00 95.94 514 ARG A CA 1
ATOM 3799 C C . ARG A 1 514 ? 15.112 -10.177 -19.868 1.00 95.94 514 ARG A C 1
ATOM 3801 O O . ARG A 1 514 ? 16.107 -10.615 -19.289 1.00 95.94 514 ARG A O 1
ATOM 3808 N N . LEU A 1 515 ? 14.793 -8.887 -19.903 1.00 96.06 515 LEU A N 1
ATOM 3809 C CA . LEU A 1 515 ? 15.471 -7.850 -19.133 1.00 96.06 515 LEU A CA 1
ATOM 3810 C C . LEU A 1 515 ? 14.590 -7.420 -17.960 1.00 96.06 515 LEU A C 1
ATOM 3812 O O . LEU A 1 515 ? 13.425 -7.072 -18.143 1.00 96.06 515 LEU A O 1
ATOM 3816 N N . LYS A 1 516 ? 15.140 -7.393 -16.745 1.00 93.56 516 LYS A N 1
ATOM 3817 C CA . LYS A 1 516 ? 14.476 -6.759 -15.598 1.00 93.56 516 LYS A CA 1
ATOM 3818 C C . LYS A 1 516 ? 14.671 -5.246 -15.680 1.00 93.56 516 LYS A C 1
ATOM 3820 O O . LYS A 1 516 ? 15.581 -4.709 -15.053 1.00 93.56 516 LYS A O 1
ATOM 3825 N N . LEU A 1 517 ? 13.820 -4.588 -16.465 1.00 91.69 517 LEU A N 1
ATOM 3826 C CA . LEU A 1 517 ? 13.858 -3.145 -16.743 1.00 91.69 517 LEU A CA 1
ATOM 3827 C C . LEU A 1 517 ? 14.021 -2.304 -15.465 1.00 91.69 517 LEU A C 1
ATOM 3829 O O . LEU A 1 517 ? 14.867 -1.423 -15.384 1.00 91.69 517 LEU A O 1
ATOM 3833 N N . ASP A 1 518 ? 13.293 -2.672 -14.413 1.00 86.50 518 ASP A N 1
ATOM 3834 C CA . ASP A 1 518 ? 13.282 -1.958 -13.140 1.00 86.50 518 ASP A CA 1
ATOM 3835 C C . ASP A 1 518 ? 14.578 -2.110 -12.323 1.00 86.50 518 ASP A C 1
ATOM 3837 O O . ASP A 1 518 ? 14.730 -1.435 -11.306 1.00 86.50 518 ASP A O 1
ATOM 3841 N N . GLU A 1 519 ? 15.464 -3.036 -12.685 1.00 90.44 519 GLU A N 1
ATOM 3842 C CA . GLU A 1 519 ? 16.701 -3.328 -11.950 1.00 90.44 519 GLU A CA 1
ATOM 3843 C C . GLU A 1 519 ? 17.969 -2.972 -12.712 1.00 90.44 519 GLU A C 1
ATOM 3845 O O . GLU A 1 519 ? 19.017 -2.872 -12.082 1.00 90.44 519 GLU A O 1
ATOM 3850 N N . ILE A 1 520 ? 17.872 -2.799 -14.028 1.00 94.19 520 ILE A N 1
ATOM 3851 C CA . ILE A 1 520 ? 18.959 -2.319 -14.875 1.00 94.19 520 ILE A CA 1
ATOM 3852 C C . ILE A 1 520 ? 18.887 -0.795 -14.877 1.00 94.19 520 ILE A C 1
ATOM 3854 O O . ILE A 1 520 ? 17.839 -0.246 -15.209 1.00 94.19 520 ILE A O 1
ATOM 3858 N N . THR A 1 521 ? 19.972 -0.117 -14.510 1.00 93.94 521 THR A N 1
ATOM 3859 C CA . THR A 1 521 ? 19.987 1.346 -14.382 1.00 93.94 521 THR A CA 1
ATOM 3860 C C . THR A 1 521 ? 21.157 1.982 -15.115 1.00 93.94 521 THR A C 1
ATOM 3862 O O . THR A 1 521 ? 22.173 1.331 -15.373 1.00 93.94 521 THR A O 1
ATOM 3865 N N . ASP A 1 522 ? 21.033 3.270 -15.414 1.00 95.06 522 ASP A N 1
ATOM 3866 C CA . ASP A 1 522 ? 22.182 4.117 -15.729 1.00 95.06 522 ASP A CA 1
ATOM 3867 C C . ASP A 1 522 ? 23.021 4.440 -14.474 1.00 95.06 522 ASP A C 1
ATOM 3869 O O . ASP A 1 522 ? 22.769 3.927 -13.374 1.00 95.06 522 ASP A O 1
ATOM 3873 N N . LEU A 1 523 ? 24.029 5.297 -14.655 1.00 92.31 523 LEU A N 1
ATOM 3874 C CA . LEU A 1 523 ? 24.917 5.773 -13.589 1.00 92.31 523 LEU A CA 1
ATOM 3875 C C . LEU A 1 523 ? 24.230 6.718 -12.587 1.00 92.31 523 LEU A C 1
ATOM 3877 O O . LEU A 1 523 ? 24.675 6.812 -11.443 1.00 92.31 523 LEU A O 1
ATOM 3881 N N . ALA A 1 524 ? 23.165 7.415 -12.989 1.00 90.38 524 ALA A N 1
ATOM 3882 C CA . ALA A 1 524 ? 22.365 8.274 -12.115 1.00 90.38 524 ALA A CA 1
ATOM 3883 C C . ALA A 1 524 ? 21.315 7.479 -11.313 1.00 90.38 524 ALA A C 1
ATOM 3885 O O . ALA A 1 524 ? 20.761 7.965 -10.324 1.00 90.38 524 ALA A O 1
ATOM 3886 N N . GLY A 1 525 ? 21.088 6.222 -11.695 1.00 90.31 525 GLY A N 1
ATOM 3887 C CA . GLY A 1 525 ? 20.112 5.316 -11.116 1.00 90.31 525 GLY A CA 1
ATOM 3888 C C . GLY A 1 525 ? 18.774 5.294 -11.857 1.00 90.31 525 GLY A C 1
ATOM 3889 O O . GLY A 1 525 ? 17.858 4.624 -11.374 1.00 90.31 525 GLY A O 1
ATOM 3890 N N . ASN A 1 526 ? 18.613 5.969 -12.999 1.00 91.75 526 ASN A N 1
ATOM 3891 C CA . ASN A 1 526 ? 17.375 5.862 -13.766 1.00 91.75 526 ASN A CA 1
ATOM 3892 C C . ASN A 1 526 ? 17.217 4.430 -14.297 1.00 91.75 526 ASN A C 1
ATOM 3894 O O . ASN A 1 526 ? 18.165 3.863 -14.845 1.00 91.75 526 ASN A O 1
ATOM 3898 N N . PRO A 1 527 ? 16.043 3.807 -14.112 1.00 92.31 527 PRO A N 1
ATOM 3899 C CA . PRO A 1 527 ? 15.783 2.463 -14.607 1.00 92.31 527 PRO A CA 1
ATOM 3900 C C . PRO A 1 527 ? 15.683 2.439 -16.131 1.00 92.31 527 PRO A C 1
ATOM 3902 O O . PRO A 1 527 ? 15.230 3.397 -16.748 1.00 92.31 527 PRO A O 1
ATOM 3905 N N . LEU A 1 528 ? 16.035 1.306 -16.726 1.00 93.19 528 LEU A N 1
ATOM 3906 C CA . LEU A 1 528 ? 15.869 1.063 -18.150 1.00 93.19 528 LEU A CA 1
ATOM 3907 C C . LEU A 1 528 ? 14.393 1.127 -18.547 1.00 93.19 528 LEU A C 1
ATOM 3909 O O . LEU A 1 528 ? 13.549 0.426 -17.993 1.00 93.19 528 LEU A O 1
ATOM 3913 N N . GLU A 1 529 ? 14.104 1.907 -19.578 1.00 88.69 529 GLU A N 1
ATOM 3914 C CA . GLU A 1 529 ? 12.856 1.850 -20.323 1.00 88.69 529 GLU A CA 1
ATOM 3915 C C . GLU A 1 529 ? 13.082 1.159 -21.675 1.00 88.69 529 GLU A C 1
ATOM 3917 O O . GLU A 1 529 ? 14.184 1.109 -22.225 1.00 88.69 529 GLU A O 1
ATOM 3922 N N . SER A 1 530 ? 12.029 0.557 -22.224 1.00 83.81 530 SER A N 1
ATOM 3923 C CA . SER A 1 530 ? 12.100 -0.127 -23.517 1.00 83.81 530 SER A CA 1
ATOM 3924 C C . SER A 1 530 ? 10.882 0.221 -24.351 1.00 83.81 530 SER A C 1
ATOM 3926 O O . SER A 1 530 ? 9.821 -0.392 -24.238 1.00 83.81 530 SER A O 1
ATOM 3928 N N . SER A 1 531 ? 11.061 1.209 -25.222 1.00 74.31 531 SER A N 1
ATOM 3929 C CA . SER A 1 531 ? 10.091 1.559 -26.262 1.00 74.31 531 SER A CA 1
ATOM 3930 C C . SER A 1 531 ? 10.098 0.581 -27.448 1.00 74.31 531 SER A C 1
ATOM 3932 O O . SER A 1 531 ? 9.140 0.556 -28.217 1.00 74.31 531 SER A O 1
ATOM 3934 N N . LEU A 1 532 ? 11.144 -0.247 -27.593 1.00 74.94 532 LEU A N 1
ATOM 3935 C CA . LEU A 1 532 ? 11.299 -1.185 -28.711 1.00 74.94 532 LEU A CA 1
ATOM 3936 C C . LEU A 1 532 ? 10.464 -2.463 -28.553 1.00 74.94 532 LEU A C 1
ATOM 3938 O O . LEU A 1 532 ? 9.757 -2.841 -29.484 1.00 74.94 532 LEU A O 1
ATOM 3942 N N . LEU A 1 533 ? 10.587 -3.174 -27.425 1.00 72.25 533 LEU A N 1
ATOM 3943 C CA . LEU A 1 533 ? 10.100 -4.562 -27.303 1.00 72.25 533 LEU A CA 1
ATOM 3944 C C . LEU A 1 533 ? 9.545 -4.926 -25.914 1.00 72.25 533 LEU A C 1
ATOM 3946 O O . LEU A 1 533 ? 9.296 -6.096 -25.638 1.00 72.25 533 LEU A O 1
ATOM 3950 N N . GLY A 1 534 ? 9.326 -3.952 -25.027 1.00 78.44 534 GLY A N 1
ATOM 3951 C CA . GLY A 1 534 ? 8.975 -4.244 -23.634 1.00 78.44 534 GLY A CA 1
ATOM 3952 C C . GLY A 1 534 ? 10.130 -4.932 -22.895 1.00 78.44 534 GLY A C 1
ATOM 3953 O O . GLY A 1 534 ? 11.295 -4.606 -23.133 1.00 78.44 534 GLY A O 1
ATOM 3954 N N . ASP A 1 535 ? 9.820 -5.863 -21.987 1.00 86.12 535 ASP A N 1
ATOM 3955 C CA . ASP A 1 535 ? 10.802 -6.545 -21.126 1.00 86.12 535 ASP A CA 1
ATOM 3956 C C . ASP A 1 535 ? 11.322 -7.880 -21.695 1.00 86.12 535 ASP A C 1
ATOM 3958 O O . ASP A 1 535 ? 12.261 -8.457 -21.145 1.00 86.12 535 ASP A O 1
ATOM 3962 N N . THR A 1 536 ? 10.706 -8.392 -22.764 1.00 94.06 536 THR A N 1
ATOM 3963 C CA . THR A 1 536 ? 10.913 -9.756 -23.261 1.00 94.06 536 THR A CA 1
ATOM 3964 C C . THR A 1 536 ? 10.895 -9.793 -24.787 1.00 94.06 536 THR A C 1
ATOM 3966 O O . THR A 1 536 ? 10.013 -9.206 -25.409 1.00 94.06 536 THR A O 1
ATOM 3969 N N . TRP A 1 537 ? 11.800 -10.561 -25.393 1.00 96.25 537 TRP A N 1
ATOM 3970 C CA . TRP A 1 537 ? 11.728 -10.918 -26.813 1.00 96.25 537 TRP A CA 1
ATOM 3971 C C . TRP A 1 537 ? 12.162 -12.365 -27.059 1.00 96.25 537 TRP A C 1
ATOM 3973 O O . TRP A 1 537 ? 12.719 -13.016 -26.168 1.00 96.25 537 TRP A O 1
ATOM 3983 N N . TYR A 1 538 ? 11.897 -12.860 -28.269 1.00 97.25 538 TYR A N 1
ATOM 3984 C CA . TYR A 1 538 ? 12.153 -14.248 -28.659 1.00 97.25 538 TYR A CA 1
ATOM 3985 C C . TYR A 1 538 ? 13.011 -14.337 -29.918 1.00 97.25 538 TYR A C 1
ATOM 3987 O O . TYR A 1 538 ? 13.015 -13.414 -30.727 1.00 97.25 538 TYR A O 1
ATOM 3995 N N . PHE A 1 539 ? 13.724 -15.446 -30.098 1.00 98.25 539 PHE A N 1
ATOM 3996 C CA . PHE A 1 539 ? 14.387 -15.807 -31.356 1.00 98.25 539 PHE A CA 1
ATOM 3997 C C . PHE A 1 539 ? 14.545 -17.330 -31.453 1.00 98.25 539 PHE A C 1
ATOM 3999 O O . PHE A 1 539 ? 14.509 -18.024 -30.440 1.00 98.25 539 PHE A O 1
ATOM 4006 N N . THR A 1 540 ? 14.738 -17.869 -32.655 1.00 98.25 540 THR A N 1
ATOM 4007 C CA . THR A 1 540 ? 14.889 -19.314 -32.889 1.00 98.25 540 THR A CA 1
ATOM 4008 C C . THR A 1 540 ? 16.233 -19.629 -33.530 1.00 98.25 540 THR A C 1
ATOM 4010 O O . THR A 1 540 ? 16.607 -19.036 -34.546 1.00 98.25 540 THR A O 1
ATOM 4013 N N . THR A 1 541 ? 16.964 -20.581 -32.951 1.00 97.50 541 THR A N 1
ATOM 4014 C CA . THR A 1 541 ? 18.214 -21.075 -33.535 1.00 97.50 541 THR A CA 1
ATOM 4015 C C . THR A 1 541 ? 17.957 -21.992 -34.720 1.00 97.50 541 THR A C 1
ATOM 4017 O O . THR A 1 541 ? 16.933 -22.672 -34.802 1.00 97.50 541 THR A O 1
ATOM 4020 N N . LYS A 1 542 ? 18.911 -22.032 -35.648 1.00 95.19 542 LYS A N 1
ATOM 4021 C CA . LYS A 1 542 ? 18.875 -22.935 -36.795 1.00 95.19 542 LYS A CA 1
ATOM 4022 C C . LYS A 1 542 ? 18.758 -24.392 -36.342 1.00 95.19 542 LYS A C 1
ATOM 4024 O O . LYS A 1 542 ? 19.432 -24.809 -35.402 1.00 95.19 542 LYS A O 1
ATOM 4029 N N . ASP A 1 543 ? 17.942 -25.171 -37.049 1.00 90.75 543 ASP A N 1
ATOM 4030 C CA . ASP A 1 543 ? 17.926 -26.623 -36.895 1.00 90.75 543 ASP A CA 1
ATOM 4031 C C . ASP A 1 543 ? 19.078 -27.254 -37.694 1.00 90.75 543 ASP A C 1
ATOM 4033 O O . ASP A 1 543 ? 19.135 -27.186 -38.926 1.00 90.75 543 ASP A O 1
ATOM 4037 N N . SER A 1 544 ? 20.033 -27.833 -36.976 1.00 85.56 544 SER A N 1
ATOM 4038 C CA . SER A 1 544 ? 21.155 -28.597 -37.508 1.00 85.56 544 SER A CA 1
ATOM 4039 C C . SER A 1 544 ? 20.955 -30.112 -37.383 1.00 85.56 544 SER A C 1
ATOM 4041 O O . SER A 1 544 ? 21.833 -30.872 -37.805 1.00 85.56 544 SER A O 1
ATOM 4043 N N . THR A 1 545 ? 19.811 -30.578 -36.863 1.00 80.00 545 THR A N 1
ATOM 4044 C CA . THR A 1 545 ? 19.515 -32.008 -36.739 1.00 80.00 545 THR A CA 1
ATOM 4045 C C . THR A 1 545 ? 19.117 -32.609 -38.094 1.00 80.00 545 THR A C 1
ATOM 4047 O O . THR A 1 545 ? 18.143 -32.183 -38.716 1.00 80.00 545 THR A O 1
ATOM 4050 N N . PRO A 1 546 ? 19.860 -33.606 -38.616 1.00 78.94 546 PRO A N 1
ATOM 4051 C CA . PRO A 1 546 ? 19.481 -34.252 -39.866 1.00 78.94 546 PRO A CA 1
ATOM 4052 C C . PRO A 1 546 ? 18.187 -35.064 -39.701 1.00 78.94 546 PRO A C 1
ATOM 4054 O O . PRO A 1 546 ? 18.002 -35.707 -38.662 1.00 78.94 546 PRO A O 1
ATOM 4057 N N . PRO A 1 547 ? 17.323 -35.133 -40.731 1.00 77.56 547 PRO A N 1
ATOM 4058 C CA . PRO A 1 547 ? 16.150 -35.995 -40.687 1.00 77.56 547 PRO A CA 1
ATOM 4059 C C . PRO A 1 547 ? 16.567 -37.466 -40.555 1.00 77.56 547 PRO A C 1
ATOM 4061 O O . PRO A 1 547 ? 17.491 -37.930 -41.226 1.00 77.56 547 PRO A O 1
ATOM 4064 N N . THR A 1 548 ? 15.857 -38.215 -39.711 1.00 81.88 548 THR A N 1
ATOM 4065 C CA . THR A 1 548 ? 16.003 -39.671 -39.582 1.00 81.88 548 THR A CA 1
ATOM 4066 C C . THR A 1 548 ? 14.828 -40.371 -40.258 1.00 81.88 548 THR A C 1
ATOM 4068 O O . THR A 1 548 ? 13.681 -39.948 -40.134 1.00 81.88 548 THR A O 1
ATOM 4071 N N . VAL A 1 549 ? 15.116 -41.428 -41.021 1.00 77.44 549 VAL A N 1
ATOM 4072 C CA . VAL A 1 549 ? 14.077 -42.283 -41.612 1.00 77.44 549 VAL A CA 1
ATOM 4073 C C . VAL A 1 5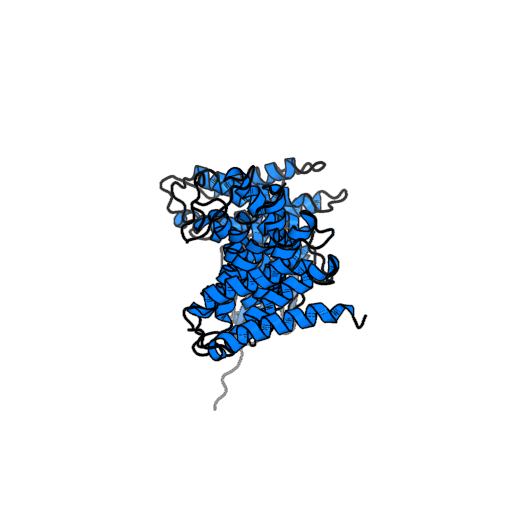49 ? 13.517 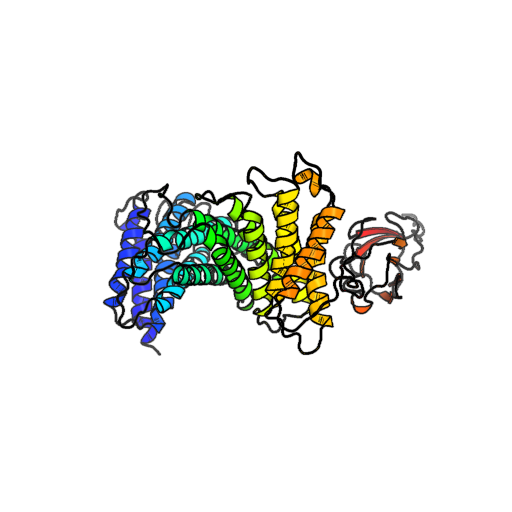-43.174 -40.503 1.00 77.44 549 VAL A C 1
ATOM 4075 O O . VAL A 1 549 ? 14.301 -43.839 -39.824 1.00 77.44 549 VAL A O 1
ATOM 4078 N N . VAL A 1 550 ? 12.192 -43.163 -40.325 1.00 65.19 550 VAL A N 1
ATOM 4079 C CA . VAL A 1 550 ? 11.457 -44.010 -39.365 1.00 65.19 550 VAL A CA 1
ATOM 4080 C C . VAL A 1 550 ? 10.922 -45.253 -40.056 1.00 65.19 550 VAL A C 1
ATOM 4082 O O . VAL A 1 550 ? 10.359 -45.101 -41.166 1.00 65.19 550 VAL A O 1
#

pLDDT: mean 91.42, std 9.3, range [37.34, 98.88]

Secondary structure (DSSP, 8-state):
-TTTTHHHHHHHHHHHHHHHTTTTTT--TTTHHHHHHHHHHHHHHTGGGS---HHHHHHHHHHHHHHHHHHGGGSTT-BHHHHHHHHHHHHHHHHHGGGG---TT--HHHHTTHHHHHHHHHHHHGGG--SSBT--TTHHHHHHHHHHHHHHHHTTT---TT-BHHHHHHHHHHHHHHHHHHHHT---TT--HHHHHHHHHHHHHHHHHHTTTTT---SSS------BT-SGGGHHHHHHHHHHHHHHHGGG---TT--GGGHHHHHHHHHHHHHHHTTT---TT-STTTHHHHHHHHHHHHHHHHTT---TT--HHHHHHHHHHHHHHHHHHGGG---S---HHHHHHHHHHHHHHHHHHGGG---TT-HHHHHHHHHHHHHHHHHHHTSTTTTGGGT-SS---HHHHHHHHHHHHHHHHTTSTT----TTT---PPPBEEEEESPTTEEEE-TTPPEEEEESS-B-GGG-STTTEEEEETTEEPPEEEEE-SSEEEEEETT-S-TT-EEEEEE-TTT-BBSS-PBPB-TTTTTEEEEEE---PPP---

Sequence (550 aa):
ETNKNTVENILTIISEKSFSNMDDAGLEISDVSSASSEIIETLIGNLDQTDISIQQLESVVEQINASAVGSLDNISGMDLDRLDSIIQSITGKAVDSLDLIQVSGVELDNLTTLAGSITSGTIKALGGVSSVSGFYVDNVTTLSKNIVFSATSALDQIQMSGYDSTVLEKMIENISSSATFGLSQISMEGYEVSQMALALEASIEGATSALDEIQGDSSNSRASNKISNYGPEKLGSMLEKITASATGALGEIEMENFSADNLTLLTEKITLGATSGLNEISMEGFSSDNVSDLLGKITEGMVSAIDDIKRDDYSKKQYKKMVRKVTKTATKAIKKLKIQGLTAKKIKKMVRKITSGATKGLKKVDVGDNSTELTMLVTQAVSGVNASIEEPNFIEDLKLTDSLTKSSLKDETKEGGKEGVETLEEVNIDFTSIDLDSPNLSSINPGNNDSDVDENSEVSVTFSEAMEQGSINSATFIVSIGGEHIDGAITTTSTKSVFRASKGLGSGKEHRVRLKLDEITDLAGNPLESSLLGDTWYFTTKDSTPPTVV

Radius of gyration: 27.19 Å; chains: 1; bounding box: 64×67×80 Å

Foldseek 3Di:
DVPLCPVLVVLLVVLLVQQLCCVVVVHDLVCSLVVLLVVLLVSQLCCQVDPDDLVCLLVSLLSSLLSNLLNNLNHPPAADVSSLSSNLSNLLSNLLSLLSHPHPPDDLLSSLQNLLSNLLSSLQSLLNRDNHPPDDLLCSQVSLLSSLLSSLLSNQNRDDDPQAVVSSLSSLLSNLLSSLQSLLNRHHPPSDLVSSLSSNLSNLLSSQLSLQNAPDPDPDPDDGHDHHPDDPVCSLSSLLSNLQSNLLSLLVRDHPPDALVSSLSSLLSSLNSNLNSLQNHDHPPDALVCVLSNLLSNLLSNLLNLLNRDDPRDDLLSNLSNLLSSLLSSLLSLLVRPGPDDALVSNLSSLLSNLLSSLLSCLVPCCDVPLLSSLLSSLSNLLSNLVNLPDPCSVVSNVHPDDHDSVSSSVSNLNSSQNNNVPRPPDDDDSVPQDNDFKEWPDWPPDFAAEAAAQFDKTKTFIPWFWDVVLDDCVFWFKDFPPHTFDFDWDDDRGMIITTGPVTNDAFTKMKIFGPQQRIGHPSRNGYDYPPPGGMGIYTHHHPDDDDDD